Protein AF-0000000075736449 (afdb_homodimer)

Radius of gyration: 28.67 Å; Cα contacts (8 Å, |Δi|>4): 1749; chains: 2; bounding box: 52×88×61 Å

Organism: Rhodopseudomonas palustris (strain ATCC BAA-98 / CGA009) (NCBI:txid258594)

InterPro domains:
  IPR011032 GroES-like superfamily [SSF50129] (1-170)
  IPR013149 Alcohol dehydrogenase-like, C-terminal [PF00107] (177-303)
  IPR013154 Alcohol dehydrogenase-like, N-terminal [PF08240] (25-136)
  IPR020843 Enoylreductase domain [SM00829] (8-338)
  IPR036291 NAD(P)-binding domain superfamily [SSF51735] (142-310)

pLDDT: mean 96.56, std 5.22, range [50.59, 99.0]

Solvent-accessible surface area (backbone atoms only — not comparable to full-atom values): 33749 Å² total; per-residue (Å²): 70,56,27,38,26,37,64,48,72,73,36,74,43,80,39,81,39,83,70,67,72,81,36,50,72,46,14,23,22,35,35,45,51,21,32,29,63,52,69,68,53,42,46,56,36,61,52,50,95,84,56,94,62,75,70,64,31,31,27,38,53,20,29,11,24,27,29,64,42,70,9,56,90,49,73,93,65,53,66,70,40,46,29,31,45,58,41,54,43,54,64,67,68,46,73,35,30,69,69,57,36,42,58,58,35,88,56,58,76,35,38,32,25,64,66,39,61,28,56,38,31,45,61,43,67,44,55,45,90,44,51,43,80,47,58,87,82,45,51,52,73,56,46,6,39,20,57,45,44,36,3,34,38,45,29,39,42,50,69,68,55,50,67,53,68,65,37,35,34,38,32,51,48,23,42,32,47,42,20,41,45,42,38,35,58,44,35,73,51,51,28,47,31,34,28,27,33,84,44,77,87,47,50,64,61,38,41,74,50,45,36,72,40,81,36,46,55,79,81,38,63,53,38,61,52,45,22,59,76,44,71,68,51,30,26,47,32,36,47,42,42,50,24,40,81,43,47,61,46,51,59,69,22,34,19,75,57,14,30,37,30,30,62,40,35,79,66,31,45,56,40,70,43,54,45,57,58,33,11,73,36,24,31,33,39,34,25,34,46,68,40,28,67,63,31,21,52,54,32,45,51,40,33,59,73,65,56,68,75,54,70,54,47,76,40,48,71,89,45,45,68,62,50,43,52,38,56,74,67,66,71,53,52,27,29,42,35,33,38,119,69,54,25,38,26,36,63,48,71,71,35,74,41,83,38,82,39,83,70,68,72,82,37,50,72,47,14,23,21,35,34,44,52,21,31,30,64,51,69,69,51,42,46,57,37,61,52,49,95,84,56,92,61,74,70,65,30,32,27,38,53,20,30,11,24,26,30,63,42,69,9,57,89,49,74,92,67,52,67,70,40,45,30,30,44,58,43,53,44,54,64,68,69,44,71,33,32,68,68,56,37,44,57,58,34,89,54,56,75,35,37,30,25,64,66,40,62,28,55,36,32,46,62,44,67,44,55,45,91,43,50,43,78,46,59,85,83,46,50,51,73,54,46,5,38,19,58,44,44,36,3,34,36,46,29,39,43,51,70,69,54,50,68,52,68,65,39,35,35,37,34,50,48,23,40,34,45,43,21,42,45,41,39,35,57,43,35,73,52,50,27,47,31,35,29,27,31,85,45,76,88,46,49,63,60,38,40,74,50,45,35,71,39,80,37,46,55,79,80,39,65,52,38,61,50,43,23,59,75,43,71,68,51,31,25,46,31,37,48,42,42,50,24,38,82,42,48,61,46,50,59,70,21,34,19,77,58,12,31,39,29,30,60,43,35,79,66,32,45,56,38,70,43,56,43,58,58,33,10,73,35,24,30,33,40,34,25,36,46,67,38,28,69,64,31,22,51,54,33,45,50,41,33,58,72,64,58,67,74,54,69,54,48,75,38,47,70,90,45,45,67,62,50,43,53,37,55,74,67,67,72,53,52,26,30,43,35,33,38,120

Sequence (680 aa):
MRALTLVADRNLVVADLPSPPPPAAGEVQVRIAAVALNHIDVWGYRGMAFVKRKLPIVVGAEASGTIEAVGDGVTAFKPGQKVVMYGALTCGHCKACQEGRDNLCENVGGLIGFHVDGFARELMNIAARLVIPVPDAVDLRDAACAPIAFSTVQHMLFDNAKLQPGETVLVHAGGSGIGTVAIMMAKAIGCTVITTVGDDSKIEGVKKLGADHVINYRQDRFEHECRKITKKKGVDVVFEHVGADTFNGSLLSLKRGGRLVTCGSTSGPTTTLNLMQLFQQQYKIFGSFGATMKNIAESLDKMAAGMLPVIDTEVPLDDVGAALKRMESRQVFGKIIVRFMRALTLVADRNLVVADLPSPPPPAAGEVQVRIAAVALNHIDVWGYRGMAFVKRKLPIVVGAEASGTIEAVGDGVTAFKPGQKVVMYGALTCGHCKACQEGRDNLCENVGGLIGFHVDGFARELMNIAARLVIPVPDAVDLRDAACAPIAFSTVQHMLFDNAKLQPGETVLVHAGGSGIGTVAIMMAKAIGCTVITTVGDDSKIEGVKKLGADHVINYRQDRFEHECRKITKKKGVDVVFEHVGADTFNGSLLSLKRGGRLVTCGSTSGPTTTLNLMQLFQQQYKIFGSFGATMKNIAESLDKMAAGMLPVIDTEVPLDDVGAALKRMESRQVFGKIIVRF

Nearest PDB structures (foldseek):
  5k1s-assembly2_C  TM=9.193E-01  e=2.632E-36  Myxococcus xanthus DK 1622
  5k1s-assembly1_B  TM=9.232E-01  e=1.956E-33  Myxococcus xanthus DK 1622
  5k1s-assembly2_D  TM=9.195E-01  e=2.213E-32  Myxococcus xanthus DK 1622
  5yat-assembly1_B  TM=9.071E-01  e=1.641E-30  Komagataella phaffii GS115
  5env-assembly1_A  TM=9.277E-01  e=1.076E-29  Saccharomyces cerevisiae S288C

Secondary structure (DSSP, 8-state):
-EEEEEEETTEEEEEE-PPPPSPPTTEEEEEEEEEE--HHHHHHHH--TTS---SSEE--S-EEEEEEEE-TT--S--TT-EEEE-SB---S-SHHHHTT-GGG-SS---BBTTTB--S-BSEEEEEGGGEEEPPTTS-HHHHTTIIIIIHHHHIIIIIIS---TT-EEEESSTTSHHHHHHHHHHHHTT-EEEEEESSGGGHHHHHHHT-SEEEETTTS-HHHHHHHHTTTS-EEEEEE-S-TTTHHHHHHTEEEEEEEEE---TT-SEEEEEHHHHHHTT-EEEE--S--HHHHHHHHHHHHTT----EEEEEEGGGHHHHHHHHHTT--SSEEEEE-/-EEEEEEETTEEEEEE-PPPPSPPTTEEEEEEEEEE--HHHHHHHH--TTS---SSEE--S-EEEEEEEE-TT--S--TT-EEEE-SB---S-SHHHHTT-GGG-SS---BBTTTB--S-BSEEEEEGGGEEEPPTTS-HHHHTTIIIIIHHHHIIIIIIS---TT-EEEESSTTSHHHHHHHHHHHHTT-EEEEEESSGGGHHHHHHHT-SEEEETTTS-HHHHHHHHTTTS-EEEEEE-S-TTTHHHHHHTEEEEEEEEE---TT-SEEEEEHHHHHHTT-EEEE--S--HHHHHHHHHHHHTT----EEEEEEGGGHHHHHHHHHTT--SSEEEEE-

Foldseek 3Di:
DWFWWDADQLDIDTDDDDADDQAAAQKFKWFWFKAWDDVLQLCQNRDDPPDDADPGAGAGQFTKTFTCGHYPPDDPHDGGFIKIFAFWQADCPDPCNVVLNRQPGPDIPDGDRRRHHHDRDRMDMDRPVGIGTFPPLFDRQQLRCLQFQQLQLLCQQCVPQNPAAAFEEEQEACQEANNLNNQLVNVVSHYAYEYEHQDPVCVVVSVVSPHPHYHNVVVDPVLVVLCVVVVNQAGQEYEEAQAAVCVVSNLSRHHQLHEYEYAHHLPDHDHDDDVCSCVVSVYHYHYGDGGGPVSSVVSSVVVSVPDTWDEFEEDESVCVSVVSVCVNVSVTGHIYMYGD/DWFWWDADQLDIDTDDDDADDQAEAQKFKWFWFKAWDDVLQLCQNRDDPPDDADPGAGAGQFTKTFTCGDYPPDDPHDGGFIKIFAFWQADCPDPCNVVLNRQPGPDIPDGDRRRHHHDRDRMDMDRPVGIGTFDPLFDRQQLRCLQFQQLQLLCQQCVPQNPAAAFEEEQEACQEQNNLNNQLVNVVSHYAYEYEHQDPVCVVVSVVSPHPHYHNVVVDPVLVVLCVVVVNQAGQEYEEAQAAVCVVSNLSRHHQLHEYEYAHHLPDHDHDDDVCSCVVSVYHYHYGDGGGPVSSVVSSVVVSVPDTWDEFEEDESVCVSVVSVCVNVSVTGHIYMYGD

Structure (mmCIF, N/CA/C/O backbone):
data_AF-0000000075736449-model_v1
#
loop_
_entity.id
_entity.type
_entity.pdbx_description
1 polymer 'Alcohol dehydrogenase'
#
loop_
_atom_site.group_PDB
_atom_site.id
_atom_site.type_symbol
_atom_site.label_atom_id
_atom_site.label_alt_id
_atom_site.label_comp_id
_atom_site.label_asym_id
_atom_site.label_entity_id
_atom_site.label_seq_id
_atom_site.pdbx_PDB_ins_code
_atom_site.Cartn_x
_atom_site.Cartn_y
_atom_site.Cartn_z
_atom_site.occupancy
_atom_site.B_iso_or_equiv
_atom_site.auth_seq_id
_atom_site.auth_comp_id
_atom_site.auth_asym_id
_atom_site.auth_atom_id
_atom_site.pdbx_PDB_model_num
ATOM 1 N N . MET A 1 1 ? -6.836 -42.938 -16.703 1 93.94 1 MET A N 1
ATOM 2 C CA . MET A 1 1 ? -5.684 -42.062 -16.906 1 93.94 1 MET A CA 1
ATOM 3 C C . MET A 1 1 ? -4.906 -41.875 -15.617 1 93.94 1 MET A C 1
ATOM 5 O O . MET A 1 1 ? -5.484 -41.906 -14.531 1 93.94 1 MET A O 1
ATOM 9 N N . ARG A 1 2 ? -3.629 -41.625 -15.711 1 95.38 2 ARG A N 1
ATOM 10 C CA . ARG A 1 2 ? -2.797 -41.406 -14.531 1 95.38 2 ARG A CA 1
ATOM 11 C C . ARG A 1 2 ? -3 -40.031 -13.93 1 95.38 2 ARG A C 1
ATOM 13 O O . ARG A 1 2 ? -3.105 -39.031 -14.664 1 95.38 2 ARG A O 1
ATOM 20 N N . ALA A 1 3 ? -3.129 -40.062 -12.672 1 96.94 3 ALA A N 1
ATOM 21 C CA . ALA A 1 3 ? -3.254 -38.812 -11.922 1 96.94 3 ALA A CA 1
ATOM 22 C C . ALA A 1 3 ? -2.564 -38.906 -10.562 1 96.94 3 ALA A C 1
ATOM 24 O O . ALA A 1 3 ? -2.582 -39.969 -9.93 1 96.94 3 ALA A O 1
ATOM 25 N N . LEU A 1 4 ? -1.883 -37.906 -10.195 1 97.19 4 LEU A N 1
ATOM 26 C CA . LEU A 1 4 ? -1.305 -37.844 -8.859 1 97.19 4 LEU A CA 1
ATOM 27 C C . LEU A 1 4 ? -2.322 -37.312 -7.848 1 97.19 4 LEU A C 1
ATOM 29 O O . LEU A 1 4 ? -2.777 -36.188 -7.945 1 97.19 4 LEU A O 1
ATOM 33 N N . THR A 1 5 ? -2.617 -38.188 -6.902 1 96.31 5 THR A N 1
ATOM 34 C CA . THR A 1 5 ? -3.693 -37.875 -5.957 1 96.31 5 THR A CA 1
ATOM 35 C C . THR A 1 5 ? -3.16 -37.844 -4.527 1 96.31 5 THR A C 1
ATOM 37 O O . THR A 1 5 ? -2.408 -38.719 -4.113 1 96.31 5 THR A O 1
ATOM 40 N N . LEU A 1 6 ? -3.461 -36.719 -3.854 1 95.5 6 LEU A N 1
ATOM 41 C CA . LEU A 1 6 ? -3.23 -36.656 -2.414 1 95.5 6 LEU A CA 1
ATOM 42 C C . LEU A 1 6 ? -4.363 -37.344 -1.651 1 95.5 6 LEU A C 1
ATOM 44 O O . LEU A 1 6 ? -5.512 -36.906 -1.713 1 95.5 6 LEU A O 1
ATOM 48 N N . VAL A 1 7 ? -4.043 -38.375 -0.958 1 95.31 7 VAL A N 1
ATOM 49 C CA . VAL A 1 7 ? -5.109 -39.156 -0.343 1 95.31 7 VAL A CA 1
ATOM 50 C C . VAL A 1 7 ? -5.156 -38.906 1.158 1 95.31 7 VAL A C 1
ATOM 52 O O . VAL A 1 7 ? -6.16 -39.188 1.817 1 95.31 7 VAL A O 1
ATOM 55 N N . ALA A 1 8 ? -4.086 -38.438 1.756 1 92.62 8 ALA A N 1
ATOM 56 C CA . ALA A 1 8 ? -3.912 -37.969 3.123 1 92.62 8 ALA A CA 1
ATOM 57 C C . ALA A 1 8 ? -2.693 -37.062 3.234 1 92.62 8 ALA A C 1
ATOM 59 O O . ALA A 1 8 ? -1.916 -36.938 2.285 1 92.62 8 ALA A O 1
ATOM 60 N N . ASP A 1 9 ? -2.639 -36.406 4.344 1 90.94 9 ASP A N 1
ATOM 61 C CA . ASP A 1 9 ? -1.463 -35.562 4.539 1 90.94 9 ASP A CA 1
ATOM 62 C C . ASP A 1 9 ? -0.178 -36.344 4.254 1 90.94 9 ASP A C 1
ATOM 64 O O . ASP A 1 9 ? 0.025 -37.438 4.789 1 90.94 9 ASP A O 1
ATOM 68 N N . ARG A 1 10 ? 0.551 -35.75 3.295 1 93.12 10 ARG A N 1
ATOM 69 C CA . ARG A 1 10 ? 1.869 -36.25 2.928 1 93.12 10 ARG A CA 1
ATOM 70 C C . ARG A 1 10 ? 1.767 -37.656 2.307 1 93.12 10 ARG A C 1
ATOM 72 O O . ARG A 1 10 ? 2.711 -38.438 2.379 1 93.12 10 ARG A O 1
ATOM 79 N N . ASN A 1 11 ? 0.632 -37.938 1.822 1 94.56 11 ASN A N 1
ATOM 80 C CA . ASN A 1 11 ? 0.428 -39.219 1.166 1 94.56 11 ASN A CA 1
ATOM 81 C C . ASN A 1 11 ? -0.078 -39.062 -0.263 1 94.56 11 ASN A C 1
ATOM 83 O O . ASN A 1 11 ? -1.277 -38.875 -0.484 1 94.56 11 ASN A O 1
ATOM 87 N N . LEU A 1 12 ? 0.812 -39.156 -1.196 1 96.25 12 LEU A N 1
ATOM 88 C CA . LEU A 1 12 ? 0.51 -39.062 -2.619 1 96.25 12 LEU A CA 1
ATOM 89 C C . LEU A 1 12 ? 0.496 -40.438 -3.275 1 96.25 12 LEU A C 1
ATOM 91 O O . LEU A 1 12 ? 1.364 -41.25 -3.002 1 96.25 12 LEU A O 1
ATOM 95 N N . VAL A 1 13 ? -0.469 -40.625 -4.105 1 96.19 13 VAL A N 1
ATOM 96 C CA . VAL A 1 13 ? -0.595 -41.875 -4.832 1 96.19 13 VAL A CA 1
ATOM 97 C C . VAL A 1 13 ? -0.88 -41.594 -6.309 1 96.19 13 VAL A C 1
ATOM 99 O O . VAL A 1 13 ? -1.727 -40.75 -6.633 1 96.19 13 VAL A O 1
ATOM 102 N N . VAL A 1 14 ? -0.099 -42.219 -7.164 1 96.31 14 VAL A N 1
ATOM 103 C CA . VAL A 1 14 ? -0.47 -42.219 -8.578 1 96.31 14 VAL A CA 1
ATOM 104 C C . VAL A 1 14 ? -1.626 -43.188 -8.812 1 96.31 14 VAL A C 1
ATOM 106 O O . VAL A 1 14 ? -1.46 -44.406 -8.695 1 96.31 14 VAL A O 1
ATOM 109 N N . ALA A 1 15 ? -2.705 -42.594 -9.102 1 94.62 15 ALA A N 1
ATOM 110 C CA . ALA A 1 15 ? -3.906 -43.406 -9.289 1 94.62 15 ALA A CA 1
ATOM 111 C C . ALA A 1 15 ? -4.348 -43.406 -10.75 1 94.62 15 ALA A C 1
ATOM 113 O O . ALA A 1 15 ? -4.004 -42.5 -11.508 1 94.62 15 ALA A O 1
ATOM 114 N N . ASP A 1 16 ? -5.051 -44.531 -11.07 1 95.12 16 ASP A N 1
ATOM 115 C CA . ASP A 1 16 ? -5.738 -44.562 -12.359 1 95.12 16 ASP A CA 1
ATOM 116 C C . ASP A 1 16 ? -7.168 -44.031 -12.234 1 95.12 16 ASP A C 1
ATOM 118 O O . ASP A 1 16 ? -7.988 -44.625 -11.523 1 95.12 16 ASP A O 1
ATOM 122 N N . LEU A 1 17 ? -7.406 -42.938 -12.875 1 95.31 17 LEU A N 1
ATOM 123 C CA . LEU A 1 17 ? -8.734 -42.344 -12.875 1 95.31 17 LEU A CA 1
ATOM 124 C C . LEU A 1 17 ? -9.406 -42.5 -14.234 1 95.31 17 LEU A C 1
ATOM 126 O O . LEU A 1 17 ? -8.727 -42.625 -15.258 1 95.31 17 LEU A O 1
ATOM 130 N N . PRO A 1 18 ? -10.734 -42.562 -14.164 1 95.44 18 PRO A N 1
ATOM 131 C CA . PRO A 1 18 ? -11.414 -42.562 -15.461 1 95.44 18 PRO A CA 1
ATOM 132 C C . PRO A 1 18 ? -11.094 -41.312 -16.297 1 95.44 18 PRO A C 1
ATOM 134 O O . PRO A 1 18 ? -10.961 -40.219 -15.75 1 95.44 18 PRO A O 1
ATOM 137 N N . SER A 1 19 ? -10.977 -41.531 -17.578 1 95.19 19 SER A N 1
ATOM 138 C CA . SER A 1 19 ? -10.805 -40.375 -18.469 1 95.19 19 SER A CA 1
ATOM 139 C C . SER A 1 19 ? -12.016 -39.469 -18.422 1 95.19 19 SER A C 1
ATOM 141 O O . SER A 1 19 ? -13.148 -39.938 -18.281 1 95.19 19 SER A O 1
ATOM 143 N N . PRO A 1 20 ? -11.766 -38.219 -18.547 1 96.69 20 PRO A N 1
ATOM 144 C CA . PRO A 1 20 ? -12.922 -37.312 -18.625 1 96.69 20 PRO A CA 1
ATOM 145 C C . PRO A 1 20 ? -13.734 -37.5 -19.906 1 96.69 20 PRO A C 1
ATOM 147 O O . PRO A 1 20 ? -13.195 -37.938 -20.922 1 96.69 20 PRO A O 1
ATOM 150 N N . PRO A 1 21 ? -15.055 -37.219 -19.797 1 97.25 21 PRO A N 1
ATOM 151 C CA . PRO A 1 21 ? -15.852 -37.219 -21.031 1 97.25 21 PRO A CA 1
ATOM 152 C C . PRO A 1 21 ? -15.422 -36.125 -22.016 1 97.25 21 PRO A C 1
ATOM 154 O O . PRO A 1 21 ? -14.609 -35.281 -21.672 1 97.25 21 PRO A O 1
ATOM 157 N N . PRO A 1 22 ? -15.883 -36.281 -23.266 1 97.62 22 PRO A N 1
ATOM 158 C CA . PRO A 1 22 ? -15.625 -35.156 -24.156 1 97.62 22 PRO A CA 1
ATOM 159 C C . PRO A 1 22 ? -15.992 -33.812 -23.531 1 97.62 22 PRO A C 1
ATOM 161 O O . PRO A 1 22 ? -16.906 -33.75 -22.703 1 97.62 22 PRO A O 1
ATOM 164 N N . PRO A 1 23 ? -15.211 -32.781 -23.859 1 98.5 23 PRO A N 1
ATOM 165 C CA . PRO A 1 23 ? -15.508 -31.484 -23.234 1 98.5 23 PRO A CA 1
ATOM 166 C C . PRO A 1 23 ? -16.906 -30.969 -23.562 1 98.5 23 PRO A C 1
ATOM 168 O O . PRO A 1 23 ? -17.375 -31.109 -24.703 1 98.5 23 PRO A O 1
ATOM 171 N N . ALA A 1 24 ? -17.562 -30.422 -22.547 1 98.31 24 ALA A N 1
ATOM 172 C CA . ALA A 1 24 ? -18.891 -29.828 -22.719 1 98.31 24 ALA A CA 1
ATOM 173 C C . ALA A 1 24 ? -18.812 -28.531 -23.5 1 98.31 24 ALA A C 1
ATOM 175 O O . ALA A 1 24 ? -17.719 -28.062 -23.859 1 98.31 24 ALA A O 1
ATOM 176 N N . ALA A 1 25 ? -20.031 -27.969 -23.844 1 98.25 25 ALA A N 1
ATOM 177 C CA . ALA A 1 25 ? -20.078 -26.656 -24.5 1 98.25 25 ALA A CA 1
ATOM 178 C C . ALA A 1 25 ? -19.297 -25.625 -23.703 1 98.25 25 ALA A C 1
ATOM 180 O O . ALA A 1 25 ? -19.438 -25.516 -22.484 1 98.25 25 ALA A O 1
ATOM 181 N N . GLY A 1 26 ? -18.391 -24.859 -24.438 1 98.19 26 GLY A N 1
ATOM 182 C CA . GLY A 1 26 ? -17.625 -23.797 -23.797 1 98.19 26 GLY A CA 1
ATOM 183 C C . GLY A 1 26 ? -16.359 -24.312 -23.109 1 98.19 26 GLY A C 1
ATOM 184 O O . GLY A 1 26 ? -15.602 -23.531 -22.547 1 98.19 26 GLY A O 1
ATOM 185 N N . GLU A 1 27 ? -16.141 -25.609 -23.219 1 98.69 27 GLU A N 1
ATOM 186 C CA . GLU A 1 27 ? -14.969 -26.203 -22.578 1 98.69 27 GLU A CA 1
ATOM 187 C C . GLU A 1 27 ? -13.969 -26.719 -23.609 1 98.69 27 GLU A C 1
ATOM 189 O O . GLU A 1 27 ? -14.289 -26.828 -24.797 1 98.69 27 GLU A O 1
ATOM 194 N N . VAL A 1 28 ? -12.781 -26.953 -23.156 1 98.88 28 VAL A N 1
ATOM 195 C CA . VAL A 1 28 ? -11.781 -27.688 -23.922 1 98.88 28 VAL A CA 1
ATOM 196 C C . VAL A 1 28 ? -11.227 -28.844 -23.094 1 98.88 28 VAL A C 1
ATOM 198 O O . VAL A 1 28 ? -11.352 -28.844 -21.859 1 98.88 28 VAL A O 1
ATOM 201 N N . GLN A 1 29 ? -10.742 -29.766 -23.75 1 98.81 29 GLN A N 1
ATOM 202 C CA . GLN A 1 29 ? -9.961 -30.844 -23.141 1 98.81 29 GLN A CA 1
ATOM 203 C C . GLN A 1 29 ? -8.469 -30.641 -23.391 1 98.81 29 GLN A C 1
ATOM 205 O O . GLN A 1 29 ? -8.047 -30.391 -24.516 1 98.81 29 GLN A O 1
ATOM 210 N N . VAL A 1 30 ? -7.746 -30.656 -22.344 1 98.88 30 VAL A N 1
ATOM 211 C CA . VAL A 1 30 ? -6.316 -30.391 -22.438 1 98.88 30 VAL A CA 1
ATOM 212 C C . VAL A 1 30 ? -5.531 -31.641 -22.047 1 98.88 30 VAL A C 1
ATOM 214 O O . VAL A 1 30 ? -5.816 -32.281 -21.031 1 98.88 30 VAL A O 1
ATOM 217 N N . ARG A 1 31 ? -4.633 -32.062 -22.844 1 98.69 31 ARG A N 1
ATOM 218 C CA . ARG A 1 31 ? -3.639 -33.062 -22.484 1 98.69 31 ARG A CA 1
ATOM 219 C C . ARG A 1 31 ? -2.443 -32.438 -21.781 1 98.69 31 ARG A C 1
ATOM 221 O O . ARG A 1 31 ? -1.695 -31.656 -22.391 1 98.69 31 ARG A O 1
ATOM 228 N N . ILE A 1 32 ? -2.289 -32.75 -20.531 1 98.56 32 ILE A N 1
ATOM 229 C CA . ILE A 1 32 ? -1.262 -32.094 -19.734 1 98.56 32 ILE A CA 1
ATOM 230 C C . ILE A 1 32 ? 0.119 -32.594 -20.172 1 98.56 32 ILE A C 1
ATOM 232 O O . ILE A 1 32 ? 0.323 -33.781 -20.391 1 98.56 32 ILE A O 1
ATOM 236 N N . ALA A 1 33 ? 1.03 -31.656 -20.312 1 98.38 33 ALA A N 1
ATOM 237 C CA . ALA A 1 33 ? 2.391 -31.969 -20.734 1 98.38 33 ALA A CA 1
ATOM 238 C C . ALA A 1 33 ? 3.367 -31.859 -19.578 1 98.38 33 ALA A C 1
ATOM 240 O O . ALA A 1 33 ? 4.266 -32.688 -19.422 1 98.38 33 ALA A O 1
ATOM 241 N N . ALA A 1 34 ? 3.254 -30.859 -18.781 1 98.5 34 ALA A N 1
ATOM 242 C CA . ALA A 1 34 ? 4.168 -30.594 -17.672 1 98.5 34 ALA A CA 1
ATOM 243 C C . ALA A 1 34 ? 3.457 -29.859 -16.531 1 98.5 34 ALA A C 1
ATOM 245 O O . ALA A 1 34 ? 2.572 -29.047 -16.781 1 98.5 34 ALA A O 1
ATOM 246 N N . VAL A 1 35 ? 3.789 -30.234 -15.32 1 98.56 35 VAL A N 1
ATOM 247 C CA . VAL A 1 35 ? 3.34 -29.547 -14.109 1 98.56 35 VAL A CA 1
ATOM 248 C C . VAL A 1 35 ? 4.535 -28.922 -13.391 1 98.56 35 VAL A C 1
ATOM 250 O O . VAL A 1 35 ? 5.566 -29.578 -13.203 1 98.56 35 VAL A O 1
ATOM 253 N N . ALA A 1 36 ? 4.461 -27.625 -13.141 1 98.69 36 ALA A N 1
ATOM 254 C CA . ALA A 1 36 ? 5.492 -26.969 -12.336 1 98.69 36 ALA A CA 1
ATOM 255 C C . ALA A 1 36 ? 5.086 -26.906 -10.867 1 98.69 36 ALA A C 1
ATOM 257 O O . ALA A 1 36 ? 3.959 -26.516 -10.547 1 98.69 36 ALA A O 1
ATOM 258 N N . LEU A 1 37 ? 5.961 -27.297 -9.984 1 97.94 37 LEU A N 1
ATOM 259 C CA . LEU A 1 37 ? 5.641 -27.328 -8.562 1 97.94 37 LEU A CA 1
ATOM 260 C C . LEU A 1 37 ? 5.883 -25.969 -7.918 1 97.94 37 LEU A C 1
ATOM 262 O O . LEU A 1 37 ? 6.828 -25.266 -8.281 1 97.94 37 LEU A O 1
ATOM 266 N N . ASN A 1 38 ? 5.031 -25.641 -7.012 1 95.62 38 ASN A N 1
ATOM 267 C CA . ASN A 1 38 ? 5.09 -24.406 -6.242 1 95.62 38 ASN A CA 1
ATOM 268 C C . ASN A 1 38 ? 4.938 -24.672 -4.746 1 95.62 38 ASN A C 1
ATOM 270 O O . ASN A 1 38 ? 4.594 -25.781 -4.336 1 95.62 38 ASN A O 1
ATOM 274 N N . HIS A 1 39 ? 5.141 -23.641 -3.975 1 92.5 39 HIS A N 1
ATOM 275 C CA . HIS A 1 39 ? 4.996 -23.781 -2.531 1 92.5 39 HIS A CA 1
ATOM 276 C C . HIS A 1 39 ? 3.543 -24.031 -2.146 1 92.5 39 HIS A C 1
ATOM 278 O O . HIS A 1 39 ? 3.266 -24.594 -1.08 1 92.5 39 HIS A O 1
ATOM 284 N N . ILE A 1 40 ? 2.648 -23.625 -2.949 1 91.19 40 ILE A N 1
ATOM 285 C CA . ILE A 1 40 ? 1.252 -23.953 -2.688 1 91.19 40 ILE A CA 1
ATOM 286 C C . ILE A 1 40 ? 1.068 -25.469 -2.715 1 91.19 40 ILE A C 1
ATOM 288 O O . ILE A 1 40 ? 0.239 -26.016 -1.982 1 91.19 40 ILE A O 1
ATOM 292 N N . ASP A 1 41 ? 1.814 -26.188 -3.529 1 93.88 41 ASP A N 1
ATOM 293 C CA . ASP A 1 41 ? 1.786 -27.641 -3.549 1 93.88 41 ASP A CA 1
ATOM 294 C C . ASP A 1 41 ? 2.338 -28.219 -2.246 1 93.88 41 ASP A C 1
ATOM 296 O O . ASP A 1 41 ? 1.82 -29.203 -1.733 1 93.88 41 ASP A O 1
ATOM 300 N N . VAL A 1 42 ? 3.406 -27.562 -1.744 1 92.38 42 VAL A N 1
ATOM 301 C CA . VAL A 1 42 ? 3.988 -27.984 -0.475 1 92.38 42 VAL A CA 1
ATOM 302 C C . VAL A 1 42 ? 2.959 -27.828 0.643 1 92.38 42 VAL A C 1
ATOM 304 O O . VAL A 1 42 ? 2.791 -28.734 1.47 1 92.38 42 VAL A O 1
ATOM 307 N N . TRP A 1 43 ? 2.285 -26.703 0.614 1 88.81 43 TRP A N 1
ATOM 308 C CA . TRP A 1 43 ? 1.261 -26.438 1.619 1 88.81 43 TRP A CA 1
ATOM 309 C C . TRP A 1 43 ? 0.147 -27.484 1.542 1 88.81 43 TRP A C 1
ATOM 311 O O . TRP A 1 43 ? -0.291 -28 2.568 1 88.81 43 TRP A O 1
ATOM 321 N N . GLY A 1 44 ? -0.283 -27.75 0.333 1 89.44 44 GLY A N 1
ATOM 322 C CA . GLY A 1 44 ? -1.291 -28.781 0.143 1 89.44 44 GLY A CA 1
ATOM 323 C C . GLY A 1 44 ? -0.827 -30.156 0.578 1 89.44 44 GLY A C 1
ATOM 324 O O . GLY A 1 44 ? -1.584 -30.906 1.199 1 89.44 44 GLY A O 1
ATOM 325 N N . TYR A 1 45 ? 0.383 -30.438 0.341 1 91.62 45 TYR A N 1
ATOM 326 C CA . TYR A 1 45 ? 0.982 -31.734 0.652 1 91.62 45 TYR A CA 1
ATOM 327 C C . TYR A 1 45 ? 1.073 -31.938 2.158 1 91.62 45 TYR A C 1
ATOM 329 O O . TYR A 1 45 ? 0.713 -33 2.666 1 91.62 45 TYR A O 1
ATOM 337 N N . ARG A 1 46 ? 1.471 -30.922 2.807 1 88.56 46 ARG A N 1
ATOM 338 C CA . ARG A 1 46 ? 1.67 -31 4.25 1 88.56 46 ARG A CA 1
ATOM 339 C C . ARG A 1 46 ? 0.336 -30.969 4.988 1 88.56 46 ARG A C 1
ATOM 341 O O . ARG A 1 46 ? 0.202 -31.578 6.059 1 88.56 46 ARG A O 1
ATOM 348 N N . GLY A 1 47 ? -0.622 -30.328 4.391 1 81.25 47 GLY A N 1
ATOM 349 C CA . GLY A 1 47 ? -1.873 -30.094 5.09 1 81.25 47 GLY A CA 1
ATOM 350 C C . GLY A 1 47 ? -1.795 -28.922 6.062 1 81.25 47 GLY A C 1
ATOM 351 O O . GLY A 1 47 ? -0.706 -28.547 6.496 1 81.25 47 GLY A O 1
ATOM 352 N N . MET A 1 48 ? -2.85 -28.125 6.023 1 68.44 48 MET A N 1
ATOM 353 C CA . MET A 1 48 ? -2.996 -27.094 7.051 1 68.44 48 MET A CA 1
ATOM 354 C C . MET A 1 48 ? -4.23 -27.359 7.906 1 68.44 48 MET A C 1
ATOM 356 O O . MET A 1 48 ? -5.309 -27.641 7.383 1 68.44 48 MET A O 1
ATOM 360 N N . ALA A 1 49 ? -4.082 -27.453 9.156 1 50.59 49 ALA A N 1
ATOM 361 C CA . ALA A 1 49 ? -5.105 -27.797 10.141 1 50.59 49 ALA A CA 1
ATOM 362 C C . ALA A 1 49 ? -6.383 -27 9.898 1 50.59 49 ALA A C 1
ATOM 364 O O . ALA A 1 49 ? -7.488 -27.5 10.125 1 50.59 49 ALA A O 1
ATOM 365 N N . PHE A 1 50 ? -6.137 -25.797 9.414 1 54.22 50 PHE A N 1
ATOM 366 C CA . PHE A 1 50 ? -7.316 -24.938 9.422 1 54.22 50 PHE A CA 1
ATOM 367 C C . PHE A 1 50 ? -7.902 -24.812 8.016 1 54.22 50 PHE A C 1
ATOM 369 O O . PHE A 1 50 ? -8.883 -24.094 7.812 1 54.22 50 PHE A O 1
ATOM 376 N N . VAL A 1 51 ? -7.309 -25.5 7.164 1 64.88 51 VAL A N 1
ATOM 377 C CA . VAL A 1 51 ? -7.863 -25.422 5.816 1 64.88 51 VAL A CA 1
ATOM 378 C C . VAL A 1 51 ? -8.578 -26.734 5.484 1 64.88 51 VAL A C 1
ATOM 380 O O . VAL A 1 51 ? -7.969 -27.812 5.5 1 64.88 51 VAL A O 1
ATOM 383 N N . LYS A 1 52 ? -9.961 -26.703 5.465 1 64.88 52 LYS A N 1
ATOM 384 C CA . LYS A 1 52 ? -10.789 -27.859 5.113 1 64.88 52 LYS A CA 1
ATOM 385 C C . LYS A 1 52 ? -10.609 -28.234 3.646 1 64.88 52 LYS A C 1
ATOM 387 O O . LYS A 1 52 ? -10.797 -27.406 2.756 1 64.88 52 LYS A O 1
ATOM 392 N N . ARG A 1 53 ? -9.898 -29.312 3.346 1 77.88 53 ARG A N 1
ATOM 393 C CA . ARG A 1 53 ? -9.773 -29.844 1.993 1 77.88 53 ARG A CA 1
ATOM 394 C C . ARG A 1 53 ? -10.445 -31.219 1.88 1 77.88 53 ARG A C 1
ATOM 396 O O . ARG A 1 53 ? -10.383 -32.031 2.811 1 77.88 53 ARG A O 1
ATOM 403 N N . LYS A 1 54 ? -11.211 -31.312 0.822 1 85.81 54 LYS A N 1
ATOM 404 C CA . LYS A 1 54 ? -11.812 -32.625 0.543 1 85.81 54 LYS A CA 1
ATOM 405 C C . LYS A 1 54 ? -10.812 -33.531 -0.132 1 85.81 54 LYS A C 1
ATOM 407 O O . LYS A 1 54 ? -10.312 -33.25 -1.222 1 85.81 54 LYS A O 1
ATOM 412 N N . LEU A 1 55 ? -10.484 -34.625 0.487 1 90.56 55 LEU A N 1
ATOM 413 C CA . LEU A 1 55 ? -9.578 -35.656 -0.034 1 90.56 55 LEU A CA 1
ATOM 414 C C . LEU A 1 55 ? -10.344 -36.906 -0.417 1 90.56 55 LEU A C 1
ATOM 416 O O . LEU A 1 55 ? -11.375 -37.219 0.182 1 90.56 55 LEU A O 1
ATOM 420 N N . PRO A 1 56 ? -9.875 -37.656 -1.383 1 94.56 56 PRO A N 1
ATOM 421 C CA . PRO A 1 56 ? -8.648 -37.438 -2.148 1 94.56 56 PRO A CA 1
ATOM 422 C C . PRO A 1 56 ? -8.789 -36.312 -3.176 1 94.56 56 PRO A C 1
ATOM 424 O O . PRO A 1 56 ? -9.906 -36 -3.59 1 94.56 56 PRO A O 1
ATOM 427 N N . ILE A 1 57 ? -7.656 -35.719 -3.559 1 95.06 57 ILE A N 1
ATOM 428 C CA . ILE A 1 57 ? -7.664 -34.625 -4.535 1 95.06 57 ILE A CA 1
ATOM 429 C C . ILE A 1 57 ? -6.473 -34.781 -5.48 1 95.06 57 ILE A C 1
ATOM 431 O O . ILE A 1 57 ? -5.367 -35.125 -5.051 1 95.06 57 ILE A O 1
ATOM 435 N N . VAL A 1 58 ? -6.754 -34.594 -6.777 1 96.94 58 VAL A N 1
ATOM 436 C CA . VAL A 1 58 ? -5.645 -34.5 -7.715 1 96.94 58 VAL A CA 1
ATOM 437 C C . VAL A 1 58 ? -4.867 -33.219 -7.469 1 96.94 58 VAL A C 1
ATOM 439 O O . VAL A 1 58 ? -5.457 -32.125 -7.336 1 96.94 58 VAL A O 1
ATOM 442 N N . VAL A 1 59 ? -3.521 -33.312 -7.367 1 96.19 59 VAL A N 1
ATOM 443 C CA . VAL A 1 59 ? -2.715 -32.125 -7.008 1 96.19 59 VAL A CA 1
ATOM 444 C C . VAL A 1 59 ? -2.205 -31.453 -8.273 1 96.19 59 VAL A C 1
ATOM 446 O O . VAL A 1 59 ? -2.617 -31.797 -9.383 1 96.19 59 VAL A O 1
ATOM 449 N N . GLY A 1 60 ? -1.378 -30.422 -8.094 1 97.31 60 GLY A N 1
ATOM 450 C CA . GLY A 1 60 ? -0.826 -29.641 -9.188 1 97.31 60 GLY A CA 1
ATOM 451 C C . GLY A 1 60 ? -1.594 -28.359 -9.445 1 97.31 60 GLY A C 1
ATOM 452 O O . GLY A 1 60 ? -2.766 -28.391 -9.82 1 97.31 60 GLY A O 1
ATOM 453 N N . ALA A 1 61 ? -0.915 -27.25 -9.352 1 97.75 61 ALA A N 1
ATOM 454 C CA . ALA A 1 61 ? -1.604 -25.953 -9.422 1 97.75 61 ALA A CA 1
ATOM 455 C C . ALA A 1 61 ? -1.162 -25.172 -10.648 1 97.75 61 ALA A C 1
ATOM 457 O O . ALA A 1 61 ? -1.78 -24.156 -11 1 97.75 61 ALA A O 1
ATOM 458 N N . GLU A 1 62 ? -0.151 -25.562 -11.305 1 98.19 62 GLU A N 1
ATOM 459 C CA . GLU A 1 62 ? 0.485 -24.891 -12.43 1 98.19 62 GLU A CA 1
ATOM 460 C C . GLU A 1 62 ? 0.947 -25.875 -13.492 1 98.19 62 GLU A C 1
ATOM 462 O O . GLU A 1 62 ? 1.699 -26.812 -13.195 1 98.19 62 GLU A O 1
ATOM 467 N N . ALA A 1 63 ? 0.43 -25.641 -14.742 1 98.75 63 ALA A N 1
ATOM 468 C CA . ALA A 1 63 ? 0.732 -26.641 -15.758 1 98.75 63 ALA A CA 1
ATOM 469 C C . ALA A 1 63 ? 0.628 -26.047 -17.156 1 98.75 63 ALA A C 1
ATOM 471 O O . ALA A 1 63 ? 0.161 -24.922 -17.328 1 98.75 63 ALA A O 1
ATOM 472 N N . SER A 1 64 ? 1.152 -26.781 -18.125 1 98.88 64 SER A N 1
ATOM 473 C CA . SER A 1 64 ? 0.997 -26.562 -19.562 1 98.88 64 SER A CA 1
ATOM 474 C C . SER A 1 64 ? 0.498 -27.828 -20.266 1 98.88 64 SER A C 1
ATOM 476 O O . SER A 1 64 ? 0.49 -28.906 -19.672 1 98.88 64 SER A O 1
ATOM 478 N N . GLY A 1 65 ? 0.009 -27.641 -21.438 1 98.75 65 GLY A N 1
ATOM 479 C CA . GLY A 1 65 ? -0.443 -28.781 -22.234 1 98.75 65 GLY A CA 1
ATOM 480 C C . GLY A 1 65 ? -0.83 -28.406 -23.641 1 98.75 65 GLY A C 1
ATOM 481 O O . GLY A 1 65 ? -0.42 -27.359 -24.156 1 98.75 65 GLY A O 1
ATOM 482 N N . THR A 1 66 ? -1.515 -29.391 -24.266 1 98.81 66 THR A N 1
ATOM 483 C CA . THR A 1 66 ? -2.033 -29.188 -25.609 1 98.81 66 THR A CA 1
ATOM 484 C C . THR A 1 66 ? -3.537 -29.438 -25.656 1 98.81 66 THR A C 1
ATOM 486 O O . THR A 1 66 ? -4.043 -30.328 -24.969 1 98.81 66 THR A O 1
ATOM 489 N N . ILE A 1 67 ? -4.199 -28.656 -26.531 1 98.88 67 ILE A N 1
ATOM 490 C CA . ILE A 1 67 ? -5.621 -28.906 -26.734 1 98.88 67 ILE A CA 1
ATOM 491 C C . ILE A 1 67 ? -5.82 -30.281 -27.375 1 98.88 67 ILE A C 1
ATOM 493 O O . ILE A 1 67 ? -5.242 -30.578 -28.422 1 98.88 67 ILE A O 1
ATOM 497 N N . GLU A 1 68 ? -6.551 -31.125 -26.688 1 98.62 68 GLU A N 1
ATOM 498 C CA . GLU A 1 68 ? -6.906 -32.438 -27.203 1 98.62 68 GLU A CA 1
ATOM 499 C C . GLU A 1 68 ? -8.203 -32.375 -28 1 98.62 68 GLU A C 1
ATOM 501 O O . GLU A 1 68 ? -8.32 -33 -29.062 1 98.62 68 GLU A O 1
ATOM 506 N N . ALA A 1 69 ? -9.18 -31.719 -27.469 1 98.62 69 ALA A N 1
ATOM 507 C CA . ALA A 1 69 ? -10.492 -31.562 -28.078 1 98.62 69 ALA A CA 1
ATOM 508 C C . ALA A 1 69 ? -11.148 -30.25 -27.641 1 98.62 69 ALA A C 1
ATOM 510 O O . ALA A 1 69 ? -10.75 -29.656 -26.641 1 98.62 69 ALA A O 1
ATOM 511 N N . VAL A 1 70 ? -12.086 -29.766 -28.484 1 98.56 70 VAL A N 1
ATOM 512 C CA . VAL A 1 70 ? -12.812 -28.531 -28.172 1 98.56 70 VAL A CA 1
ATOM 513 C C . VAL A 1 70 ? -14.312 -28.812 -28.141 1 98.56 70 VAL A C 1
ATOM 515 O O . VAL A 1 70 ? -14.828 -29.594 -28.938 1 98.56 70 VAL A O 1
ATOM 518 N N . GLY A 1 71 ? -14.93 -28.25 -27.125 1 98.38 71 GLY A N 1
ATOM 519 C CA . GLY A 1 71 ? -16.375 -28.375 -27.031 1 98.38 71 GLY A CA 1
ATOM 520 C C . GLY A 1 71 ? -17.109 -27.422 -27.953 1 98.38 71 GLY A C 1
ATOM 521 O O . GLY A 1 71 ? -16.5 -26.547 -28.578 1 98.38 71 GLY A O 1
ATOM 522 N N . ASP A 1 72 ? -18.469 -27.641 -27.969 1 97.75 72 ASP A N 1
ATOM 523 C CA . ASP A 1 72 ? -19.328 -26.828 -28.812 1 97.75 72 ASP A CA 1
ATOM 524 C C . ASP A 1 72 ? -19.188 -25.344 -28.469 1 97.75 72 ASP A C 1
ATOM 526 O O . ASP A 1 72 ? -19.109 -24.984 -27.297 1 97.75 72 ASP A O 1
ATOM 530 N N . GLY A 1 73 ? -19.047 -24.531 -29.531 1 97.62 73 GLY A N 1
ATOM 531 C CA . GLY A 1 73 ? -19.031 -23.094 -29.344 1 97.62 73 GLY A CA 1
ATOM 532 C C . GLY A 1 73 ? -17.641 -22.531 -29.141 1 97.62 73 GLY A C 1
ATOM 533 O O . GLY A 1 73 ? -17.438 -21.312 -29.188 1 97.62 73 GLY A O 1
ATOM 534 N N . VAL A 1 74 ? -16.672 -23.328 -28.922 1 98.12 74 VAL A N 1
ATOM 535 C CA . VAL A 1 74 ? -15.297 -22.875 -28.719 1 98.12 74 VAL A CA 1
ATOM 536 C C . VAL A 1 74 ? -14.609 -22.688 -30.078 1 98.12 74 VAL A C 1
ATOM 538 O O . VAL A 1 74 ? -14.469 -23.656 -30.828 1 98.12 74 VAL A O 1
ATOM 541 N N . THR A 1 75 ? -14.227 -21.484 -30.359 1 97.5 75 THR A N 1
ATOM 542 C CA . THR A 1 75 ? -13.594 -21.219 -31.641 1 97.5 75 THR A CA 1
ATOM 543 C C . THR A 1 75 ? -12.172 -20.688 -31.438 1 97.5 75 THR A C 1
ATOM 545 O O . THR A 1 75 ? -11.383 -20.641 -32.375 1 97.5 75 THR A O 1
ATOM 548 N N . ALA A 1 76 ? -11.844 -20.312 -30.266 1 97.06 76 ALA A N 1
ATOM 549 C CA . ALA A 1 76 ? -10.578 -19.656 -29.969 1 97.06 76 ALA A CA 1
ATOM 550 C C . ALA A 1 76 ? -9.422 -20.641 -29.969 1 97.06 76 ALA A C 1
ATOM 552 O O . ALA A 1 76 ? -8.25 -20.25 -30 1 97.06 76 ALA A O 1
ATOM 553 N N . PHE A 1 77 ? -9.711 -21.938 -29.969 1 98.44 77 PHE A N 1
ATOM 554 C CA . PHE A 1 77 ? -8.68 -22.953 -29.828 1 98.44 77 PHE A CA 1
ATOM 555 C C . PHE A 1 77 ? -8.891 -24.078 -30.844 1 98.44 77 PHE A C 1
ATOM 557 O O . PHE A 1 77 ? -10 -24.281 -31.344 1 98.44 77 PHE A O 1
ATOM 564 N N . LYS A 1 78 ? -7.805 -24.828 -31.125 1 98.12 78 LYS A N 1
ATOM 565 C CA . LYS A 1 78 ? -7.852 -26 -31.984 1 98.12 78 LYS A CA 1
ATOM 566 C C . LYS A 1 78 ? -6.977 -27.125 -31.422 1 98.12 78 LYS A C 1
ATOM 568 O O . LYS A 1 78 ? -5.973 -26.859 -30.766 1 98.12 78 LYS A O 1
ATOM 573 N N . PRO A 1 79 ? -7.371 -28.359 -31.75 1 98.44 79 PRO A N 1
ATOM 574 C CA . PRO A 1 79 ? -6.539 -29.484 -31.297 1 98.44 79 PRO A CA 1
ATOM 575 C C . PRO A 1 79 ? -5.074 -29.328 -31.719 1 98.44 79 PRO A C 1
ATOM 577 O O . PRO A 1 79 ? -4.785 -28.891 -32.812 1 98.44 79 PRO A O 1
ATOM 580 N N . GLY A 1 80 ? -4.223 -29.625 -30.781 1 98.44 80 GLY A N 1
ATOM 581 C CA . GLY A 1 80 ? -2.797 -29.547 -31.047 1 98.44 80 GLY A CA 1
ATOM 582 C C . GLY A 1 80 ? -2.166 -28.25 -30.562 1 98.44 80 GLY A C 1
ATOM 583 O O . GLY A 1 80 ? -0.942 -28.156 -30.453 1 98.44 80 GLY A O 1
ATOM 584 N N . GLN A 1 81 ? -2.93 -27.281 -30.25 1 98.62 81 GLN A N 1
ATOM 585 C CA . GLN A 1 81 ? -2.443 -25.969 -29.828 1 98.62 81 GLN A CA 1
ATOM 586 C C . GLN A 1 81 ? -1.858 -26.031 -28.422 1 98.62 81 GLN A C 1
ATOM 588 O O . GLN A 1 81 ? -2.434 -26.656 -27.531 1 98.62 81 GLN A O 1
ATOM 593 N N . LYS A 1 82 ? -0.643 -25.422 -28.203 1 98.88 82 LYS A N 1
ATOM 594 C CA . LYS A 1 82 ? -0.035 -25.312 -26.875 1 98.88 82 LYS A CA 1
ATOM 595 C C . LYS A 1 82 ? -0.771 -24.297 -26.016 1 98.88 82 LYS A C 1
ATOM 597 O O . LYS A 1 82 ? -1.073 -23.188 -26.469 1 98.88 82 LYS A O 1
ATOM 602 N N . VAL A 1 83 ? -1.042 -24.688 -24.734 1 98.94 83 VAL A N 1
ATOM 603 C CA . VAL A 1 83 ? -1.795 -23.781 -23.859 1 98.94 83 VAL A CA 1
ATOM 604 C C . VAL A 1 83 ? -1.301 -23.922 -22.422 1 98.94 83 VAL A C 1
ATOM 606 O O . VAL A 1 83 ? -0.596 -24.875 -22.094 1 98.94 83 VAL A O 1
ATOM 609 N N . VAL A 1 84 ? -1.545 -22.938 -21.656 1 98.94 84 VAL A N 1
ATOM 610 C CA . VAL A 1 84 ? -1.528 -23.016 -20.203 1 98.94 84 VAL A CA 1
ATOM 611 C C . VAL A 1 84 ? -2.906 -22.656 -19.641 1 98.94 84 VAL A C 1
ATOM 613 O O . VAL A 1 84 ? -3.771 -22.172 -20.391 1 98.94 84 VAL A O 1
ATOM 616 N N . MET A 1 85 ? -3.133 -22.938 -18.359 1 98.88 85 MET A N 1
ATOM 617 C CA . MET A 1 85 ? -4.461 -22.75 -17.781 1 98.88 85 MET A CA 1
ATOM 618 C C . MET A 1 85 ? -4.387 -21.875 -16.547 1 98.88 85 MET A C 1
ATOM 620 O O . MET A 1 85 ? -3.416 -21.938 -15.789 1 98.88 85 MET A O 1
ATOM 624 N N . TYR A 1 86 ? -5.371 -21.031 -16.375 1 98.75 86 TYR A N 1
ATOM 625 C CA . TYR A 1 86 ? -5.535 -20.25 -15.156 1 98.75 86 TYR A CA 1
ATOM 626 C C . TYR A 1 86 ? -5.961 -21.141 -14 1 98.75 86 TYR A C 1
ATOM 628 O O . TYR A 1 86 ? -6.867 -21.969 -14.141 1 98.75 86 TYR A O 1
ATOM 636 N N . GLY A 1 87 ? -5.379 -21.031 -12.875 1 97.75 87 GLY A N 1
ATOM 637 C CA . GLY A 1 87 ? -5.457 -22 -11.789 1 97.75 87 GLY A CA 1
ATOM 638 C C . GLY A 1 87 ? -6.59 -21.719 -10.82 1 97.75 87 GLY A C 1
ATOM 639 O O . GLY A 1 87 ? -6.633 -22.297 -9.734 1 97.75 87 GLY A O 1
ATOM 640 N N . ALA A 1 88 ? -7.473 -20.781 -11.141 1 97.94 88 ALA A N 1
ATOM 641 C CA . ALA A 1 88 ? -8.625 -20.5 -10.281 1 97.94 88 ALA A CA 1
ATOM 642 C C . ALA A 1 88 ? -9.922 -20.516 -11.086 1 97.94 88 ALA A C 1
ATOM 644 O O . ALA A 1 88 ? -9.961 -20.016 -12.219 1 97.94 88 ALA A O 1
ATOM 645 N N . LEU A 1 89 ? -10.953 -21.094 -10.469 1 98 89 LEU A N 1
ATOM 646 C CA . LEU A 1 89 ? -12.266 -21.141 -11.109 1 98 89 LEU A CA 1
ATOM 647 C C . LEU A 1 89 ? -13.023 -19.828 -10.906 1 98 89 LEU A C 1
ATOM 649 O O . LEU A 1 89 ? -13.961 -19.766 -10.117 1 98 89 LEU A O 1
ATOM 653 N N . THR A 1 90 ? -12.656 -18.781 -11.68 1 98.25 90 THR A N 1
ATOM 654 C CA . THR A 1 90 ? -13.281 -17.469 -11.586 1 98.25 90 THR A CA 1
ATOM 655 C C . THR A 1 90 ? -14.641 -17.469 -12.273 1 98.25 90 THR A C 1
ATOM 657 O O . THR A 1 90 ? -14.906 -18.297 -13.156 1 98.25 90 THR A O 1
ATOM 660 N N . CYS A 1 91 ? -15.539 -16.531 -11.984 1 97.56 91 CYS A N 1
ATOM 661 C CA . CYS A 1 91 ? -16.922 -16.562 -12.43 1 97.56 91 CYS A CA 1
ATOM 662 C C . CYS A 1 91 ? -17.062 -15.977 -13.828 1 97.56 91 CYS A C 1
ATOM 664 O O . CYS A 1 91 ? -18 -16.312 -14.562 1 97.56 91 CYS A O 1
ATOM 666 N N . GLY A 1 92 ? -16.281 -15.117 -14.156 1 96.75 92 GLY A N 1
ATOM 667 C CA . GLY A 1 92 ? -16.281 -14.531 -15.484 1 96.75 92 GLY A CA 1
ATOM 668 C C . GLY A 1 92 ? -17.297 -13.414 -15.641 1 96.75 92 GLY A C 1
ATOM 669 O O . GLY A 1 92 ? -17.359 -12.773 -16.688 1 96.75 92 GLY A O 1
ATOM 670 N N . HIS A 1 93 ? -18.062 -13.156 -14.523 1 96.81 93 HIS A N 1
ATOM 671 C CA . HIS A 1 93 ? -19.141 -12.203 -14.75 1 96.81 93 HIS A CA 1
ATOM 672 C C . HIS A 1 93 ? -19.172 -11.125 -13.672 1 96.81 93 HIS A C 1
ATOM 674 O O . HIS A 1 93 ? -19.844 -10.109 -13.82 1 96.81 93 HIS A O 1
ATOM 680 N N . CYS A 1 94 ? -18.469 -11.266 -12.578 1 96.19 94 CYS A N 1
ATOM 681 C CA . CYS A 1 94 ? -18.406 -10.195 -11.594 1 96.19 94 CYS A CA 1
ATOM 682 C C . CYS A 1 94 ? -17.609 -9.008 -12.125 1 96.19 94 CYS A C 1
ATOM 684 O O . CYS A 1 94 ? -16.969 -9.102 -13.172 1 96.19 94 CYS A O 1
ATOM 686 N N . LYS A 1 95 ? -17.656 -7.922 -11.414 1 94.5 95 LYS A N 1
ATOM 687 C CA . LYS A 1 95 ? -16.984 -6.703 -11.852 1 94.5 95 LYS A CA 1
ATOM 688 C C . LYS A 1 95 ? -15.484 -6.934 -12.055 1 94.5 95 LYS A C 1
ATOM 690 O O . LYS A 1 95 ? -14.922 -6.516 -13.062 1 94.5 95 LYS A O 1
ATOM 695 N N . ALA A 1 96 ? -14.859 -7.613 -11.172 1 96.06 96 ALA A N 1
ATOM 696 C CA . ALA A 1 96 ? -13.422 -7.879 -11.25 1 96.06 96 ALA A CA 1
ATOM 697 C C . ALA A 1 96 ? -13.086 -8.703 -12.484 1 96.06 96 ALA A C 1
ATOM 699 O O . ALA A 1 96 ? -12.148 -8.383 -13.219 1 96.06 96 ALA A O 1
ATOM 700 N N . CYS A 1 97 ? -13.867 -9.719 -12.742 1 97.31 97 CYS A N 1
ATOM 701 C CA . CYS A 1 97 ? -13.641 -10.57 -13.898 1 97.31 97 CYS A CA 1
ATOM 702 C C . CYS A 1 97 ? -13.812 -9.789 -15.195 1 97.31 97 CYS A C 1
ATOM 704 O O . CYS A 1 97 ? -13 -9.906 -16.109 1 97.31 97 CYS A O 1
ATOM 706 N N . GLN A 1 98 ? -14.789 -8.969 -15.203 1 97.12 98 GLN A N 1
ATOM 707 C CA . GLN A 1 98 ? -15.086 -8.195 -16.406 1 97.12 98 GLN A CA 1
ATOM 708 C C . GLN A 1 98 ? -14 -7.16 -16.672 1 97.12 98 GLN A C 1
ATOM 710 O O . GLN A 1 98 ? -13.758 -6.793 -17.828 1 97.12 98 GLN A O 1
ATOM 715 N N . GLU A 1 99 ? -13.328 -6.758 -15.617 1 96.56 99 GLU A N 1
ATOM 716 C CA . GLU A 1 99 ? -12.281 -5.746 -15.742 1 96.56 99 GLU A CA 1
ATOM 717 C C . GLU A 1 99 ? -10.906 -6.391 -15.914 1 96.56 99 GLU A C 1
ATOM 719 O O . GLU A 1 99 ? -9.883 -5.699 -15.906 1 96.56 99 GLU A O 1
ATOM 724 N N . GLY A 1 100 ? -10.836 -7.68 -16.047 1 97.38 100 GLY A N 1
ATOM 725 C CA . GLY A 1 100 ? -9.578 -8.391 -16.234 1 97.38 100 GLY A CA 1
ATOM 726 C C . GLY A 1 100 ? -8.789 -8.547 -14.945 1 97.38 100 GLY A C 1
ATOM 727 O O . GLY A 1 100 ? -7.594 -8.828 -14.969 1 97.38 100 GLY A O 1
ATOM 728 N N . ARG A 1 101 ? -9.453 -8.219 -13.82 1 97.19 101 ARG A N 1
ATOM 729 C CA . ARG A 1 101 ? -8.844 -8.43 -12.508 1 97.19 101 ARG A CA 1
ATOM 730 C C . ARG A 1 101 ? -9.227 -9.789 -11.938 1 97.19 101 ARG A C 1
ATOM 732 O O . ARG A 1 101 ? -9.82 -9.875 -10.859 1 97.19 101 ARG A O 1
ATOM 739 N N . ASP A 1 102 ? -8.734 -10.891 -12.578 1 97.44 102 ASP A N 1
ATOM 740 C CA . ASP A 1 102 ? -9.141 -12.266 -12.328 1 97.44 102 ASP A CA 1
ATOM 741 C C . ASP A 1 102 ? -8.852 -12.672 -10.883 1 97.44 102 ASP A C 1
ATOM 743 O O . ASP A 1 102 ? -9.656 -13.344 -10.25 1 97.44 102 ASP A O 1
ATOM 747 N N . ASN A 1 103 ? -7.777 -12.227 -10.414 1 97.75 103 ASN A N 1
ATOM 748 C CA . ASN A 1 103 ? -7.301 -12.633 -9.094 1 97.75 103 ASN A CA 1
ATOM 749 C C . ASN A 1 103 ? -8.141 -12.008 -7.98 1 97.75 103 ASN A C 1
ATOM 751 O O . ASN A 1 103 ? -7.945 -12.328 -6.805 1 97.75 103 ASN A O 1
ATOM 755 N N . LEU A 1 104 ? -9.094 -11.141 -8.352 1 97.56 104 LEU A N 1
ATOM 756 C CA . LEU A 1 104 ? -9.984 -10.508 -7.379 1 97.56 104 LEU A CA 1
ATOM 757 C C . LEU A 1 104 ? -11.43 -10.938 -7.605 1 97.56 104 LEU A C 1
ATOM 759 O O . LEU A 1 104 ? -12.359 -10.25 -7.16 1 97.56 104 LEU A O 1
ATOM 763 N N . CYS A 1 105 ? -11.641 -12.039 -8.32 1 97.44 105 CYS A N 1
ATOM 764 C CA . CYS A 1 105 ? -12.984 -12.57 -8.539 1 97.44 105 CYS A CA 1
ATOM 765 C C . CYS A 1 105 ? -13.742 -12.703 -7.227 1 97.44 105 CYS A C 1
ATOM 767 O O . CYS A 1 105 ? -13.195 -13.195 -6.238 1 97.44 105 CYS A O 1
ATOM 769 N N . GLU A 1 106 ? -15.008 -12.344 -7.227 1 94.5 106 GLU A N 1
ATOM 770 C CA . GLU A 1 106 ? -15.828 -12.336 -6.02 1 94.5 106 GLU A CA 1
ATOM 771 C C . GLU A 1 106 ? -16.5 -13.688 -5.801 1 94.5 106 GLU A C 1
ATOM 773 O O . GLU A 1 106 ? -17.062 -13.938 -4.734 1 94.5 106 GLU A O 1
ATOM 778 N N . ASN A 1 107 ? -16.438 -14.516 -6.824 1 96.06 107 ASN A N 1
ATOM 779 C CA . ASN A 1 107 ? -17.141 -15.789 -6.797 1 96.06 107 ASN A CA 1
ATOM 780 C C . ASN A 1 107 ? -16.25 -16.953 -7.219 1 96.06 107 ASN A C 1
ATOM 782 O O . ASN A 1 107 ? -16.625 -17.75 -8.062 1 96.06 107 ASN A O 1
ATOM 786 N N . VAL A 1 108 ? -15.102 -17.031 -6.695 1 96.25 108 VAL A N 1
AT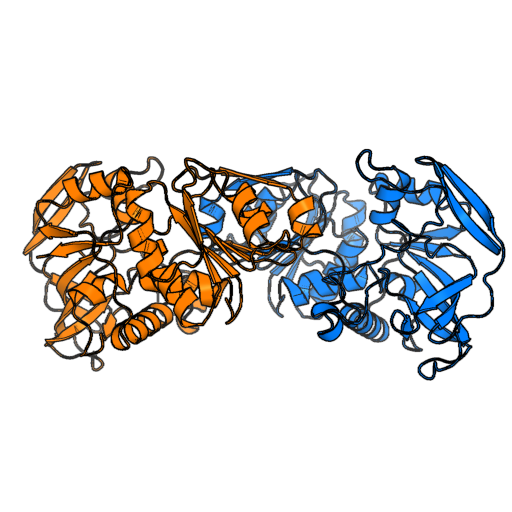OM 787 C CA . VAL A 1 108 ? -14.148 -18.062 -7.094 1 96.25 108 VAL A CA 1
ATOM 788 C C . VAL A 1 108 ? -14.641 -19.438 -6.625 1 96.25 108 VAL A C 1
ATOM 790 O O . VAL A 1 108 ? -14.945 -19.609 -5.445 1 96.25 108 VAL A O 1
ATOM 793 N N . GLY A 1 109 ? -14.719 -20.344 -7.516 1 95.69 109 GLY A N 1
ATOM 794 C CA . GLY A 1 109 ? -15.203 -21.688 -7.223 1 95.69 109 GLY A CA 1
ATOM 795 C C . GLY A 1 109 ? -14.141 -22.578 -6.617 1 95.69 109 GLY A C 1
ATOM 796 O O . GLY A 1 109 ? -14.406 -23.75 -6.293 1 95.69 109 GLY A O 1
ATOM 797 N N . GLY A 1 110 ? -12.938 -22.047 -6.504 1 94.44 110 GLY A N 1
ATOM 798 C CA . GLY A 1 110 ? -11.852 -22.812 -5.918 1 94.44 110 GLY A CA 1
ATOM 799 C C . GLY A 1 110 ? -10.555 -22.719 -6.707 1 94.44 110 GLY A C 1
ATOM 800 O O . GLY A 1 110 ? -10.578 -22.406 -7.902 1 94.44 110 GLY A O 1
ATOM 801 N N . LEU A 1 111 ? -9.477 -22.984 -6.02 1 94.94 111 LEU A N 1
ATOM 802 C CA . LEU A 1 111 ? -8.156 -23.078 -6.641 1 94.94 111 LEU A CA 1
ATOM 803 C C . LEU A 1 111 ? -7.883 -24.5 -7.121 1 94.94 111 LEU A C 1
ATOM 805 O O . LEU A 1 111 ? -7.996 -25.453 -6.352 1 94.94 111 LEU A O 1
ATOM 809 N N . ILE A 1 112 ? -7.551 -24.547 -8.359 1 96.5 112 ILE A N 1
ATOM 810 C CA . ILE A 1 112 ? -7.266 -25.844 -8.984 1 96.5 112 ILE A CA 1
ATOM 811 C C . ILE A 1 112 ? -5.992 -26.438 -8.383 1 96.5 112 ILE A C 1
ATOM 813 O O . ILE A 1 112 ? -4.961 -25.75 -8.305 1 96.5 112 ILE A O 1
ATOM 817 N N . GLY A 1 113 ? -6.047 -27.688 -7.918 1 95.06 113 GLY A N 1
ATOM 818 C CA . GLY A 1 113 ? -4.914 -28.359 -7.301 1 95.06 113 GLY A CA 1
ATOM 819 C C . GLY A 1 113 ? -4.855 -28.172 -5.797 1 95.06 113 GLY A C 1
ATOM 820 O O . GLY A 1 113 ? -3.994 -28.75 -5.125 1 95.06 113 GLY A O 1
ATOM 821 N N . PHE A 1 114 ? -5.77 -27.344 -5.301 1 92.44 114 PHE A N 1
ATOM 822 C CA . PHE A 1 114 ? -5.805 -27.062 -3.871 1 92.44 114 PHE A CA 1
ATOM 823 C C . PHE A 1 114 ? -7.207 -27.266 -3.314 1 92.44 114 PHE A C 1
ATOM 825 O O . PHE A 1 114 ? -7.406 -28.078 -2.406 1 92.44 114 PHE A O 1
ATOM 832 N N . HIS A 1 115 ? -8.227 -26.641 -3.879 1 92.38 115 HIS A N 1
ATOM 833 C CA . HIS A 1 115 ? -9.609 -26.781 -3.445 1 92.38 115 HIS A CA 1
ATOM 834 C C . HIS A 1 115 ? -10.352 -27.781 -4.32 1 92.38 115 HIS A C 1
ATOM 836 O O . HIS A 1 115 ? -11.289 -28.453 -3.859 1 92.38 115 HIS A O 1
ATOM 842 N N . VAL A 1 116 ? -9.984 -27.828 -5.535 1 94.5 116 VAL A N 1
ATOM 843 C CA . VAL A 1 116 ? -10.562 -28.766 -6.504 1 94.5 116 VAL A CA 1
ATOM 844 C C . VAL A 1 116 ? -9.445 -29.531 -7.215 1 94.5 116 VAL A C 1
ATOM 846 O O . VAL A 1 116 ? -8.273 -29.172 -7.086 1 94.5 116 VAL A O 1
ATOM 849 N N . ASP A 1 117 ? -9.758 -30.516 -7.945 1 96.31 117 ASP A N 1
ATOM 850 C CA . ASP A 1 117 ? -8.773 -31.375 -8.594 1 96.31 117 ASP A CA 1
ATOM 851 C C . ASP A 1 117 ? -7.844 -30.562 -9.492 1 96.31 117 ASP A C 1
ATOM 853 O O . ASP A 1 117 ? -8.297 -29.688 -10.234 1 96.31 117 ASP A O 1
ATOM 857 N N . GLY A 1 118 ? -6.582 -31.016 -9.43 1 97.44 118 GLY A N 1
ATOM 858 C CA . GLY A 1 118 ? -5.539 -30.219 -10.055 1 97.44 118 GLY A CA 1
ATOM 859 C C . GLY A 1 118 ? -5.082 -30.766 -11.391 1 97.44 118 GLY A C 1
ATOM 860 O O . GLY A 1 118 ? -5.801 -31.531 -12.031 1 97.44 118 GLY A O 1
ATOM 861 N N . PHE A 1 119 ? -3.963 -30.266 -11.766 1 98.06 119 PHE A N 1
ATOM 862 C CA . PHE A 1 119 ? -3.484 -30.453 -13.133 1 98.06 119 PHE A CA 1
ATOM 863 C C . PHE A 1 119 ? -2.623 -31.703 -13.227 1 98.06 119 PHE A C 1
ATOM 865 O O . PHE A 1 119 ? -2.301 -32.156 -14.328 1 98.06 119 PHE A O 1
ATOM 872 N N . ALA A 1 120 ? -2.244 -32.312 -12.148 1 97.69 120 ALA A N 1
ATOM 873 C CA . ALA A 1 120 ? -1.346 -33.469 -12.203 1 97.69 120 ALA A CA 1
ATOM 874 C C . ALA A 1 120 ? -2.088 -34.719 -12.656 1 97.69 120 ALA A C 1
ATOM 876 O O . ALA A 1 120 ? -2.156 -35.688 -11.914 1 97.69 120 ALA A O 1
ATOM 877 N N . ARG A 1 121 ? -2.543 -34.688 -13.812 1 97.38 121 ARG A N 1
ATOM 878 C CA . ARG A 1 121 ? -3.266 -35.75 -14.492 1 97.38 121 ARG A CA 1
ATOM 879 C C . ARG A 1 121 ? -3.07 -35.656 -16 1 97.38 121 ARG A C 1
ATOM 881 O O . ARG A 1 121 ? -2.629 -34.656 -16.516 1 97.38 121 ARG A O 1
ATOM 888 N N . GLU A 1 122 ? -3.369 -36.719 -16.672 1 97.5 122 GLU A N 1
ATOM 889 C CA . GLU A 1 122 ? -3.018 -36.781 -18.094 1 97.5 122 GLU A CA 1
ATOM 890 C C . GLU A 1 122 ? -3.961 -35.938 -18.938 1 97.5 122 GLU A C 1
ATOM 892 O O . GLU A 1 122 ? -3.543 -35.344 -19.938 1 97.5 122 GLU A O 1
ATOM 897 N N . LEU A 1 123 ? -5.266 -35.938 -18.547 1 97.75 123 LEU A N 1
ATOM 898 C CA . LEU A 1 123 ? -6.305 -35.25 -19.312 1 97.75 123 LEU A CA 1
ATOM 899 C C . LEU A 1 123 ? -7.27 -34.531 -18.375 1 97.75 123 LEU A C 1
ATOM 901 O O . LEU A 1 123 ? -7.605 -35.031 -17.312 1 97.75 123 LEU A O 1
ATOM 905 N N . MET A 1 124 ? -7.762 -33.406 -18.844 1 97.94 124 MET A N 1
ATOM 906 C CA . MET A 1 124 ? -8.773 -32.719 -18.047 1 97.94 124 MET A CA 1
ATOM 907 C C . MET A 1 124 ? -9.625 -31.797 -18.922 1 97.94 124 MET A C 1
ATOM 909 O O . MET A 1 124 ? -9.164 -31.312 -19.953 1 97.94 124 MET A O 1
ATOM 913 N N . ASN A 1 125 ? -10.844 -31.609 -18.547 1 98.56 125 ASN A N 1
ATOM 914 C CA . ASN A 1 125 ? -11.703 -30.594 -19.125 1 98.56 125 ASN A CA 1
ATOM 915 C C . ASN A 1 125 ? -11.641 -29.281 -18.328 1 98.56 125 ASN A C 1
ATOM 917 O O . ASN A 1 125 ? -11.547 -29.312 -17.094 1 98.56 125 ASN A O 1
ATOM 921 N N . ILE A 1 126 ? -11.688 -28.172 -19 1 98.5 126 ILE A N 1
ATOM 922 C CA . ILE A 1 126 ? -11.688 -26.859 -18.344 1 98.5 126 ILE A CA 1
ATOM 923 C C . ILE A 1 126 ? -12.406 -25.844 -19.234 1 98.5 126 ILE A C 1
ATOM 925 O O . ILE A 1 126 ? -12.438 -25.984 -20.453 1 98.5 126 ILE A O 1
ATOM 929 N N . ALA A 1 127 ? -13.031 -24.859 -18.594 1 98.31 127 ALA A N 1
ATOM 930 C CA . ALA A 1 127 ? -13.656 -23.781 -19.359 1 98.31 127 ALA A CA 1
ATOM 931 C C . ALA A 1 127 ? -12.641 -23.109 -20.281 1 98.31 127 ALA A C 1
ATOM 933 O O . ALA A 1 127 ? -11.547 -22.734 -19.844 1 98.31 127 ALA A O 1
ATOM 934 N N . ALA A 1 128 ? -13.008 -22.906 -21.562 1 98.69 128 ALA A N 1
ATOM 935 C CA . ALA A 1 128 ? -12.117 -22.312 -22.547 1 98.69 128 ALA A CA 1
ATOM 936 C C . ALA A 1 128 ? -11.641 -20.938 -22.094 1 98.69 128 ALA A C 1
ATOM 938 O O . ALA A 1 128 ? -10.516 -20.531 -22.391 1 98.69 128 ALA A O 1
ATOM 939 N N . ARG A 1 129 ? -12.398 -20.188 -21.344 1 97.75 129 ARG A N 1
ATOM 940 C CA . ARG A 1 129 ? -12.086 -18.828 -20.938 1 97.75 129 ARG A CA 1
ATOM 941 C C . ARG A 1 129 ? -10.922 -18.812 -19.953 1 97.75 129 ARG A C 1
ATOM 943 O O . ARG A 1 129 ? -10.344 -17.75 -19.688 1 97.75 129 ARG A O 1
ATOM 950 N N . LEU A 1 130 ? -10.57 -19.984 -19.375 1 98.62 130 LEU A N 1
ATOM 951 C CA . LEU A 1 130 ? -9.484 -20.062 -18.406 1 98.62 130 LEU A CA 1
ATOM 952 C C . LEU A 1 130 ? -8.211 -20.578 -19.062 1 98.62 130 LEU A C 1
ATOM 954 O O . LEU A 1 130 ? -7.25 -20.938 -18.375 1 98.62 130 LEU A O 1
ATOM 958 N N . VAL A 1 131 ? -8.211 -20.656 -20.359 1 98.88 131 VAL A N 1
ATOM 959 C CA . VAL A 1 131 ? -7.094 -21.219 -21.109 1 98.88 131 VAL A CA 1
ATOM 960 C C . VAL A 1 131 ? -6.379 -20.109 -21.875 1 98.88 131 VAL A C 1
ATOM 962 O O . VAL A 1 131 ? -7.027 -19.25 -22.469 1 98.88 131 VAL A O 1
ATOM 965 N N . ILE A 1 132 ? -5.039 -20.062 -21.812 1 98.94 132 ILE A N 1
ATOM 966 C CA . ILE A 1 132 ? -4.211 -19.047 -22.469 1 98.94 132 ILE A CA 1
ATOM 967 C C . ILE A 1 132 ? -3.285 -19.719 -23.484 1 98.94 132 ILE A C 1
ATOM 969 O O . ILE A 1 132 ? -2.586 -20.672 -23.156 1 98.94 132 ILE A O 1
ATOM 973 N N . PRO A 1 133 ? -3.289 -19.25 -24.703 1 98.81 133 PRO A N 1
ATOM 974 C CA . PRO A 1 133 ? -2.412 -19.844 -25.703 1 98.81 133 PRO A CA 1
ATOM 975 C C . PRO A 1 133 ? -0.932 -19.594 -25.422 1 98.81 133 PRO A C 1
ATOM 977 O O . PRO A 1 133 ? -0.562 -18.531 -24.938 1 98.81 133 PRO A O 1
ATOM 980 N N . VAL A 1 134 ? -0.128 -20.562 -25.719 1 98.88 134 VAL A N 1
ATOM 981 C CA . VAL A 1 134 ? 1.323 -20.453 -25.594 1 98.88 134 VAL A CA 1
ATOM 982 C C . VAL A 1 134 ? 1.934 -20.109 -26.953 1 98.88 134 VAL A C 1
ATOM 984 O O . VAL A 1 134 ? 1.626 -20.734 -27.969 1 98.88 134 VAL A O 1
ATOM 987 N N . PRO A 1 135 ? 2.777 -19.031 -26.969 1 98.69 135 PRO A N 1
ATOM 988 C CA . PRO A 1 135 ? 3.48 -18.766 -28.234 1 98.69 135 PRO A CA 1
ATOM 989 C C . PRO A 1 135 ? 4.242 -19.984 -28.75 1 98.69 135 PRO A C 1
ATOM 991 O O . PRO A 1 135 ? 4.812 -20.75 -27.953 1 98.69 135 PRO A O 1
ATOM 994 N N . ASP A 1 136 ? 4.348 -20.125 -30.031 1 97.12 136 ASP A N 1
ATOM 995 C CA . ASP A 1 136 ? 4.922 -21.297 -30.688 1 97.12 136 ASP A CA 1
ATOM 996 C C . ASP A 1 136 ? 6.371 -21.516 -30.266 1 97.12 136 ASP A C 1
ATOM 998 O O . ASP A 1 136 ? 6.816 -22.641 -30.094 1 97.12 136 ASP A O 1
ATOM 1002 N N . ALA A 1 137 ? 7.043 -20.438 -30 1 97.44 137 ALA A N 1
ATOM 1003 C CA . ALA A 1 137 ? 8.484 -20.5 -29.734 1 97.44 137 ALA A CA 1
ATOM 1004 C C . ALA A 1 137 ? 8.766 -20.969 -28.312 1 97.44 137 ALA A C 1
ATOM 1006 O O . ALA A 1 137 ? 9.891 -21.344 -27.984 1 97.44 137 ALA A O 1
ATOM 1007 N N . VAL A 1 138 ? 7.762 -21.094 -27.484 1 98.69 138 VAL A N 1
ATOM 1008 C CA . VAL A 1 138 ? 7.961 -21.453 -26.094 1 98.69 138 VAL A CA 1
ATOM 1009 C C . VAL A 1 138 ? 7.668 -22.938 -25.875 1 98.69 138 VAL A C 1
ATOM 1011 O O . VAL A 1 138 ? 6.59 -23.422 -26.234 1 98.69 138 VAL A O 1
ATOM 1014 N N . ASP A 1 139 ? 8.602 -23.641 -25.312 1 98.44 139 ASP A N 1
ATOM 1015 C CA . ASP A 1 139 ? 8.422 -25.047 -24.984 1 98.44 139 ASP A CA 1
ATOM 1016 C C . ASP A 1 139 ? 7.43 -25.219 -23.844 1 98.44 139 ASP A C 1
ATOM 1018 O O . ASP A 1 139 ? 7.395 -24.422 -22.906 1 98.44 139 ASP A O 1
ATOM 1022 N N . LEU A 1 140 ? 6.707 -26.344 -23.922 1 98.62 140 LEU A N 1
ATOM 1023 C CA . LEU A 1 140 ? 5.684 -26.594 -22.906 1 98.62 140 LEU A CA 1
ATOM 1024 C C . LEU A 1 140 ? 6.309 -26.766 -21.531 1 98.62 140 LEU A C 1
ATOM 1026 O O . LEU A 1 140 ? 5.703 -26.391 -20.516 1 98.62 140 LEU A O 1
ATOM 1030 N N . ARG A 1 141 ? 7.523 -27.312 -21.469 1 98.5 141 ARG A N 1
ATOM 1031 C CA . ARG A 1 141 ? 8.211 -27.406 -20.188 1 98.5 141 ARG A CA 1
ATOM 1032 C C . ARG A 1 141 ? 8.344 -26.047 -19.531 1 98.5 141 ARG A C 1
ATOM 1034 O O . ARG A 1 141 ? 8.008 -25.875 -18.359 1 98.5 141 ARG A O 1
ATOM 1041 N N . ASP A 1 142 ? 8.828 -25.062 -20.344 1 98.81 142 ASP A N 1
ATOM 1042 C CA . ASP A 1 142 ? 9.031 -23.719 -19.828 1 98.81 142 ASP A CA 1
ATOM 1043 C C . ASP A 1 142 ? 7.699 -23 -19.594 1 98.81 142 ASP A C 1
ATOM 1045 O O . ASP A 1 142 ? 7.52 -22.344 -18.562 1 98.81 142 ASP A O 1
ATOM 1049 N N . ALA A 1 143 ? 6.73 -23.234 -20.5 1 98.88 143 ALA A N 1
ATOM 1050 C CA . ALA A 1 143 ? 5.422 -22.578 -20.406 1 98.88 143 ALA A CA 1
ATOM 1051 C C . ALA A 1 143 ? 4.711 -22.969 -19.109 1 98.88 143 ALA A C 1
ATOM 1053 O O . ALA A 1 143 ? 3.922 -22.188 -18.578 1 98.88 143 ALA A O 1
ATOM 1054 N N . ALA A 1 144 ? 5.016 -24.141 -18.625 1 98.88 144 ALA A N 1
ATOM 1055 C CA . ALA A 1 144 ? 4.363 -24.625 -17.406 1 98.88 144 ALA A CA 1
ATOM 1056 C C . ALA A 1 144 ? 4.652 -23.703 -16.219 1 98.88 144 ALA A C 1
ATOM 1058 O O . ALA A 1 144 ? 3.936 -23.734 -15.219 1 98.88 144 ALA A O 1
ATOM 1059 N N . CYS A 1 145 ? 5.68 -22.875 -16.312 1 98.88 145 CYS A N 1
ATOM 1060 C CA . CYS A 1 145 ? 6.082 -22 -15.211 1 98.88 145 CYS A CA 1
ATOM 1061 C C . CYS A 1 145 ? 5.418 -20.641 -15.328 1 98.88 145 CYS A C 1
ATOM 1063 O O . CYS A 1 145 ? 5.625 -19.766 -14.484 1 98.88 145 CYS A O 1
ATOM 1065 N N . ALA A 1 146 ? 4.562 -20.406 -16.328 1 98.94 146 ALA A N 1
ATOM 1066 C CA . ALA A 1 146 ? 4.008 -19.078 -16.594 1 98.94 146 ALA A CA 1
ATOM 1067 C C . ALA A 1 146 ? 2.822 -18.781 -15.672 1 98.94 146 ALA A C 1
ATOM 1069 O O . ALA A 1 146 ? 2.713 -17.688 -15.117 1 98.94 146 ALA A O 1
ATOM 1070 N N . PRO A 1 147 ? 1.968 -19.734 -15.406 1 98.81 147 PRO A N 1
ATOM 1071 C CA . PRO A 1 147 ? 0.688 -19.422 -14.766 1 98.81 147 PRO A CA 1
ATOM 1072 C C . PRO A 1 147 ? 0.851 -18.953 -13.32 1 98.81 147 PRO A C 1
ATOM 1074 O O . PRO A 1 147 ? 0.045 -18.156 -12.836 1 98.81 147 PRO A O 1
ATOM 1077 N N . ILE A 1 148 ? 1.874 -19.469 -12.656 1 98.56 148 ILE A N 1
ATOM 1078 C CA . ILE A 1 148 ? 2.029 -19.047 -11.266 1 98.56 148 ILE A CA 1
ATOM 1079 C C . ILE A 1 148 ? 3.404 -18.406 -11.07 1 98.56 148 ILE A C 1
ATOM 1081 O O . ILE A 1 148 ? 3.506 -17.219 -10.758 1 98.56 148 ILE A O 1
ATOM 1085 N N . ALA A 1 149 ? 4.5 -19.094 -11.367 1 98.56 149 ALA A N 1
ATOM 1086 C CA . ALA A 1 149 ? 5.84 -18.609 -11.039 1 98.56 149 ALA A CA 1
ATOM 1087 C C . ALA A 1 149 ? 6.113 -17.266 -11.703 1 98.56 149 ALA A C 1
ATOM 1089 O O . ALA A 1 149 ? 6.465 -16.297 -11.023 1 98.56 149 ALA A O 1
ATOM 1090 N N . PHE A 1 150 ? 5.914 -17.172 -13.016 1 98.94 150 PHE A N 1
ATOM 1091 C CA . PHE A 1 150 ? 6.211 -15.938 -13.734 1 98.94 150 PHE A CA 1
ATOM 1092 C C . PHE A 1 150 ? 5.129 -14.891 -13.492 1 98.94 150 PHE A C 1
ATOM 1094 O O . PHE A 1 150 ? 5.434 -13.719 -13.258 1 98.94 150 PHE A O 1
ATOM 1101 N N . SER A 1 151 ? 3.855 -15.305 -13.531 1 98.88 151 SER A N 1
ATOM 1102 C CA . SER A 1 151 ? 2.77 -14.336 -13.453 1 98.88 151 SER A CA 1
ATOM 1103 C C . SER A 1 151 ? 2.693 -13.703 -12.062 1 98.88 151 SER A C 1
ATOM 1105 O O . SER A 1 151 ? 2.338 -12.531 -11.93 1 98.88 151 SER A O 1
ATOM 1107 N N . THR A 1 152 ? 3.033 -14.477 -11.016 1 98.69 152 THR A N 1
ATOM 1108 C CA . THR A 1 152 ? 3.094 -13.93 -9.664 1 98.69 152 THR A CA 1
ATOM 1109 C C . THR A 1 152 ? 4.094 -12.781 -9.586 1 98.69 152 THR A C 1
ATOM 1111 O O . THR A 1 152 ? 3.791 -11.727 -9.039 1 98.69 152 THR A O 1
ATOM 1114 N N . VAL A 1 153 ? 5.262 -12.992 -10.164 1 98.94 153 VAL A N 1
ATOM 1115 C CA . VAL A 1 153 ? 6.312 -11.977 -10.148 1 98.94 153 VAL A CA 1
ATOM 1116 C C . VAL A 1 153 ? 5.887 -10.781 -10.992 1 98.94 153 VAL A C 1
ATOM 1118 O O . VAL A 1 153 ? 6.051 -9.633 -10.57 1 98.94 153 VAL A O 1
ATOM 1121 N N . GLN A 1 154 ? 5.301 -11.078 -12.172 1 98.94 154 GLN A N 1
ATOM 1122 C CA . GLN A 1 154 ? 4.797 -10.023 -13.047 1 98.94 154 GLN A CA 1
ATOM 1123 C C . GLN A 1 154 ? 3.797 -9.133 -12.312 1 98.94 154 GLN A C 1
ATOM 1125 O O . GLN A 1 154 ? 3.887 -7.902 -12.375 1 98.94 154 GLN A O 1
ATOM 1130 N N . HIS A 1 155 ? 2.92 -9.758 -11.617 1 98.88 155 HIS A N 1
ATOM 1131 C CA . HIS A 1 155 ? 1.88 -9.039 -10.883 1 98.88 155 HIS A CA 1
ATOM 1132 C C . HIS A 1 155 ? 2.469 -8.25 -9.719 1 98.88 155 HIS A C 1
ATOM 1134 O O . HIS A 1 155 ? 2.119 -7.086 -9.516 1 98.88 155 HIS A O 1
ATOM 1140 N N . MET A 1 156 ? 3.359 -8.836 -8.977 1 98.94 156 MET A N 1
ATOM 1141 C CA . MET A 1 156 ? 3.961 -8.211 -7.801 1 98.94 156 MET A CA 1
ATOM 1142 C C . MET A 1 156 ? 4.785 -6.992 -8.203 1 98.94 156 MET A C 1
ATOM 1144 O O . MET A 1 156 ? 4.566 -5.891 -7.688 1 98.94 156 MET A O 1
ATOM 1148 N N . LEU A 1 157 ? 5.668 -7.125 -9.164 1 98.94 157 LEU A N 1
ATOM 1149 C CA . LEU A 1 157 ? 6.656 -6.094 -9.445 1 98.94 157 LEU A CA 1
ATOM 1150 C C . LEU A 1 157 ? 6.055 -4.984 -10.305 1 98.94 157 LEU A C 1
ATOM 1152 O O . LEU A 1 157 ? 6.398 -3.812 -10.148 1 98.94 157 LEU A O 1
ATOM 1156 N N . PHE A 1 158 ? 5.066 -5.348 -11.164 1 98.81 158 PHE A N 1
ATOM 1157 C CA . PHE A 1 158 ? 4.734 -4.352 -12.172 1 98.81 158 PHE A CA 1
ATOM 1158 C C . PHE A 1 158 ? 3.301 -3.859 -11.992 1 98.81 158 PHE A C 1
ATOM 1160 O O . PHE A 1 158 ? 2.984 -2.719 -12.336 1 98.81 158 PHE A O 1
ATOM 1167 N N . ASP A 1 159 ? 2.34 -4.691 -11.523 1 98.5 159 ASP A N 1
ATOM 1168 C CA . ASP A 1 159 ? 1 -4.195 -11.219 1 98.5 159 ASP A CA 1
ATOM 1169 C C . ASP A 1 159 ? 0.954 -3.551 -9.836 1 98.5 159 ASP A C 1
ATOM 1171 O O . ASP A 1 159 ? 0.371 -2.477 -9.664 1 98.5 159 ASP A O 1
ATOM 1175 N N . ASN A 1 160 ? 1.574 -4.188 -8.852 1 98.69 160 ASN A N 1
ATOM 1176 C CA . ASN A 1 160 ? 1.47 -3.729 -7.469 1 98.69 160 ASN A CA 1
ATOM 1177 C C . ASN A 1 160 ? 2.555 -2.709 -7.133 1 98.69 160 ASN A C 1
ATOM 1179 O O . ASN A 1 160 ? 2.268 -1.523 -6.961 1 98.69 160 ASN A O 1
ATOM 1183 N N . ALA A 1 161 ? 3.84 -3.133 -7.242 1 98.75 161 ALA A N 1
ATOM 1184 C CA . ALA A 1 161 ? 4.941 -2.26 -6.844 1 98.75 161 ALA A CA 1
ATOM 1185 C C . ALA A 1 161 ? 5.23 -1.215 -7.918 1 98.75 161 ALA A C 1
ATOM 1187 O O . ALA A 1 161 ? 5.891 -0.209 -7.652 1 98.75 161 ALA A O 1
ATOM 1188 N N . LYS A 1 162 ? 4.809 -1.496 -9.195 1 98.62 162 LYS A N 1
ATOM 1189 C CA . LYS A 1 162 ? 5.043 -0.611 -10.328 1 98.62 162 LYS A CA 1
ATOM 1190 C C . LYS A 1 162 ? 6.523 -0.258 -10.453 1 98.62 162 LYS A C 1
ATOM 1192 O O . LYS A 1 162 ? 6.879 0.918 -10.547 1 98.62 162 LYS A O 1
ATOM 1197 N N . LEU A 1 163 ? 7.355 -1.257 -10.414 1 98.81 163 LEU A N 1
ATOM 1198 C CA . LEU A 1 163 ? 8.805 -1.126 -10.555 1 98.81 163 LEU A CA 1
ATOM 1199 C C . LEU A 1 163 ? 9.156 -0.392 -11.844 1 98.81 163 LEU A C 1
ATOM 1201 O O . LEU A 1 163 ? 8.57 -0.659 -12.898 1 98.81 163 LEU A O 1
ATOM 1205 N N . GLN A 1 164 ? 10.078 0.542 -11.773 1 98.5 164 GLN A N 1
ATOM 1206 C CA . GLN A 1 164 ? 10.461 1.366 -12.914 1 98.5 164 GLN A CA 1
ATOM 1207 C C . GLN A 1 164 ? 11.922 1.127 -13.289 1 98.5 164 GLN A C 1
ATOM 1209 O O . GLN A 1 164 ? 12.734 0.747 -12.445 1 98.5 164 GLN A O 1
ATOM 1214 N N . PRO A 1 165 ? 12.203 1.326 -14.609 1 98.5 165 PRO A N 1
ATOM 1215 C CA . PRO A 1 165 ? 13.617 1.264 -15.008 1 98.5 165 PRO A CA 1
ATOM 1216 C C . PRO A 1 165 ? 14.508 2.166 -14.156 1 98.5 165 PRO A C 1
ATOM 1218 O O . PRO A 1 165 ? 14.109 3.275 -13.797 1 98.5 165 PRO A O 1
ATOM 1221 N N . GLY A 1 166 ? 15.672 1.647 -13.805 1 98.06 166 GLY A N 1
ATOM 1222 C CA . GLY A 1 166 ? 16.641 2.449 -13.078 1 98.06 166 GLY A CA 1
ATOM 1223 C C . GLY A 1 166 ? 16.5 2.35 -11.578 1 98.06 166 GLY A C 1
ATOM 1224 O O . GLY A 1 166 ? 17.406 2.76 -10.836 1 98.06 166 GLY A O 1
ATOM 1225 N N . GLU A 1 167 ? 15.477 1.772 -11.023 1 98.5 167 GLU A N 1
ATOM 1226 C CA . GLU A 1 167 ? 15.266 1.63 -9.586 1 98.5 167 GLU A CA 1
ATOM 1227 C C . GLU A 1 167 ? 16.094 0.484 -9.016 1 98.5 167 GLU A C 1
ATOM 1229 O O . GLU A 1 167 ? 16.641 -0.329 -9.773 1 98.5 167 GLU A O 1
ATOM 1234 N N . THR A 1 168 ? 16.266 0.506 -7.723 1 98.88 168 THR A N 1
ATOM 1235 C CA . THR A 1 168 ? 16.922 -0.57 -6.992 1 98.88 168 THR A CA 1
ATOM 1236 C C . THR A 1 168 ? 15.898 -1.452 -6.281 1 98.88 168 THR A C 1
ATOM 1238 O O . THR A 1 168 ? 15.008 -0.949 -5.598 1 98.88 168 THR A O 1
ATOM 1241 N N . VAL A 1 169 ? 16.047 -2.77 -6.484 1 98.94 169 VAL A N 1
ATOM 1242 C CA . VAL A 1 169 ? 15.086 -3.709 -5.902 1 98.94 169 VAL A CA 1
ATOM 1243 C C . VAL A 1 169 ? 15.828 -4.762 -5.082 1 98.94 169 VAL A C 1
ATOM 1245 O O . VAL A 1 169 ? 16.891 -5.238 -5.488 1 98.94 169 VAL A O 1
ATOM 1248 N N . LEU A 1 170 ? 15.359 -5.035 -3.857 1 99 170 LEU A N 1
ATOM 1249 C CA . LEU A 1 170 ? 15.797 -6.168 -3.053 1 99 170 LEU A CA 1
ATOM 1250 C C . LEU A 1 170 ? 14.891 -7.375 -3.279 1 99 170 LEU A C 1
ATOM 1252 O O . LEU A 1 170 ? 13.695 -7.32 -2.992 1 99 170 LEU A O 1
ATOM 1256 N N . VAL A 1 171 ? 15.43 -8.414 -3.811 1 98.94 171 VAL A N 1
ATOM 1257 C CA . VAL A 1 171 ? 14.711 -9.656 -4.062 1 98.94 171 VAL A CA 1
ATOM 1258 C C . VAL A 1 171 ? 15.117 -10.703 -3.031 1 98.94 171 VAL A C 1
ATOM 1260 O O . VAL A 1 171 ? 16.25 -11.203 -3.059 1 98.94 171 VAL A O 1
ATOM 1263 N N . HIS A 1 172 ? 14.188 -10.992 -2.162 1 98.69 172 HIS A N 1
ATOM 1264 C CA . HIS A 1 172 ? 14.5 -12.039 -1.194 1 98.69 172 HIS A CA 1
ATOM 1265 C C . HIS A 1 172 ? 14.5 -13.414 -1.852 1 98.69 172 HIS A C 1
ATOM 1267 O O . HIS A 1 172 ? 13.711 -13.672 -2.768 1 98.69 172 HIS A O 1
ATOM 1273 N N . ALA A 1 173 ? 15.367 -14.305 -1.267 1 97.75 173 ALA A N 1
ATOM 1274 C CA . ALA A 1 173 ? 15.43 -15.695 -1.692 1 97.75 173 ALA A CA 1
ATOM 1275 C C . ALA A 1 173 ? 15.602 -15.797 -3.205 1 97.75 173 ALA A C 1
ATOM 1277 O O . ALA A 1 173 ? 14.82 -16.469 -3.881 1 97.75 173 ALA A O 1
ATOM 1278 N N . GLY A 1 174 ? 16.734 -15.281 -3.707 1 98.31 174 GLY A N 1
ATOM 1279 C CA . GLY A 1 174 ? 16.953 -15.133 -5.137 1 98.31 174 GLY A CA 1
ATOM 1280 C C . GLY A 1 174 ? 17 -16.453 -5.871 1 98.31 174 GLY A C 1
ATOM 1281 O O . GLY A 1 174 ? 16.734 -16.516 -7.078 1 98.31 174 GLY A O 1
ATOM 1282 N N . GLY A 1 175 ? 17.281 -17.531 -5.172 1 97.69 175 GLY A N 1
ATOM 1283 C CA . GLY A 1 175 ? 17.375 -18.844 -5.809 1 97.69 175 GLY A CA 1
ATOM 1284 C C . GLY A 1 175 ? 16.047 -19.547 -5.914 1 97.69 175 GLY A C 1
ATOM 1285 O O . GLY A 1 175 ? 15.945 -20.609 -6.539 1 97.69 175 GLY A O 1
ATOM 1286 N N . SER A 1 176 ? 15.031 -18.984 -5.293 1 96.94 176 SER A N 1
ATOM 1287 C CA . SER A 1 176 ? 13.719 -19.625 -5.336 1 96.94 176 SER A CA 1
ATOM 1288 C C . SER A 1 176 ? 13.102 -19.516 -6.727 1 96.94 176 SER A C 1
ATOM 1290 O O . SER A 1 176 ? 13.602 -18.797 -7.582 1 96.94 176 SER A O 1
ATOM 1292 N N . GLY A 1 177 ? 11.992 -20.25 -6.934 1 97.12 177 GLY A N 1
ATOM 1293 C CA . GLY A 1 177 ? 11.289 -20.203 -8.211 1 97.12 177 GLY A CA 1
ATOM 1294 C C . GLY A 1 177 ? 10.883 -18.797 -8.609 1 97.12 177 GLY A C 1
ATOM 1295 O O . GLY A 1 177 ? 11.18 -18.359 -9.727 1 97.12 177 GLY A O 1
ATOM 1296 N N . ILE A 1 178 ? 10.289 -18.031 -7.711 1 98.19 178 ILE A N 1
ATOM 1297 C CA . ILE A 1 178 ? 9.844 -16.688 -8.055 1 98.19 178 ILE A CA 1
ATOM 1298 C C . ILE A 1 178 ? 10.992 -15.703 -7.879 1 98.19 178 ILE A C 1
ATOM 1300 O O . ILE A 1 178 ? 11.047 -14.68 -8.562 1 98.19 178 ILE A O 1
ATOM 1304 N N . GLY A 1 179 ? 11.984 -16.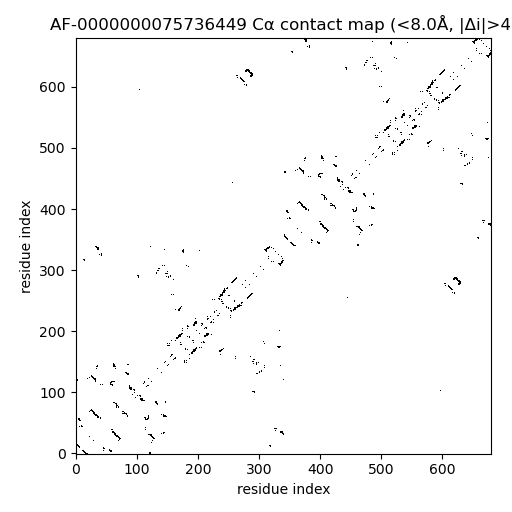078 -7.035 1 98.62 179 GLY A N 1
ATOM 1305 C CA . GLY A 1 179 ? 13.148 -15.219 -6.887 1 98.62 179 GLY A CA 1
ATOM 1306 C C . GLY A 1 179 ? 13.977 -15.109 -8.156 1 98.62 179 GLY A C 1
ATOM 1307 O O . GLY A 1 179 ? 14.398 -14.016 -8.531 1 98.62 179 GLY A O 1
ATOM 1308 N N . THR A 1 180 ? 14.211 -16.266 -8.805 1 98.88 180 THR A N 1
ATOM 1309 C CA . THR A 1 180 ? 14.961 -16.266 -10.062 1 98.88 180 THR A CA 1
ATOM 1310 C C . THR A 1 180 ? 14.25 -15.43 -11.117 1 98.88 180 THR A C 1
ATOM 1312 O O . THR A 1 180 ? 14.891 -14.641 -11.828 1 98.88 180 THR A O 1
ATOM 1315 N N . VAL A 1 181 ? 12.953 -15.516 -11.164 1 98.94 181 VAL A N 1
ATOM 1316 C CA . VAL A 1 181 ? 12.148 -14.789 -12.141 1 98.94 181 VAL A CA 1
ATOM 1317 C C . VAL A 1 181 ? 12.188 -13.297 -11.828 1 98.94 181 VAL A C 1
ATOM 1319 O O . VAL A 1 181 ? 12.328 -12.469 -12.734 1 98.94 181 VAL A O 1
ATOM 1322 N N . ALA A 1 182 ? 12.109 -12.938 -10.57 1 98.94 182 ALA A N 1
ATOM 1323 C CA . ALA A 1 182 ? 12.125 -11.539 -10.148 1 98.94 182 ALA A CA 1
ATOM 1324 C C . ALA A 1 182 ? 13.438 -10.867 -10.539 1 98.94 182 ALA A C 1
ATOM 1326 O O . ALA A 1 182 ? 13.438 -9.727 -11.008 1 98.94 182 ALA A O 1
ATOM 1327 N N . ILE A 1 183 ? 14.562 -11.594 -10.328 1 98.94 183 ILE A N 1
ATOM 1328 C CA . ILE A 1 183 ? 15.867 -11.062 -10.711 1 98.94 183 ILE A CA 1
ATOM 1329 C C . ILE A 1 183 ? 15.891 -10.781 -12.211 1 98.94 183 ILE A C 1
ATOM 1331 O O . ILE A 1 183 ? 16.25 -9.68 -12.641 1 98.94 183 ILE A O 1
ATOM 1335 N N . MET A 1 184 ? 15.461 -11.742 -12.969 1 98.94 184 MET A N 1
ATOM 1336 C CA . MET A 1 184 ? 15.523 -11.609 -14.422 1 98.94 184 MET A CA 1
ATOM 1337 C C . MET A 1 184 ? 14.625 -10.477 -14.906 1 98.94 184 MET A C 1
ATOM 1339 O O . MET A 1 184 ? 15.047 -9.656 -15.727 1 98.94 184 MET A O 1
ATOM 1343 N N . MET A 1 185 ? 13.367 -10.383 -14.406 1 98.94 185 MET A N 1
ATOM 1344 C CA . MET A 1 185 ? 12.438 -9.359 -14.867 1 98.94 185 MET A CA 1
ATOM 1345 C C . MET A 1 185 ? 12.93 -7.969 -14.484 1 98.94 185 MET A C 1
ATOM 1347 O O . MET A 1 185 ? 12.852 -7.035 -15.289 1 98.94 185 MET A O 1
ATOM 1351 N N . ALA A 1 186 ? 13.406 -7.824 -13.258 1 98.94 186 ALA A N 1
ATOM 1352 C CA . ALA A 1 186 ? 13.898 -6.527 -12.805 1 98.94 186 ALA A CA 1
ATOM 1353 C C . ALA A 1 186 ? 15.117 -6.09 -13.625 1 98.94 186 ALA A C 1
ATOM 1355 O O . ALA A 1 186 ? 15.203 -4.934 -14.047 1 98.94 186 ALA A O 1
ATOM 1356 N N . LY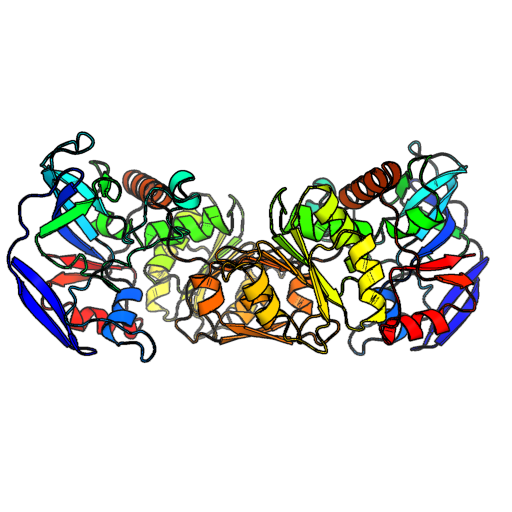S A 1 187 ? 16.031 -7.039 -13.836 1 98.88 187 LYS A N 1
ATOM 1357 C CA . LYS A 1 187 ? 17.234 -6.723 -14.594 1 98.88 187 LYS A CA 1
ATOM 1358 C C . LYS A 1 187 ? 16.891 -6.328 -16.031 1 98.88 187 LYS A C 1
ATOM 1360 O O . LYS A 1 187 ? 17.5 -5.422 -16.594 1 98.88 187 LYS A O 1
ATOM 1365 N N . ALA A 1 188 ? 15.945 -6.957 -16.594 1 98.81 188 ALA A N 1
ATOM 1366 C CA . ALA A 1 188 ? 15.562 -6.758 -17.984 1 98.81 188 ALA A CA 1
ATOM 1367 C C . ALA A 1 188 ? 15.125 -5.316 -18.234 1 98.81 188 ALA A C 1
ATOM 1369 O O . ALA A 1 188 ? 15.227 -4.812 -19.359 1 98.81 188 ALA A O 1
ATOM 1370 N N . ILE A 1 189 ? 14.656 -4.605 -17.219 1 98.5 189 ILE A N 1
ATOM 1371 C CA . ILE A 1 189 ? 14.211 -3.234 -17.438 1 98.5 189 ILE A CA 1
ATOM 1372 C C . ILE A 1 189 ? 15.25 -2.26 -16.875 1 98.5 189 ILE A C 1
ATOM 1374 O O . ILE A 1 189 ? 14.977 -1.065 -16.75 1 98.5 189 ILE A O 1
ATOM 1378 N N . GLY A 1 190 ? 16.375 -2.791 -16.453 1 98.75 190 GLY A N 1
ATOM 1379 C CA . GLY A 1 190 ? 17.5 -1.93 -16.141 1 98.75 190 GLY A CA 1
ATOM 1380 C C . GLY A 1 190 ? 17.594 -1.58 -14.664 1 98.75 190 GLY A C 1
ATOM 1381 O O . GLY A 1 190 ? 18.203 -0.575 -14.297 1 98.75 190 GLY A O 1
ATOM 1382 N N . CYS A 1 191 ? 17.094 -2.352 -13.797 1 98.88 191 CYS A N 1
ATOM 1383 C CA . CYS A 1 191 ? 17.156 -2.1 -12.359 1 98.88 191 CYS A CA 1
ATOM 1384 C C . CYS A 1 191 ? 18.484 -2.6 -11.789 1 98.88 191 CYS A C 1
ATOM 1386 O O . CYS A 1 191 ? 19.156 -3.438 -12.391 1 98.88 191 CYS A O 1
ATOM 1388 N N . THR A 1 192 ? 18.844 -1.983 -10.68 1 98.88 192 THR A N 1
ATOM 1389 C CA . THR A 1 192 ? 19.859 -2.584 -9.82 1 98.88 192 THR A CA 1
ATOM 1390 C C . THR A 1 192 ? 19.234 -3.617 -8.891 1 98.88 192 THR A C 1
ATOM 1392 O O . THR A 1 192 ? 18.312 -3.305 -8.133 1 98.88 192 THR A O 1
ATOM 1395 N N . VAL A 1 193 ? 19.781 -4.836 -8.969 1 98.94 193 VAL A N 1
ATOM 1396 C CA . VAL A 1 193 ? 19.156 -5.926 -8.227 1 98.94 193 VAL A CA 1
ATOM 1397 C C . VAL A 1 193 ? 20.078 -6.363 -7.086 1 98.94 193 VAL A C 1
ATOM 1399 O O . VAL A 1 193 ? 21.203 -6.789 -7.32 1 98.94 193 VAL A O 1
ATOM 1402 N N . ILE A 1 194 ? 19.609 -6.223 -5.875 1 98.94 194 ILE A N 1
ATOM 1403 C CA . ILE A 1 194 ? 20.172 -6.844 -4.68 1 98.94 194 ILE A CA 1
ATOM 1404 C C . ILE A 1 194 ? 19.359 -8.078 -4.305 1 98.94 194 ILE A C 1
ATOM 1406 O O . ILE A 1 194 ? 18.125 -8.031 -4.277 1 98.94 194 ILE A O 1
ATOM 1410 N N . THR A 1 195 ? 20.016 -9.211 -4.078 1 98.94 195 THR A N 1
ATOM 1411 C CA . THR A 1 195 ? 19.266 -10.406 -3.727 1 98.94 195 THR A CA 1
ATOM 1412 C C . THR A 1 195 ? 19.906 -11.125 -2.539 1 98.94 195 THR A C 1
ATOM 1414 O O . THR A 1 195 ? 21.062 -10.875 -2.209 1 98.94 195 THR A O 1
ATOM 1417 N N . THR A 1 196 ? 19.109 -11.898 -1.852 1 98.81 196 THR A N 1
ATOM 1418 C CA . THR A 1 196 ? 19.594 -12.711 -0.745 1 98.81 196 THR A CA 1
ATOM 1419 C C . THR A 1 196 ? 19.594 -14.188 -1.115 1 98.81 196 THR A C 1
ATOM 1421 O O . THR A 1 196 ? 18.734 -14.641 -1.885 1 98.81 196 THR A O 1
ATOM 1424 N N . VAL A 1 197 ? 20.531 -14.914 -0.624 1 98.12 197 VAL A N 1
ATOM 1425 C CA . VAL A 1 197 ? 20.578 -16.375 -0.746 1 98.12 197 VAL A CA 1
ATOM 1426 C C . VAL A 1 197 ? 20.906 -16.984 0.609 1 98.12 197 VAL A C 1
ATOM 1428 O O . VAL A 1 197 ? 21.438 -16.312 1.494 1 98.12 197 VAL A O 1
ATOM 1431 N N . GLY A 1 198 ? 20.531 -18.234 0.789 1 95.25 198 GLY A N 1
ATOM 1432 C CA . GLY A 1 198 ? 20.766 -18.906 2.055 1 95.25 198 GLY A CA 1
ATOM 1433 C C . GLY A 1 198 ? 22.047 -19.734 2.062 1 95.25 198 GLY A C 1
ATOM 1434 O O . GLY A 1 198 ? 22.438 -20.266 3.104 1 95.25 198 GLY A O 1
ATOM 1435 N N . ASP A 1 199 ? 22.625 -19.875 0.889 1 94.81 199 ASP A N 1
ATOM 1436 C CA . ASP A 1 199 ? 23.828 -20.688 0.715 1 94.81 199 ASP A CA 1
ATOM 1437 C C . ASP A 1 199 ? 24.734 -20.109 -0.37 1 94.81 199 ASP A C 1
ATOM 1439 O O . ASP A 1 199 ? 24.25 -19.656 -1.414 1 94.81 199 ASP A O 1
ATOM 1443 N N . ASP A 1 200 ? 26.062 -20.172 -0.101 1 97 200 ASP A N 1
ATOM 1444 C CA . ASP A 1 200 ? 27.016 -19.594 -1.044 1 97 200 ASP A CA 1
ATOM 1445 C C . ASP A 1 200 ? 26.953 -20.297 -2.393 1 97 200 ASP A C 1
ATOM 1447 O O . ASP A 1 200 ? 27.25 -19.703 -3.43 1 97 200 ASP A O 1
ATOM 1451 N N . SER A 1 201 ? 26.531 -21.547 -2.367 1 96.94 201 SER A N 1
ATOM 1452 C CA . SER A 1 201 ? 26.469 -22.328 -3.6 1 96.94 201 SER A CA 1
ATOM 1453 C C . SER A 1 201 ? 25.484 -21.734 -4.586 1 96.94 201 SER A C 1
ATOM 1455 O O . SER A 1 201 ? 25.5 -22.047 -5.777 1 96.94 201 SER A O 1
ATOM 1457 N N . LYS A 1 202 ? 24.641 -20.797 -4.141 1 97.44 202 LYS A N 1
ATOM 1458 C CA . LYS A 1 202 ? 23.625 -20.203 -5 1 97.44 202 LYS A CA 1
ATOM 1459 C C . LYS A 1 202 ? 24.078 -18.875 -5.574 1 97.44 202 LYS A C 1
ATOM 1461 O O . LYS A 1 202 ? 23.438 -18.328 -6.469 1 97.44 202 LYS A O 1
ATOM 1466 N N . ILE A 1 203 ? 25.219 -18.391 -5.121 1 98.44 203 ILE A N 1
ATOM 1467 C CA . ILE A 1 203 ? 25.656 -17.031 -5.418 1 98.44 203 ILE A CA 1
ATOM 1468 C C . ILE A 1 203 ? 25.922 -16.891 -6.914 1 98.44 203 ILE A C 1
ATOM 1470 O O . ILE A 1 203 ? 25.406 -15.969 -7.559 1 98.44 203 ILE A O 1
ATOM 1474 N N . GLU A 1 204 ? 26.656 -17.797 -7.48 1 98.31 204 GLU A N 1
ATOM 1475 C CA . GLU A 1 204 ? 26.984 -17.688 -8.898 1 98.31 204 GLU A CA 1
ATOM 1476 C C . GLU A 1 204 ? 25.75 -17.812 -9.773 1 98.31 204 GLU A C 1
ATOM 1478 O O . GLU A 1 204 ? 25.641 -17.156 -10.812 1 98.31 204 GLU A O 1
ATOM 1483 N N . GLY A 1 205 ? 24.812 -18.688 -9.344 1 98.38 205 GLY A N 1
ATOM 1484 C CA . GLY A 1 205 ? 23.578 -18.859 -10.086 1 98.38 205 GLY A CA 1
ATOM 1485 C C . GLY A 1 205 ? 22.781 -17.562 -10.203 1 98.38 205 GLY A C 1
ATOM 1486 O O . GLY A 1 205 ? 22.344 -17.203 -11.297 1 98.38 205 GLY A O 1
ATOM 1487 N N . VAL A 1 206 ? 22.641 -16.859 -9.094 1 98.75 206 VAL A N 1
ATOM 1488 C CA . VAL A 1 206 ? 21.812 -15.656 -9.117 1 98.75 206 VAL A CA 1
ATOM 1489 C C . VAL A 1 206 ? 22.547 -14.523 -9.812 1 98.75 206 VAL A C 1
ATOM 1491 O O . VAL A 1 206 ? 21.938 -13.672 -10.461 1 98.75 206 VAL A O 1
ATOM 1494 N N . LYS A 1 207 ? 23.859 -14.461 -9.742 1 98.81 207 LYS A N 1
ATOM 1495 C CA . LYS A 1 207 ? 24.625 -13.477 -10.492 1 98.81 207 LYS A CA 1
ATOM 1496 C C . LYS A 1 207 ? 24.438 -13.656 -11.992 1 98.81 207 LYS A C 1
ATOM 1498 O O . LYS A 1 207 ? 24.281 -12.672 -12.727 1 98.81 207 LYS A O 1
ATOM 1503 N N . LYS A 1 208 ? 24.438 -14.93 -12.391 1 98.62 208 LYS A N 1
ATOM 1504 C CA . LYS A 1 208 ? 24.234 -15.227 -13.805 1 98.62 208 LYS A CA 1
ATOM 1505 C C . LYS A 1 208 ? 22.875 -14.75 -14.281 1 98.62 208 LYS A C 1
ATOM 1507 O O . LYS A 1 208 ? 22.703 -14.406 -15.461 1 98.62 208 LYS A O 1
ATOM 1512 N N . LEU A 1 209 ? 21.938 -14.695 -13.391 1 98.69 209 LEU A N 1
ATOM 1513 C CA . LEU A 1 209 ? 20.594 -14.258 -13.734 1 98.69 209 LEU A CA 1
ATOM 1514 C C . LEU A 1 209 ? 20.516 -12.742 -13.836 1 98.69 209 LEU A C 1
ATOM 1516 O O . LEU A 1 209 ? 19.547 -12.195 -14.367 1 98.69 209 LEU A O 1
ATOM 1520 N N . GLY A 1 210 ? 21.5 -12.023 -13.227 1 98.75 210 GLY A N 1
ATOM 1521 C CA . GLY A 1 210 ? 21.531 -10.578 -13.375 1 98.75 210 GLY A CA 1
ATOM 1522 C C . GLY A 1 210 ? 21.641 -9.844 -12.055 1 98.75 210 GLY A C 1
ATOM 1523 O O . GLY A 1 210 ? 21.703 -8.617 -12.023 1 98.75 210 GLY A O 1
ATOM 1524 N N . ALA A 1 211 ? 21.703 -10.555 -10.953 1 98.88 211 ALA A N 1
ATOM 1525 C CA . ALA A 1 211 ? 21.844 -9.883 -9.664 1 98.88 211 ALA A CA 1
ATOM 1526 C C . ALA A 1 211 ? 23.141 -9.078 -9.602 1 98.88 211 ALA A C 1
ATOM 1528 O O . ALA A 1 211 ? 24.203 -9.594 -9.93 1 98.88 211 ALA A O 1
ATOM 1529 N N . ASP A 1 212 ? 23.016 -7.848 -9.195 1 98.94 212 ASP A N 1
ATOM 1530 C CA . ASP A 1 212 ? 24.188 -6.984 -9.078 1 98.94 212 ASP A CA 1
ATOM 1531 C C . ASP A 1 212 ? 24.906 -7.203 -7.75 1 98.94 212 ASP A C 1
ATOM 1533 O O . ASP A 1 212 ? 26.141 -7.113 -7.676 1 98.94 212 ASP A O 1
ATOM 1537 N N . HIS A 1 213 ? 24.172 -7.418 -6.738 1 98.88 213 HIS A N 1
ATOM 1538 C CA . HIS A 1 213 ? 24.672 -7.656 -5.391 1 98.88 213 HIS A CA 1
ATOM 1539 C C . HIS A 1 213 ? 23.984 -8.859 -4.754 1 98.88 213 HIS A C 1
ATOM 1541 O O . HIS A 1 213 ? 22.781 -9.047 -4.902 1 98.88 213 HIS A O 1
ATOM 1547 N N . VAL A 1 214 ? 24.812 -9.719 -4.156 1 98.88 214 VAL A N 1
ATOM 1548 C CA . VAL A 1 214 ? 24.297 -10.93 -3.533 1 98.88 214 VAL A CA 1
ATOM 1549 C C . VAL A 1 214 ? 24.688 -10.969 -2.061 1 98.88 214 VAL A C 1
ATOM 1551 O O . VAL A 1 214 ? 25.859 -10.758 -1.721 1 98.88 214 VAL A O 1
ATOM 1554 N N . ILE A 1 215 ? 23.719 -11.172 -1.22 1 98.81 215 ILE A N 1
ATOM 1555 C CA . ILE A 1 215 ? 23.938 -11.227 0.222 1 98.81 215 ILE A CA 1
ATOM 1556 C C . ILE A 1 215 ? 23.562 -12.609 0.747 1 98.81 215 ILE A C 1
ATOM 1558 O O . ILE A 1 215 ? 22.438 -13.062 0.593 1 98.81 215 ILE A O 1
ATOM 1562 N N . ASN A 1 216 ? 24.5 -13.359 1.306 1 98.5 216 ASN A N 1
ATOM 1563 C CA . ASN A 1 216 ? 24.172 -14.547 2.096 1 98.5 216 ASN A CA 1
ATOM 1564 C C . ASN A 1 216 ? 23.625 -14.172 3.473 1 98.5 216 ASN A C 1
ATOM 1566 O O . ASN A 1 216 ? 24.391 -13.789 4.359 1 98.5 216 ASN A O 1
ATOM 1570 N N . TYR A 1 217 ? 22.297 -14.32 3.607 1 96.56 217 TYR A N 1
ATOM 1571 C CA . TYR A 1 217 ? 21.609 -13.781 4.785 1 96.56 217 TYR A CA 1
ATOM 1572 C C . TYR A 1 217 ? 21.953 -14.602 6.023 1 96.56 217 TYR A C 1
ATOM 1574 O O . TYR A 1 217 ? 21.594 -14.219 7.141 1 96.56 217 TYR A O 1
ATOM 1582 N N . ARG A 1 218 ? 22.594 -15.75 5.863 1 96 218 ARG A N 1
ATOM 1583 C CA . ARG A 1 218 ? 23.047 -16.547 6.996 1 96 218 ARG A CA 1
ATOM 1584 C C . ARG A 1 218 ? 24.359 -16.016 7.559 1 96 218 ARG A C 1
ATOM 1586 O O . ARG A 1 218 ? 24.75 -16.344 8.68 1 96 218 ARG A O 1
ATOM 1593 N N . GLN A 1 219 ? 25.016 -15.273 6.797 1 97 219 GLN A N 1
ATOM 1594 C CA . GLN A 1 219 ? 26.312 -14.75 7.188 1 97 219 GLN A CA 1
ATOM 1595 C C . GLN A 1 219 ? 26.234 -13.266 7.535 1 97 219 GLN A C 1
ATOM 1597 O O . GLN A 1 219 ? 26.922 -12.805 8.453 1 97 219 GLN A O 1
ATOM 1602 N N . ASP A 1 220 ? 25.453 -12.562 6.781 1 97.31 220 ASP A N 1
ATOM 1603 C CA . ASP A 1 220 ? 25.328 -11.117 6.945 1 97.31 220 ASP A CA 1
ATOM 1604 C C . ASP A 1 220 ? 23.891 -10.703 7.172 1 97.31 220 ASP A C 1
ATOM 1606 O O . ASP A 1 220 ? 22.969 -11.305 6.609 1 97.31 220 ASP A O 1
ATOM 1610 N N . ARG A 1 221 ? 23.734 -9.641 7.973 1 97.44 221 ARG A N 1
ATOM 1611 C CA . ARG A 1 221 ? 22.422 -9.016 8.078 1 97.44 221 ARG A CA 1
ATOM 1612 C C . ARG A 1 221 ? 22.078 -8.258 6.797 1 97.44 221 ARG A C 1
ATOM 1614 O O . ARG A 1 221 ? 22.719 -7.258 6.469 1 97.44 221 ARG A O 1
ATOM 1621 N N . PHE A 1 222 ? 21.078 -8.727 6.102 1 98.5 222 PHE A N 1
ATOM 1622 C CA . PHE A 1 222 ? 20.844 -8.211 4.758 1 98.5 222 PHE A CA 1
ATOM 1623 C C . PHE A 1 222 ? 20.453 -6.738 4.801 1 98.5 222 PHE A C 1
ATOM 1625 O O . PHE A 1 222 ? 20.766 -5.98 3.877 1 98.5 222 PHE A O 1
ATOM 1632 N N . GLU A 1 223 ? 19.672 -6.301 5.871 1 98.12 223 GLU A N 1
ATOM 1633 C CA . GLU A 1 223 ? 19.266 -4.902 5.93 1 98.12 223 GLU A CA 1
ATOM 1634 C C . GLU A 1 223 ? 20.469 -3.977 6.047 1 98.12 223 GLU A C 1
ATOM 1636 O O . GLU A 1 223 ? 20.484 -2.885 5.48 1 98.12 223 GLU A O 1
ATOM 1641 N N . HIS A 1 224 ? 21.469 -4.34 6.789 1 97.88 224 HIS A N 1
ATOM 1642 C CA . HIS A 1 224 ? 22.703 -3.57 6.906 1 97.88 224 HIS A CA 1
ATOM 1643 C C . HIS A 1 224 ? 23.438 -3.512 5.574 1 97.88 224 HIS A C 1
ATOM 1645 O O . HIS A 1 224 ? 23.875 -2.438 5.145 1 97.88 224 HIS A O 1
ATOM 1651 N N . GLU A 1 225 ? 23.578 -4.676 4.91 1 98.44 225 GLU A N 1
ATOM 1652 C CA . GLU A 1 225 ? 24.266 -4.73 3.625 1 98.44 225 GLU A CA 1
ATOM 1653 C C . GLU A 1 225 ? 23.531 -3.893 2.574 1 98.44 225 GLU A C 1
ATOM 1655 O O . GLU A 1 225 ? 24.172 -3.207 1.771 1 98.44 225 GLU A O 1
ATOM 1660 N N . CYS A 1 226 ? 22.188 -3.945 2.572 1 98.19 226 CYS A N 1
ATOM 1661 C CA . CYS A 1 226 ? 21.406 -3.152 1.632 1 98.19 226 CYS A CA 1
ATOM 1662 C C . CYS A 1 226 ? 21.672 -1.665 1.811 1 98.19 226 CYS A C 1
ATOM 1664 O O . CYS A 1 226 ? 21.859 -0.94 0.83 1 98.19 226 CYS A O 1
ATOM 1666 N N . ARG A 1 227 ? 21.703 -1.208 3.051 1 97.12 227 ARG A N 1
ATOM 1667 C CA . ARG A 1 227 ? 21.953 0.199 3.344 1 97.12 227 ARG A CA 1
ATOM 1668 C C . ARG A 1 227 ? 23.359 0.605 2.898 1 97.12 227 ARG A C 1
ATOM 1670 O O . ARG A 1 227 ? 23.562 1.706 2.381 1 97.12 227 ARG A O 1
ATOM 1677 N N . LYS A 1 228 ? 24.312 -0.292 3.148 1 98 228 LYS A N 1
ATOM 1678 C CA . LYS A 1 228 ? 25.672 -0.033 2.705 1 98 228 LYS A CA 1
ATOM 1679 C C . LYS A 1 228 ? 25.75 0.088 1.187 1 98 228 LYS A C 1
ATOM 1681 O O . LYS A 1 228 ? 26.312 1.053 0.661 1 98 228 LYS A O 1
ATOM 1686 N N . ILE A 1 229 ? 25.141 -0.849 0.476 1 98.5 229 ILE A N 1
ATOM 1687 C CA . ILE A 1 229 ? 25.172 -0.913 -0.981 1 98.5 229 ILE A CA 1
ATOM 1688 C C . ILE A 1 229 ? 24.516 0.336 -1.564 1 98.5 229 ILE A C 1
ATOM 1690 O O . ILE A 1 229 ? 24.984 0.874 -2.574 1 98.5 229 ILE A O 1
ATOM 1694 N N . THR A 1 230 ? 23.453 0.816 -0.898 1 97.88 230 THR A N 1
ATOM 1695 C CA . THR A 1 230 ? 22.672 1.935 -1.42 1 97.88 230 THR A CA 1
ATOM 1696 C C . THR A 1 230 ? 23.156 3.254 -0.824 1 97.88 230 THR A C 1
ATOM 1698 O O . THR A 1 230 ? 22.484 4.277 -0.943 1 97.88 230 THR A O 1
ATOM 1701 N N . LYS A 1 231 ? 24.281 3.227 -0.1 1 96.81 231 LYS A N 1
ATOM 1702 C CA . LYS A 1 231 ? 24.859 4.41 0.528 1 96.81 231 LYS A CA 1
ATOM 1703 C C . LYS A 1 231 ? 23.859 5.09 1.453 1 96.81 231 LYS A C 1
ATOM 1705 O O . LYS A 1 231 ? 23.656 6.301 1.38 1 96.81 231 LYS A O 1
ATOM 1710 N N . LYS A 1 232 ? 23.078 4.285 2.148 1 95.44 232 LYS A N 1
ATOM 1711 C CA . LYS A 1 232 ? 22.172 4.656 3.236 1 95.44 232 LYS A CA 1
ATOM 1712 C C . LYS A 1 232 ? 20.891 5.258 2.695 1 95.44 232 LYS A C 1
ATOM 1714 O O . LYS A 1 232 ? 20.062 5.762 3.461 1 95.44 232 LYS A O 1
ATOM 1719 N N . LYS A 1 233 ? 20.656 5.23 1.427 1 95 233 LYS A N 1
ATOM 1720 C CA . LYS A 1 233 ? 19.422 5.742 0.845 1 95 233 LYS A CA 1
ATOM 1721 C C . LYS A 1 233 ? 18.297 4.711 0.94 1 95 233 LYS A C 1
ATOM 1723 O O . LYS A 1 233 ? 17.141 5.066 1.153 1 95 233 LYS A O 1
ATOM 1728 N N . GLY A 1 234 ? 18.641 3.391 0.749 1 98 234 GLY A N 1
ATOM 1729 C CA . GLY A 1 234 ? 17.656 2.314 0.73 1 98 234 GLY A CA 1
ATOM 1730 C C . GLY A 1 234 ? 17.234 1.927 -0.671 1 98 234 GLY A C 1
ATOM 1731 O O . GLY A 1 234 ? 17.594 2.588 -1.646 1 98 234 GLY A O 1
ATOM 1732 N N . VAL A 1 235 ? 16.484 0.847 -0.75 1 98.88 235 VAL A N 1
ATOM 1733 C CA . VAL A 1 235 ? 16.016 0.356 -2.041 1 98.88 235 VAL A CA 1
ATOM 1734 C C . VAL A 1 235 ? 14.633 0.929 -2.336 1 98.88 235 VAL A C 1
ATOM 1736 O O . VAL A 1 235 ? 13.922 1.349 -1.421 1 98.88 235 VAL A O 1
ATOM 1739 N N . ASP A 1 236 ? 14.234 0.962 -3.621 1 98.69 236 ASP A N 1
ATOM 1740 C CA . ASP A 1 236 ? 12.93 1.465 -4.047 1 98.69 236 ASP A CA 1
ATOM 1741 C C . ASP A 1 236 ? 11.836 0.438 -3.779 1 98.69 236 ASP A C 1
ATOM 1743 O O . ASP A 1 236 ? 10.719 0.801 -3.398 1 98.69 236 ASP A O 1
ATOM 1747 N N . VAL A 1 237 ? 12.18 -0.822 -4.008 1 98.94 237 VAL A N 1
ATOM 1748 C CA . VAL A 1 237 ? 11.188 -1.892 -3.928 1 98.94 237 VAL A CA 1
ATOM 1749 C C . VAL A 1 237 ? 11.789 -3.094 -3.201 1 98.94 237 VAL A C 1
ATOM 1751 O O . VAL A 1 237 ? 12.961 -3.424 -3.395 1 98.94 237 VAL A O 1
ATOM 1754 N N . VAL A 1 238 ? 11.023 -3.682 -2.336 1 98.94 238 VAL A N 1
ATOM 1755 C CA . VAL A 1 238 ? 11.367 -4.984 -1.775 1 98.94 238 VAL A CA 1
ATOM 1756 C C . VAL A 1 238 ? 10.375 -6.035 -2.271 1 98.94 238 VAL A C 1
ATOM 1758 O O . VAL A 1 238 ? 9.164 -5.879 -2.119 1 98.94 238 VAL A O 1
ATOM 1761 N N . PHE A 1 239 ? 10.938 -7.031 -2.965 1 98.94 239 PHE A N 1
ATOM 1762 C CA . PHE A 1 239 ? 10.219 -8.242 -3.346 1 98.94 239 PHE A CA 1
ATOM 1763 C C . PHE A 1 239 ? 10.273 -9.273 -2.227 1 98.94 239 PHE A C 1
ATOM 1765 O O . PHE A 1 239 ? 11.289 -9.945 -2.039 1 98.94 239 PHE A O 1
ATOM 1772 N N . GLU A 1 240 ? 9.102 -9.391 -1.498 1 98.69 240 GLU A N 1
ATOM 1773 C CA . GLU A 1 240 ? 9.055 -10.094 -0.219 1 98.69 240 GLU A CA 1
ATOM 1774 C C . GLU A 1 240 ? 8.141 -11.305 -0.293 1 98.69 240 GLU A C 1
ATOM 1776 O O . GLU A 1 240 ? 7.039 -11.234 -0.851 1 98.69 240 GLU A O 1
ATOM 1781 N N . HIS A 1 241 ? 8.562 -12.477 0.229 1 97.38 241 HIS A N 1
ATOM 1782 C CA . HIS A 1 241 ? 7.707 -13.648 0.308 1 97.38 241 HIS A CA 1
ATOM 1783 C C . HIS A 1 241 ? 8.18 -14.609 1.396 1 97.38 241 HIS A C 1
ATOM 1785 O O . HIS A 1 241 ? 7.633 -15.703 1.546 1 97.38 241 HIS A O 1
ATOM 1791 N N . VAL A 1 242 ? 9.219 -14.18 2.16 1 96.56 242 VAL A N 1
ATOM 1792 C CA . VAL A 1 242 ? 9.781 -14.984 3.24 1 96.56 242 VAL A CA 1
ATOM 1793 C C . VAL A 1 242 ? 8.93 -14.82 4.5 1 96.56 242 VAL A C 1
ATOM 1795 O O . VAL A 1 242 ? 8.617 -15.797 5.176 1 96.56 242 VAL A O 1
ATOM 1798 N N . GLY A 1 243 ? 8.562 -13.594 4.871 1 96.69 243 GLY A N 1
ATOM 1799 C CA . GLY A 1 243 ? 7.621 -13.367 5.953 1 96.69 243 GLY A CA 1
ATOM 1800 C C . GLY A 1 243 ? 8.281 -12.867 7.223 1 96.69 243 GLY A C 1
ATOM 1801 O O . GLY A 1 243 ? 9.047 -11.898 7.191 1 96.69 243 GLY A O 1
ATOM 1802 N N . ALA A 1 244 ? 8.008 -13.508 8.359 1 97 244 ALA A N 1
ATOM 1803 C CA . ALA A 1 244 ? 8.312 -13.031 9.711 1 97 244 ALA A CA 1
ATOM 1804 C C . ALA A 1 244 ? 9.805 -12.719 9.859 1 97 244 ALA A C 1
ATOM 1806 O O . ALA A 1 244 ? 10.172 -11.703 10.453 1 97 244 ALA A O 1
ATOM 1807 N N . ASP A 1 245 ? 10.672 -13.5 9.234 1 97 245 ASP A N 1
ATOM 1808 C CA . ASP A 1 245 ? 12.109 -13.398 9.461 1 97 245 ASP A CA 1
ATOM 1809 C C . ASP A 1 245 ? 12.695 -12.188 8.734 1 97 245 ASP A C 1
ATOM 1811 O O . ASP A 1 245 ? 13.766 -11.695 9.102 1 97 245 ASP A O 1
ATOM 1815 N N . THR A 1 246 ? 12.008 -11.711 7.73 1 98.25 246 THR A N 1
ATOM 1816 C CA . THR A 1 246 ? 12.664 -10.719 6.891 1 98.25 246 THR A CA 1
ATOM 1817 C C . THR A 1 246 ? 11.852 -9.422 6.848 1 98.25 246 THR A C 1
ATOM 1819 O O . THR A 1 246 ? 12.359 -8.383 6.426 1 98.25 246 THR A O 1
ATOM 1822 N N . PHE A 1 247 ? 10.641 -9.438 7.285 1 98.62 247 PHE A N 1
ATOM 1823 C CA . PHE A 1 247 ? 9.688 -8.367 7.004 1 98.62 247 PHE A CA 1
ATOM 1824 C C . PHE A 1 247 ? 10.188 -7.035 7.559 1 98.62 247 PHE A C 1
ATOM 1826 O O . PHE A 1 247 ? 10.297 -6.051 6.828 1 98.62 247 PHE A O 1
ATOM 1833 N N . ASN A 1 248 ? 10.516 -6.953 8.828 1 98.38 248 ASN A N 1
ATOM 1834 C CA . ASN A 1 248 ? 10.953 -5.707 9.438 1 98.38 248 ASN A CA 1
ATOM 1835 C C . ASN A 1 248 ? 12.289 -5.242 8.859 1 98.38 248 ASN A C 1
ATOM 1837 O O . ASN A 1 248 ? 12.492 -4.047 8.633 1 98.38 248 ASN A O 1
ATOM 1841 N N . GLY A 1 249 ? 13.219 -6.207 8.664 1 98.5 249 GLY A N 1
ATOM 1842 C CA . GLY A 1 249 ? 14.453 -5.84 7.98 1 98.5 249 GLY A CA 1
ATOM 1843 C C . GLY A 1 249 ? 14.219 -5.277 6.594 1 98.5 249 GLY A C 1
ATOM 1844 O O . GLY A 1 249 ? 14.938 -4.383 6.148 1 98.5 249 GLY A O 1
ATOM 1845 N N . SER A 1 250 ? 13.211 -5.824 5.898 1 98.81 250 SER A N 1
ATOM 1846 C CA . SER A 1 250 ? 12.836 -5.332 4.578 1 98.81 250 SER A CA 1
ATOM 1847 C C . SER A 1 250 ? 12.359 -3.885 4.641 1 98.81 250 SER A C 1
ATOM 1849 O O . SER A 1 250 ? 12.758 -3.057 3.818 1 98.81 250 SER A O 1
ATOM 1851 N N . LEU A 1 251 ? 11.547 -3.576 5.617 1 98.62 251 LEU A N 1
ATOM 1852 C CA . LEU A 1 251 ? 11.086 -2.201 5.785 1 98.62 251 LEU A CA 1
ATOM 1853 C C . LEU A 1 251 ? 12.258 -1.266 6.066 1 98.62 251 LEU A C 1
ATOM 1855 O O . LEU A 1 251 ? 12.336 -0.172 5.5 1 98.62 251 LEU A O 1
ATOM 1859 N N . LEU A 1 252 ? 13.18 -1.699 6.859 1 98.06 252 LEU A N 1
ATOM 1860 C CA . LEU A 1 252 ? 14.352 -0.9 7.211 1 98.06 252 LEU A CA 1
ATOM 1861 C C . LEU A 1 252 ? 15.258 -0.7 6 1 98.06 252 LEU A C 1
ATOM 1863 O O . LEU A 1 252 ? 16.109 0.188 5.996 1 98.06 252 LEU A O 1
ATOM 1867 N N . SER A 1 253 ? 15.07 -1.541 4.969 1 98.75 253 SER A N 1
ATOM 1868 C CA . SER A 1 253 ? 15.914 -1.482 3.783 1 98.75 253 SER A CA 1
ATOM 1869 C C . SER A 1 253 ? 15.328 -0.544 2.732 1 98.75 253 SER A C 1
ATOM 1871 O O . SER A 1 253 ? 15.977 -0.246 1.729 1 98.75 253 SER A O 1
ATOM 1873 N N . LEU A 1 254 ? 14.148 -0.055 2.955 1 98.69 254 LEU A N 1
ATOM 1874 C CA . LEU A 1 254 ? 13.461 0.777 1.977 1 98.69 254 LEU A CA 1
ATOM 1875 C C . LEU A 1 254 ? 13.914 2.229 2.078 1 98.69 254 LEU A C 1
ATOM 1877 O O . LEU A 1 254 ? 14.227 2.711 3.17 1 98.69 254 LEU A O 1
ATOM 1881 N N . LYS A 1 255 ? 13.961 2.869 0.981 1 97.5 255 LYS A N 1
ATOM 1882 C CA . LYS A 1 255 ? 14.039 4.324 1.036 1 97.5 255 LYS A CA 1
ATOM 1883 C C . LYS A 1 255 ? 12.695 4.934 1.43 1 97.5 255 LYS A C 1
ATOM 1885 O O . LYS A 1 255 ? 11.672 4.246 1.423 1 97.5 255 LYS A O 1
ATOM 1890 N N . ARG A 1 256 ? 12.695 6.227 1.772 1 97 256 ARG A N 1
ATOM 1891 C CA . ARG A 1 256 ? 11.445 6.938 2.018 1 97 256 ARG A CA 1
ATOM 1892 C C . ARG A 1 256 ? 10.523 6.867 0.799 1 97 256 ARG A C 1
ATOM 1894 O O . ARG A 1 256 ? 10.977 7.074 -0.331 1 97 256 ARG A O 1
ATOM 1901 N N . GLY A 1 257 ? 9.258 6.469 1.062 1 97.81 257 GLY A N 1
ATOM 1902 C CA . GLY A 1 257 ? 8.305 6.332 -0.028 1 97.81 257 GLY A CA 1
ATOM 1903 C C . GLY A 1 257 ? 8.414 5.008 -0.757 1 97.81 257 GLY A C 1
ATOM 1904 O O . GLY A 1 257 ? 7.734 4.781 -1.758 1 97.81 257 GLY A O 1
ATOM 1905 N N . GLY A 1 258 ? 9.336 4.133 -0.254 1 98.56 258 GLY A N 1
ATOM 1906 C CA . GLY A 1 258 ? 9.547 2.848 -0.904 1 98.56 258 GLY A CA 1
ATOM 1907 C C . GLY A 1 258 ? 8.328 1.947 -0.866 1 98.56 258 GLY A C 1
ATOM 1908 O O . GLY A 1 258 ? 7.359 2.232 -0.159 1 98.56 258 GLY A O 1
ATOM 1909 N N . ARG A 1 259 ? 8.367 0.851 -1.679 1 98.81 259 ARG A N 1
ATOM 1910 C CA . ARG A 1 259 ? 7.262 -0.09 -1.831 1 98.81 259 ARG A CA 1
ATOM 1911 C C . ARG A 1 259 ? 7.691 -1.507 -1.469 1 98.81 259 ARG A C 1
ATOM 1913 O O . ARG A 1 259 ? 8.734 -1.981 -1.931 1 98.81 259 ARG A O 1
ATOM 1920 N N . LEU A 1 260 ? 6.961 -2.125 -0.618 1 98.94 260 LEU A N 1
ATOM 1921 C CA . LEU A 1 260 ? 7.145 -3.537 -0.304 1 98.94 260 LEU A CA 1
ATOM 1922 C C . LEU A 1 260 ? 5.965 -4.363 -0.805 1 98.94 260 LEU A C 1
ATOM 1924 O O . LEU A 1 260 ? 4.812 -4.031 -0.532 1 98.94 260 LEU A O 1
ATOM 1928 N N . VAL A 1 261 ? 6.195 -5.375 -1.588 1 98.94 261 VAL A N 1
ATOM 1929 C CA . VAL A 1 261 ? 5.148 -6.277 -2.055 1 98.94 261 VAL A CA 1
ATOM 1930 C C . VAL A 1 261 ? 5.418 -7.691 -1.543 1 98.94 261 VAL A C 1
ATOM 1932 O O . VAL A 1 261 ? 6.543 -8.188 -1.64 1 98.94 261 VAL A O 1
ATOM 1935 N N . THR A 1 262 ? 4.41 -8.32 -0.952 1 98.81 262 THR A N 1
ATOM 1936 C CA . THR A 1 262 ? 4.598 -9.641 -0.353 1 98.81 262 THR A CA 1
ATOM 1937 C C . THR A 1 262 ? 3.514 -10.609 -0.821 1 98.81 262 THR A C 1
ATOM 1939 O O . THR A 1 262 ? 2.352 -10.219 -0.969 1 98.81 262 THR A O 1
ATOM 1942 N N . CYS A 1 263 ? 3.898 -11.891 -1.052 1 98.19 263 CYS A N 1
ATOM 1943 C CA . CYS A 1 263 ? 2.939 -12.914 -1.458 1 98.19 263 CYS A CA 1
ATOM 1944 C C . CYS A 1 263 ? 3.109 -14.18 -0.632 1 98.19 263 CYS A C 1
ATOM 1946 O O . CYS A 1 263 ? 2.57 -15.234 -0.983 1 98.19 263 CYS A O 1
ATOM 1948 N N . GLY A 1 264 ? 3.908 -14.062 0.452 1 95.69 264 GLY A N 1
ATOM 1949 C CA . GLY A 1 264 ? 4.172 -15.281 1.208 1 95.69 264 GLY A CA 1
ATOM 1950 C C . GLY A 1 264 ? 4.656 -15.016 2.619 1 95.69 264 GLY A C 1
ATOM 1951 O O . GLY A 1 264 ? 4.867 -13.859 3 1 95.69 264 GLY A O 1
ATOM 1952 N N . SER A 1 265 ? 4.746 -16.078 3.361 1 95.25 265 SER A N 1
ATOM 1953 C CA . SER A 1 265 ? 5.168 -16.047 4.758 1 95.25 265 SER A CA 1
ATOM 1954 C C . SER A 1 265 ? 5.793 -17.375 5.184 1 95.25 265 SER A C 1
ATOM 1956 O O . SER A 1 265 ? 5.418 -17.938 6.211 1 95.25 265 SER A O 1
ATOM 1958 N N . THR A 1 266 ? 6.727 -17.781 4.402 1 90.62 266 THR A N 1
ATOM 1959 C CA . THR A 1 266 ? 7.32 -19.109 4.57 1 90.62 266 THR A CA 1
ATOM 1960 C C . THR A 1 266 ? 7.977 -19.234 5.941 1 90.62 266 THR A C 1
ATOM 1962 O O . THR A 1 266 ? 8.055 -20.328 6.5 1 90.62 266 THR A O 1
ATOM 1965 N N . SER A 1 267 ? 8.445 -18.141 6.574 1 92.69 267 SER A N 1
ATOM 1966 C CA . SER A 1 267 ? 9.133 -18.203 7.859 1 92.69 267 SER A CA 1
ATOM 1967 C C . SER A 1 267 ? 8.172 -17.906 9.008 1 92.69 267 SER A C 1
ATOM 1969 O O . SER A 1 267 ? 8.586 -17.859 10.172 1 92.69 267 SER A O 1
ATOM 1971 N N . GLY A 1 268 ? 6.91 -17.625 8.68 1 93 268 GLY A N 1
ATOM 1972 C CA . GLY A 1 268 ? 5.906 -17.312 9.68 1 93 268 GLY A CA 1
ATOM 1973 C C . GLY A 1 268 ? 4.906 -16.281 9.219 1 93 268 GLY A C 1
ATOM 1974 O O . GLY A 1 268 ? 5.266 -15.336 8.5 1 93 268 GLY A O 1
ATOM 1975 N N . PRO A 1 269 ? 3.713 -16.422 9.719 1 94.31 269 PRO A N 1
ATOM 1976 C CA . PRO A 1 269 ? 2.625 -15.594 9.18 1 94.31 269 PRO A CA 1
ATOM 1977 C C . PRO A 1 269 ? 2.426 -14.297 9.953 1 94.31 269 PRO A C 1
ATOM 1979 O O . PRO A 1 269 ? 1.625 -13.445 9.539 1 94.31 269 PRO A O 1
ATOM 1982 N N . THR A 1 270 ? 3.123 -14.125 11.062 1 96.62 270 THR A N 1
ATOM 1983 C CA . THR A 1 270 ? 2.869 -12.961 11.914 1 96.62 270 THR A CA 1
ATOM 1984 C C . THR A 1 270 ? 4.145 -12.148 12.109 1 96.62 270 THR A C 1
ATOM 1986 O O . THR A 1 270 ? 5.219 -12.719 12.328 1 96.62 270 THR A O 1
ATOM 1989 N N . THR A 1 271 ? 4.012 -10.867 12.008 1 97.69 271 THR A N 1
ATOM 1990 C CA . THR A 1 271 ? 5.109 -9.953 12.297 1 97.69 271 THR A CA 1
ATOM 1991 C C . THR A 1 271 ? 4.613 -8.734 13.062 1 97.69 271 THR A C 1
ATOM 1993 O O . THR A 1 271 ? 3.418 -8.609 13.336 1 97.69 271 THR A O 1
ATOM 1996 N N . THR A 1 272 ? 5.492 -7.945 13.547 1 97.5 272 THR A N 1
ATOM 1997 C CA . THR A 1 272 ? 5.16 -6.641 14.117 1 97.5 272 THR A CA 1
ATOM 1998 C C . THR A 1 272 ? 5.316 -5.543 13.07 1 97.5 272 THR A C 1
ATOM 2000 O O . THR A 1 272 ? 5.957 -5.746 12.039 1 97.5 272 THR A O 1
ATOM 2003 N N . LEU A 1 273 ? 4.676 -4.48 13.281 1 98 273 LEU A N 1
ATOM 2004 C CA . LEU A 1 273 ? 4.762 -3.311 12.414 1 98 273 LEU A CA 1
ATOM 2005 C C . LEU A 1 273 ? 4.887 -2.031 13.234 1 98 273 LEU A C 1
ATOM 2007 O O . LEU A 1 273 ? 4.074 -1.781 14.125 1 98 273 LEU A O 1
ATOM 2011 N N . ASN A 1 274 ? 5.961 -1.276 13.07 1 98.25 274 ASN A N 1
ATOM 2012 C CA . ASN A 1 274 ? 6.105 0.061 13.633 1 98.25 274 ASN A CA 1
ATOM 2013 C C . ASN A 1 274 ? 5.352 1.102 12.812 1 98.25 274 ASN A C 1
ATOM 2015 O O . ASN A 1 274 ? 5.812 1.51 11.75 1 98.25 274 ASN A O 1
ATOM 2019 N N . LEU A 1 275 ? 4.258 1.553 13.352 1 97.94 275 LEU A N 1
ATOM 2020 C CA . LEU A 1 275 ? 3.373 2.451 12.617 1 97.94 275 LEU A CA 1
ATOM 2021 C C . LEU A 1 275 ? 4.031 3.812 12.414 1 97.94 275 LEU A C 1
ATOM 2023 O O . LEU A 1 275 ? 3.803 4.465 11.391 1 97.94 275 LEU A O 1
ATOM 2027 N N . MET A 1 276 ? 4.812 4.266 13.359 1 96.31 276 MET A N 1
ATOM 2028 C CA . MET A 1 276 ? 5.52 5.531 13.211 1 96.31 276 MET A CA 1
ATOM 2029 C C . MET A 1 276 ? 6.48 5.48 12.031 1 96.31 276 MET A C 1
ATOM 2031 O O . MET A 1 276 ? 6.527 6.406 11.219 1 96.31 276 MET A O 1
ATOM 2035 N N . GLN A 1 277 ? 7.18 4.375 11.953 1 97.31 277 GLN A N 1
ATOM 2036 C CA . GLN A 1 277 ? 8.062 4.18 10.812 1 97.31 277 GLN A CA 1
ATOM 2037 C C . GLN A 1 277 ? 7.277 4.145 9.5 1 97.31 277 GLN A C 1
ATOM 2039 O O . GLN A 1 277 ? 7.68 4.766 8.516 1 97.31 277 GLN A O 1
ATOM 2044 N N . LEU A 1 278 ? 6.145 3.447 9.492 1 98.5 278 LEU A N 1
ATOM 2045 C CA . LEU A 1 278 ? 5.312 3.293 8.305 1 98.5 278 LEU A CA 1
ATOM 2046 C C . LEU A 1 278 ? 4.879 4.652 7.77 1 98.5 278 LEU A C 1
ATOM 2048 O O . LEU A 1 278 ? 5.078 4.949 6.59 1 98.5 278 LEU A O 1
ATOM 2052 N N . PHE A 1 279 ? 4.289 5.555 8.578 1 97.88 279 PHE A N 1
ATOM 2053 C CA . PHE A 1 279 ? 3.758 6.797 8.031 1 97.88 279 PHE A CA 1
ATOM 2054 C C . PHE A 1 279 ? 4.863 7.84 7.891 1 97.88 279 PHE A C 1
ATOM 2056 O O . PHE A 1 279 ? 4.848 8.641 6.953 1 97.88 279 PHE A O 1
ATOM 2063 N N . GLN A 1 280 ? 5.898 7.914 8.797 1 96.06 280 GLN A N 1
ATOM 2064 C CA . GLN A 1 280 ? 6.965 8.898 8.664 1 96.06 280 GLN A CA 1
ATOM 2065 C C . GLN A 1 280 ? 7.777 8.664 7.395 1 96.06 280 GLN A C 1
ATOM 2067 O O . GLN A 1 280 ? 8.188 9.617 6.727 1 96.06 280 GLN A O 1
ATOM 2072 N N . GLN A 1 281 ? 7.988 7.332 7.113 1 97.75 281 GLN A N 1
ATOM 2073 C CA . GLN A 1 281 ? 8.758 6.988 5.922 1 97.75 281 GLN A CA 1
ATOM 2074 C C . GLN A 1 281 ? 7.859 6.859 4.699 1 97.75 281 GLN A C 1
ATOM 2076 O O . GLN A 1 281 ? 8.344 6.688 3.578 1 97.75 281 GLN A O 1
ATOM 2081 N N . GLN A 1 282 ? 6.582 6.918 4.949 1 98.62 282 GLN A N 1
ATOM 2082 C CA . GLN A 1 282 ? 5.586 6.875 3.881 1 98.62 282 GLN A CA 1
ATOM 2083 C C . GLN A 1 282 ? 5.742 5.613 3.035 1 98.62 282 GLN A C 1
ATOM 2085 O O . GLN A 1 282 ? 5.719 5.68 1.806 1 98.62 282 GLN A O 1
ATOM 2090 N N . TYR A 1 283 ? 5.926 4.504 3.723 1 98.81 283 TYR A N 1
ATOM 2091 C CA . TYR A 1 283 ? 6.027 3.223 3.033 1 98.81 283 TYR A CA 1
ATOM 2092 C C . TYR A 1 283 ? 4.688 2.826 2.424 1 98.81 283 TYR A C 1
ATOM 2094 O O . TYR A 1 283 ? 3.631 3.24 2.908 1 98.81 283 TYR A O 1
ATOM 2102 N N . LYS A 1 284 ? 4.781 2.082 1.342 1 98.88 284 LYS A N 1
ATOM 2103 C CA . LYS A 1 284 ? 3.629 1.415 0.743 1 98.88 284 LYS A CA 1
ATOM 2104 C C . LYS A 1 284 ? 3.789 -0.102 0.782 1 98.88 284 LYS A C 1
ATOM 2106 O O . LYS A 1 284 ? 4.797 -0.637 0.319 1 98.88 284 LYS A O 1
ATOM 2111 N N . ILE A 1 285 ? 2.838 -0.762 1.359 1 98.94 285 ILE A N 1
ATOM 2112 C CA . ILE A 1 285 ? 2.885 -2.211 1.52 1 98.94 285 ILE A CA 1
ATOM 2113 C C . ILE A 1 285 ? 1.738 -2.854 0.74 1 98.94 285 ILE A C 1
ATOM 2115 O O . ILE A 1 285 ? 0.572 -2.508 0.941 1 98.94 285 ILE A O 1
ATOM 2119 N N . PHE A 1 286 ? 2.086 -3.811 -0.115 1 98.88 286 PHE A N 1
ATOM 2120 C CA . PHE A 1 286 ? 1.106 -4.469 -0.973 1 98.88 286 PHE A CA 1
ATOM 2121 C C . PHE A 1 286 ? 1.072 -5.969 -0.704 1 98.88 286 PHE A C 1
ATOM 2123 O O . PHE A 1 286 ? 2.088 -6.652 -0.841 1 98.88 286 PHE A O 1
ATOM 2130 N N . GLY A 1 287 ? -0.103 -6.418 -0.326 1 98.81 287 GLY A N 1
ATOM 2131 C CA . GLY A 1 287 ? -0.341 -7.852 -0.401 1 98.81 287 GLY A CA 1
ATOM 2132 C C . GLY A 1 287 ? -0.695 -8.328 -1.798 1 98.81 287 GLY A C 1
ATOM 2133 O O . GLY A 1 287 ? -1.466 -7.672 -2.504 1 98.81 287 GLY A O 1
ATOM 2134 N N . SER A 1 288 ? -0.098 -9.43 -2.137 1 98.62 288 SER A N 1
ATOM 2135 C CA . SER A 1 288 ? -0.322 -9.953 -3.48 1 98.62 288 SER A CA 1
ATOM 2136 C C . SER A 1 288 ? -0.699 -11.43 -3.443 1 98.62 288 SER A C 1
ATOM 2138 O O . SER A 1 288 ? -0.064 -12.219 -2.742 1 98.62 288 SER A O 1
ATOM 2140 N N . PHE A 1 289 ? -1.74 -11.766 -4.145 1 97.19 289 PHE A N 1
ATOM 2141 C CA . PHE A 1 289 ? -2.172 -13.148 -4.266 1 97.19 289 PHE A CA 1
ATOM 2142 C C . PHE A 1 289 ? -2.604 -13.461 -5.695 1 97.19 289 PHE A C 1
ATOM 2144 O O . PHE A 1 289 ? -3.494 -12.805 -6.238 1 97.19 289 PHE A O 1
ATOM 2151 N N . GLY A 1 290 ? -1.902 -14.469 -6.207 1 95.75 290 GLY A N 1
ATOM 2152 C CA . GLY A 1 290 ? -2.195 -14.797 -7.594 1 95.75 290 GLY A CA 1
ATOM 2153 C C . GLY A 1 290 ? -1.815 -13.695 -8.562 1 95.75 290 GLY A C 1
ATOM 2154 O O . GLY A 1 290 ? -0.902 -12.914 -8.297 1 95.75 290 GLY A O 1
ATOM 2155 N N . ALA A 1 291 ? -2.348 -13.805 -9.75 1 98.25 291 ALA A N 1
ATOM 2156 C CA . ALA A 1 291 ? -2.141 -12.867 -10.844 1 98.25 291 ALA A CA 1
ATOM 2157 C C . ALA A 1 291 ? -3.299 -12.914 -11.836 1 98.25 291 ALA A C 1
ATOM 2159 O O . ALA A 1 291 ? -4.227 -13.719 -11.68 1 98.25 291 ALA A O 1
ATOM 2160 N N . THR A 1 292 ? -3.303 -12.008 -12.773 1 98.62 292 THR A N 1
ATOM 2161 C CA . THR A 1 292 ? -4.34 -11.984 -13.805 1 98.62 292 THR A CA 1
ATOM 2162 C C . THR A 1 292 ? -3.934 -12.836 -15 1 98.62 292 THR A C 1
ATOM 2164 O O . THR A 1 292 ? -2.756 -13.164 -15.164 1 98.62 292 THR A O 1
ATOM 2167 N N . MET A 1 293 ? -4.902 -13.211 -15.773 1 98.75 293 MET A N 1
ATOM 2168 C CA . MET A 1 293 ? -4.605 -13.922 -17.016 1 98.75 293 MET A CA 1
ATOM 2169 C C . MET A 1 293 ? -3.748 -13.062 -17.938 1 98.75 293 MET A C 1
ATOM 2171 O O . MET A 1 293 ? -2.918 -13.586 -18.688 1 98.75 293 MET A O 1
ATOM 2175 N N . LYS A 1 294 ? -3.938 -11.734 -17.875 1 98.75 294 LYS A N 1
ATOM 2176 C CA . LYS A 1 294 ? -3.078 -10.82 -18.625 1 98.75 294 LYS A CA 1
ATOM 2177 C C . LYS A 1 294 ? -1.619 -10.977 -18.203 1 98.75 294 LYS A C 1
ATOM 2179 O O . LYS A 1 294 ? -0.723 -11 -19.062 1 98.75 294 LYS A O 1
ATOM 2184 N N . ASN A 1 295 ? -1.394 -11.109 -16.922 1 98.88 295 ASN A N 1
ATOM 2185 C CA . ASN A 1 295 ? -0.039 -11.297 -16.406 1 98.88 295 ASN A CA 1
ATOM 2186 C C . ASN A 1 295 ? 0.583 -12.586 -16.938 1 98.88 295 ASN A C 1
ATOM 2188 O O . ASN A 1 295 ? 1.79 -12.648 -17.172 1 98.88 295 ASN A O 1
ATOM 2192 N N . ILE A 1 296 ? -0.222 -13.633 -17.047 1 98.94 296 ILE A N 1
ATOM 2193 C CA . ILE A 1 296 ? 0.262 -14.898 -17.594 1 98.94 296 ILE A CA 1
ATOM 2194 C C . ILE A 1 296 ? 0.676 -14.703 -19.062 1 98.94 296 ILE A C 1
ATOM 2196 O O . ILE A 1 296 ? 1.757 -15.133 -19.469 1 98.94 296 ILE A O 1
ATOM 2200 N N . ALA A 1 297 ? -0.158 -14.055 -19.812 1 98.88 297 ALA A N 1
ATOM 2201 C CA . ALA A 1 297 ? 0.154 -13.789 -21.203 1 98.88 297 ALA A CA 1
ATOM 2202 C C . ALA A 1 297 ? 1.426 -12.953 -21.344 1 98.88 297 ALA A C 1
ATOM 2204 O O . ALA A 1 297 ? 2.281 -13.242 -22.172 1 98.88 297 ALA A O 1
ATOM 2205 N N . GLU A 1 298 ? 1.564 -11.914 -20.5 1 98.88 298 GLU A N 1
ATOM 2206 C CA . GLU A 1 298 ? 2.77 -11.086 -20.484 1 98.88 298 GLU A CA 1
ATOM 2207 C C . GLU A 1 298 ? 4.008 -11.922 -20.172 1 98.88 298 GLU A C 1
ATOM 2209 O O . GLU A 1 298 ? 5.078 -11.695 -20.734 1 98.88 298 GLU A O 1
ATOM 2214 N N . SER A 1 299 ? 3.818 -12.844 -19.281 1 98.88 299 SER A N 1
ATOM 2215 C CA . SER A 1 299 ? 4.914 -13.734 -18.906 1 98.88 299 SER A CA 1
ATOM 2216 C C . SER A 1 299 ? 5.32 -14.633 -20.062 1 98.88 299 SER A C 1
ATOM 2218 O O . SER A 1 299 ? 6.512 -14.82 -20.328 1 98.88 299 SER A O 1
ATOM 2220 N N . LEU A 1 300 ? 4.363 -15.125 -20.766 1 98.94 300 LEU A N 1
ATOM 2221 C CA . LEU A 1 300 ? 4.637 -15.961 -21.922 1 98.94 300 LEU A CA 1
ATOM 2222 C C . LEU A 1 300 ? 5.344 -15.164 -23.016 1 98.94 300 LEU A C 1
ATOM 2224 O O . LEU A 1 300 ? 6.223 -15.688 -23.703 1 98.94 300 LEU A O 1
ATOM 2228 N N . ASP A 1 301 ? 4.973 -13.922 -23.156 1 98.88 301 ASP A N 1
ATOM 2229 C CA . ASP A 1 301 ? 5.66 -13.047 -24.109 1 98.88 301 ASP A CA 1
ATOM 2230 C C . ASP A 1 301 ? 7.129 -12.883 -23.734 1 98.88 301 ASP A C 1
ATOM 2232 O O . ASP A 1 301 ? 8 -12.883 -24.609 1 98.88 301 ASP A O 1
ATOM 2236 N N . LYS A 1 302 ? 7.383 -12.758 -22.5 1 98.88 302 LYS A N 1
ATOM 2237 C CA . LYS A 1 302 ? 8.766 -12.641 -22.047 1 98.88 302 LYS A CA 1
ATOM 2238 C C . LYS A 1 302 ? 9.539 -13.93 -22.312 1 98.88 302 LYS A C 1
ATOM 2240 O O . LYS A 1 302 ? 10.719 -13.875 -22.688 1 98.88 302 LYS A O 1
ATOM 2245 N N . MET A 1 303 ? 8.875 -15.023 -22.109 1 98.88 303 MET A N 1
ATOM 2246 C CA . MET A 1 303 ? 9.508 -16.297 -22.422 1 98.88 303 MET A CA 1
ATOM 2247 C C . MET A 1 303 ? 9.82 -16.406 -23.906 1 98.88 303 MET A C 1
ATOM 2249 O O . MET A 1 303 ? 10.906 -16.844 -24.297 1 98.88 303 MET A O 1
ATOM 2253 N N . ALA A 1 304 ? 8.875 -15.977 -24.688 1 98.81 304 ALA A N 1
ATOM 2254 C CA . ALA A 1 304 ? 9.07 -16 -26.141 1 98.81 304 ALA A CA 1
ATOM 2255 C C . ALA A 1 304 ? 10.242 -15.109 -26.547 1 98.81 304 ALA A C 1
ATOM 2257 O O . ALA A 1 304 ? 10.922 -15.383 -27.531 1 98.81 304 ALA A O 1
ATOM 2258 N N . ALA A 1 305 ? 10.492 -14.102 -25.766 1 98.56 305 ALA A N 1
ATOM 2259 C CA . ALA A 1 305 ? 11.586 -13.164 -26.031 1 98.56 305 ALA A CA 1
ATOM 2260 C C . ALA A 1 305 ? 12.891 -13.656 -25.422 1 98.56 305 ALA A C 1
ATOM 2262 O O . ALA A 1 305 ? 13.914 -12.977 -25.5 1 98.56 305 ALA A O 1
ATOM 2263 N N . GLY A 1 306 ? 12.852 -14.797 -24.719 1 98.44 306 GLY A N 1
ATOM 2264 C CA . GLY A 1 306 ? 14.109 -15.406 -24.328 1 98.44 306 GLY A CA 1
ATOM 2265 C C . GLY A 1 306 ? 14.281 -15.5 -22.828 1 98.44 306 GLY A C 1
ATOM 2266 O O . GLY A 1 306 ? 15.273 -16.047 -22.344 1 98.44 306 GLY A O 1
ATOM 2267 N N . MET A 1 307 ? 13.344 -15.008 -22.031 1 98.75 307 MET A N 1
ATOM 2268 C CA . MET A 1 307 ? 13.43 -15.133 -20.594 1 98.75 307 MET A CA 1
ATOM 2269 C C . MET A 1 307 ? 12.852 -16.469 -20.125 1 98.75 307 MET A C 1
ATOM 2271 O O . MET A 1 307 ? 11.641 -16.578 -19.906 1 98.75 307 MET A O 1
ATOM 2275 N N . LEU A 1 308 ? 13.656 -17.375 -19.922 1 98.75 308 LEU A N 1
ATOM 2276 C CA . LEU A 1 308 ? 13.203 -18.719 -19.641 1 98.75 308 LEU A CA 1
ATOM 2277 C C . LEU A 1 308 ? 13.367 -19.062 -18.156 1 98.75 308 LEU A C 1
ATOM 2279 O O . LEU A 1 308 ? 14.234 -18.484 -17.484 1 98.75 308 LEU A O 1
ATOM 2283 N N . PRO A 1 309 ? 12.539 -19.938 -17.641 1 98.75 309 PRO A N 1
ATOM 2284 C CA . PRO A 1 309 ? 12.68 -20.312 -16.234 1 98.75 309 PRO A CA 1
ATOM 2285 C C . PRO A 1 309 ? 13.969 -21.078 -15.953 1 98.75 309 PRO A C 1
ATOM 2287 O O . PRO A 1 309 ? 14.508 -21.734 -16.844 1 98.75 309 PRO A O 1
ATOM 2290 N N . VAL A 1 310 ? 14.422 -20.906 -14.727 1 98.75 310 VAL A N 1
ATOM 2291 C CA . VAL A 1 310 ? 15.484 -21.766 -14.219 1 98.75 310 VAL A CA 1
ATOM 2292 C C . VAL A 1 310 ? 14.891 -23.078 -13.719 1 98.75 310 VAL A C 1
ATOM 2294 O O . VAL A 1 310 ? 14.086 -23.094 -12.789 1 98.75 310 VAL A O 1
ATOM 2297 N N . ILE A 1 311 ? 15.258 -24.125 -14.367 1 98.62 311 ILE A N 1
ATOM 2298 C CA . ILE A 1 311 ? 14.75 -25.438 -13.984 1 98.62 311 ILE A CA 1
ATOM 2299 C C . ILE A 1 311 ? 15.781 -26.156 -13.125 1 98.62 311 ILE A C 1
ATOM 2301 O O . ILE A 1 311 ? 16.891 -26.438 -13.586 1 98.62 311 ILE A O 1
ATOM 2305 N N . ASP A 1 312 ? 15.398 -26.375 -11.883 1 97.88 312 ASP A N 1
ATOM 2306 C CA . ASP A 1 312 ? 16.281 -27.125 -10.984 1 97.88 312 ASP A CA 1
ATOM 2307 C C . ASP A 1 312 ? 16.344 -28.594 -11.391 1 97.88 312 ASP A C 1
ATOM 2309 O O . ASP A 1 312 ? 17.438 -29.141 -11.594 1 97.88 312 ASP A O 1
ATOM 2313 N N . THR A 1 313 ? 15.156 -29.25 -11.5 1 97.19 313 THR A N 1
ATOM 2314 C CA . THR A 1 313 ? 15.086 -30.656 -11.859 1 97.19 313 THR A CA 1
ATOM 2315 C C . THR A 1 313 ? 13.742 -30.969 -12.516 1 97.19 313 THR A C 1
ATOM 2317 O O . THR A 1 313 ? 12.773 -30.234 -12.352 1 97.19 313 THR A O 1
ATOM 2320 N N . GLU A 1 314 ? 13.758 -31.984 -13.336 1 98.06 314 GLU A N 1
ATOM 2321 C CA . GLU A 1 314 ? 12.555 -32.625 -13.859 1 98.06 314 GLU A CA 1
ATOM 2322 C C . GLU A 1 314 ? 12.352 -34 -13.25 1 98.06 314 GLU A C 1
ATOM 2324 O O . GLU A 1 314 ? 13.305 -34.781 -13.133 1 98.06 314 GLU A O 1
ATOM 2329 N N . VAL A 1 315 ? 11.164 -34.281 -12.82 1 97.81 315 VAL A N 1
ATOM 2330 C CA . VAL A 1 315 ? 10.906 -35.562 -12.164 1 97.81 315 VAL A CA 1
ATOM 2331 C C . VAL A 1 315 ? 9.656 -36.188 -12.75 1 97.81 315 VAL A C 1
ATOM 2333 O O . VAL A 1 315 ? 8.758 -35.5 -13.234 1 97.81 315 VAL A O 1
ATOM 2336 N N . PRO A 1 316 ? 9.578 -37.531 -12.703 1 96.31 316 PRO A N 1
ATOM 2337 C CA . PRO A 1 316 ? 8.32 -38.188 -13.078 1 96.31 316 PRO A CA 1
ATOM 2338 C C . PRO A 1 316 ? 7.246 -38.062 -12 1 96.31 316 PRO A C 1
ATOM 2340 O O . PRO A 1 316 ? 7.543 -37.688 -10.867 1 96.31 316 PRO A O 1
ATOM 2343 N N . LEU A 1 317 ? 6.016 -38.312 -12.406 1 94.62 317 LEU A N 1
ATOM 2344 C CA . LEU A 1 317 ? 4.855 -38.219 -11.523 1 94.62 317 LEU A CA 1
ATOM 2345 C C . LEU A 1 317 ? 5.098 -39 -10.234 1 94.62 317 LEU A C 1
ATOM 2347 O O . LEU A 1 317 ? 4.723 -38.531 -9.148 1 94.62 317 LEU A O 1
ATOM 2351 N N . ASP A 1 318 ? 5.832 -40.094 -10.32 1 93.56 318 ASP A N 1
ATOM 2352 C CA . ASP A 1 318 ? 6.031 -41.031 -9.203 1 93.56 318 ASP A CA 1
ATOM 2353 C C . ASP A 1 318 ? 6.992 -40.438 -8.172 1 93.56 318 ASP A C 1
ATOM 2355 O O . ASP A 1 318 ? 7.035 -40.875 -7.023 1 93.56 318 ASP A O 1
ATOM 2359 N N . ASP A 1 319 ? 7.719 -39.406 -8.516 1 95.38 319 ASP A N 1
ATOM 2360 C CA . ASP A 1 319 ? 8.766 -38.875 -7.645 1 95.38 319 ASP A CA 1
ATOM 2361 C C . ASP A 1 319 ? 8.383 -37.5 -7.078 1 95.38 319 ASP A C 1
ATOM 2363 O O . ASP A 1 319 ? 9.219 -36.812 -6.516 1 95.38 319 ASP A O 1
ATOM 2367 N N . VAL A 1 320 ? 7.156 -37.125 -7.234 1 95.69 320 VAL A N 1
ATOM 2368 C CA . VAL A 1 320 ? 6.719 -35.781 -6.828 1 95.69 320 VAL A CA 1
ATOM 2369 C C . VAL A 1 320 ? 6.828 -35.656 -5.309 1 95.69 320 VAL A C 1
ATOM 2371 O O . VAL A 1 320 ? 7.191 -34.594 -4.801 1 95.69 320 VAL A O 1
ATOM 2374 N N . GLY A 1 321 ? 6.535 -36.688 -4.59 1 93.56 321 GLY A N 1
ATOM 2375 C CA . GLY A 1 321 ? 6.68 -36.625 -3.143 1 93.56 321 GLY A CA 1
ATOM 2376 C C . GLY A 1 321 ? 8.078 -36.25 -2.695 1 93.56 321 GLY A C 1
ATOM 2377 O O . GLY A 1 321 ? 8.242 -35.375 -1.829 1 93.56 321 GLY A O 1
ATOM 2378 N N . ALA A 1 322 ? 9.023 -36.875 -3.277 1 93.62 322 ALA A N 1
ATOM 2379 C CA . ALA A 1 322 ? 10.422 -36.562 -2.969 1 93.62 322 ALA A CA 1
ATOM 2380 C C . ALA A 1 322 ? 10.773 -35.125 -3.367 1 93.62 322 ALA A C 1
ATOM 2382 O O . ALA A 1 322 ? 11.508 -34.438 -2.66 1 93.62 322 ALA A O 1
ATOM 2383 N N . ALA A 1 323 ? 10.227 -34.719 -4.457 1 95.62 323 ALA A N 1
ATOM 2384 C CA . ALA A 1 323 ? 10.469 -33.344 -4.938 1 95.62 323 ALA A CA 1
ATOM 2385 C C . ALA A 1 323 ? 9.891 -32.312 -3.977 1 95.62 323 ALA A C 1
ATOM 2387 O O . ALA A 1 323 ? 10.539 -31.312 -3.688 1 95.62 323 ALA A O 1
ATOM 2388 N N . LEU A 1 324 ? 8.711 -32.562 -3.453 1 95.12 324 LEU A N 1
ATOM 2389 C CA . LEU A 1 324 ? 8.07 -31.656 -2.512 1 95.12 324 LEU A CA 1
ATOM 2390 C C . LEU A 1 324 ? 8.867 -31.562 -1.214 1 95.12 324 LEU A C 1
ATOM 2392 O O . LEU A 1 324 ? 8.992 -30.484 -0.626 1 95.12 324 LEU A O 1
ATOM 2396 N N . LYS A 1 325 ? 9.453 -32.625 -0.809 1 92.44 325 LYS A N 1
ATOM 2397 C CA . LYS A 1 325 ? 10.305 -32.656 0.379 1 92.44 325 LYS A CA 1
ATOM 2398 C C . LYS A 1 325 ? 11.547 -31.781 0.169 1 92.44 325 LYS A C 1
ATOM 2400 O O . LYS A 1 325 ? 11.961 -31.062 1.073 1 92.44 325 LYS A O 1
ATOM 2405 N N . ARG A 1 326 ? 12.062 -31.859 -0.979 1 92 326 ARG A N 1
ATOM 2406 C CA . ARG A 1 326 ? 13.219 -31.031 -1.31 1 92 326 ARG A CA 1
ATOM 2407 C C . ARG A 1 326 ? 12.867 -29.547 -1.283 1 92 326 ARG A C 1
ATOM 2409 O O . ARG A 1 326 ? 13.641 -28.734 -0.794 1 92 326 ARG A O 1
ATOM 2416 N N . MET A 1 327 ? 11.719 -29.234 -1.801 1 92.81 327 MET A N 1
ATOM 2417 C CA . MET A 1 327 ? 11.266 -27.844 -1.789 1 92.81 327 MET A CA 1
ATOM 2418 C C . MET A 1 327 ? 11.086 -27.344 -0.36 1 92.81 327 MET A C 1
ATOM 2420 O O . MET A 1 327 ? 11.445 -26.203 -0.05 1 92.81 327 MET A O 1
ATOM 2424 N N . GLU A 1 328 ? 10.625 -28.188 0.453 1 89 328 GLU A N 1
ATOM 2425 C CA . GLU A 1 328 ? 10.422 -27.828 1.854 1 89 328 GLU A CA 1
ATOM 2426 C C . GLU A 1 328 ? 11.75 -27.5 2.543 1 89 328 GLU A C 1
ATOM 2428 O O . GLU A 1 328 ? 11.797 -26.672 3.441 1 89 328 GLU A O 1
ATOM 2433 N N . SER A 1 329 ? 12.789 -28.172 2.07 1 87.62 329 SER A N 1
ATOM 2434 C CA . SER A 1 329 ? 14.094 -28 2.701 1 87.62 329 SER A CA 1
ATOM 2435 C C . SER A 1 329 ? 14.883 -26.875 2.059 1 87.62 329 SER A C 1
ATOM 2437 O O . SER A 1 329 ? 16.016 -26.594 2.441 1 87.62 329 SER A O 1
ATOM 2439 N N . ARG A 1 330 ? 14.406 -26.188 1.091 1 85.44 330 ARG A N 1
ATOM 2440 C CA . ARG A 1 330 ? 15 -25.016 0.426 1 85.44 330 ARG A CA 1
ATOM 2441 C C . ARG A 1 330 ? 16.281 -25.406 -0.301 1 85.44 330 ARG A C 1
ATOM 2443 O O . ARG A 1 330 ? 17.219 -24.609 -0.364 1 85.44 330 ARG A O 1
ATOM 2450 N N . GLN A 1 331 ? 16.312 -26.531 -0.645 1 87.38 331 GLN A N 1
ATOM 2451 C CA . GLN A 1 331 ? 17.453 -27.047 -1.384 1 87.38 331 GLN A CA 1
ATOM 2452 C C . GLN A 1 331 ? 17.172 -27.109 -2.881 1 87.38 331 GLN A C 1
ATOM 2454 O O . GLN A 1 331 ? 17.438 -28.109 -3.531 1 87.38 331 GLN A O 1
ATOM 2459 N N . VAL A 1 332 ? 16.609 -26.141 -3.385 1 94 332 VAL A N 1
ATOM 2460 C CA . VAL A 1 332 ? 16.234 -26.062 -4.793 1 94 332 VAL A CA 1
ATOM 2461 C C . VAL A 1 332 ? 16.703 -24.719 -5.367 1 94 332 VAL A C 1
ATOM 2463 O O . VAL A 1 332 ? 16.719 -23.703 -4.664 1 94 332 VAL A O 1
ATOM 2466 N N . PHE A 1 333 ? 17.172 -24.703 -6.562 1 97.38 333 PHE A N 1
ATOM 2467 C CA . PHE A 1 333 ? 17.469 -23.5 -7.312 1 97.38 333 PHE A CA 1
ATOM 2468 C C . PHE A 1 333 ? 16.578 -23.375 -8.539 1 97.38 333 PHE A C 1
ATOM 2470 O O . PHE A 1 333 ? 16.844 -24.016 -9.57 1 97.38 333 PHE A O 1
ATOM 2477 N N . GLY A 1 334 ? 15.547 -22.609 -8.445 1 97.88 334 GLY A N 1
ATOM 2478 C CA . GLY A 1 334 ? 14.57 -22.453 -9.516 1 97.88 334 GLY A CA 1
ATOM 2479 C C . GLY A 1 334 ? 13.359 -23.359 -9.352 1 97.88 334 GLY A C 1
ATOM 2480 O O . GLY A 1 334 ? 12.805 -23.453 -8.258 1 97.88 334 GLY A O 1
ATOM 2481 N N . LYS A 1 335 ? 12.891 -23.922 -10.461 1 98.44 335 LYS A N 1
ATOM 2482 C CA . LYS A 1 335 ? 11.625 -24.656 -10.508 1 98.44 335 LYS A CA 1
ATOM 2483 C C . LYS A 1 335 ? 11.859 -26.156 -10.648 1 98.44 335 LYS A C 1
ATOM 2485 O O . LYS A 1 335 ? 12.836 -26.578 -11.258 1 98.44 335 LYS A O 1
ATOM 2490 N N . ILE A 1 336 ? 10.945 -26.906 -10.086 1 98.38 336 ILE A N 1
ATOM 2491 C CA . ILE A 1 336 ? 10.867 -28.344 -10.352 1 98.38 336 ILE A CA 1
ATOM 2492 C C . ILE A 1 336 ? 9.688 -28.641 -11.273 1 98.38 336 ILE A C 1
ATOM 2494 O O . ILE A 1 336 ? 8.57 -28.188 -11.023 1 98.38 336 ILE A O 1
ATOM 2498 N N . ILE A 1 337 ? 9.977 -29.391 -12.32 1 98.62 337 ILE A N 1
ATOM 2499 C CA . ILE A 1 337 ? 8.961 -29.734 -13.312 1 98.62 337 ILE A CA 1
ATOM 2500 C C . ILE A 1 337 ? 8.617 -31.219 -13.219 1 98.62 337 ILE A C 1
ATOM 2502 O O . ILE A 1 337 ? 9.508 -32.062 -13.078 1 98.62 337 ILE A O 1
ATOM 2506 N N . VAL A 1 338 ? 7.328 -31.453 -13.211 1 98 338 VAL A N 1
ATOM 2507 C CA . VAL A 1 338 ? 6.824 -32.812 -13.289 1 98 338 VAL A CA 1
ATOM 2508 C C . VAL A 1 338 ? 6.469 -33.156 -14.734 1 98 338 VAL A C 1
ATOM 2510 O O . VAL A 1 338 ? 5.699 -32.438 -15.375 1 98 338 VAL A O 1
ATOM 2513 N N . ARG A 1 339 ? 7.012 -34.25 -15.164 1 92.38 339 ARG A N 1
ATOM 2514 C CA . ARG A 1 339 ? 6.715 -34.719 -16.516 1 92.38 339 ARG A CA 1
ATOM 2515 C C . ARG A 1 339 ? 5.828 -35.969 -16.484 1 92.38 339 ARG A C 1
ATOM 2517 O O . ARG A 1 339 ? 5.891 -36.75 -15.531 1 92.38 339 ARG A O 1
ATOM 2524 N N . PHE A 1 340 ? 4.992 -36 -17.484 1 86.94 340 PHE A N 1
ATOM 2525 C CA . PHE A 1 340 ? 4.094 -37.156 -17.641 1 86.94 340 PHE A CA 1
ATOM 2526 C C . PHE A 1 340 ? 4.684 -38.188 -18.594 1 86.94 340 PHE A C 1
ATOM 2528 O O . PHE A 1 340 ? 5.43 -37.844 -19.5 1 86.94 340 PHE A O 1
ATOM 2535 N N . MET B 1 1 ? 7.98 41.469 19.125 1 93.94 1 MET B N 1
ATOM 2536 C CA . MET B 1 1 ? 6.707 40.906 18.703 1 93.94 1 MET B CA 1
ATOM 2537 C C . MET B 1 1 ? 6.332 39.719 19.578 1 93.94 1 MET B C 1
ATOM 2539 O O . MET B 1 1 ? 7.207 39.031 20.109 1 93.94 1 MET B O 1
ATOM 2543 N N . ARG B 1 2 ? 5.055 39.438 19.719 1 95.38 2 ARG B N 1
ATOM 2544 C CA . ARG B 1 2 ? 4.594 38.344 20.547 1 95.38 2 ARG B CA 1
ATOM 2545 C C . ARG B 1 2 ? 4.777 37 19.828 1 95.38 2 ARG B C 1
ATOM 2547 O O . ARG B 1 2 ? 4.527 36.906 18.625 1 95.38 2 ARG B O 1
ATOM 2554 N N . ALA B 1 3 ? 5.277 36.094 20.578 1 97 3 ALA B N 1
ATOM 2555 C CA . ALA B 1 3 ? 5.449 34.75 20.078 1 97 3 ALA B CA 1
ATOM 2556 C C . ALA B 1 3 ? 5.223 33.719 21.188 1 97 3 ALA B C 1
ATOM 2558 O O . ALA B 1 3 ? 5.562 33.969 22.344 1 97 3 ALA B O 1
ATOM 2559 N N . LEU B 1 4 ? 4.562 32.688 20.859 1 97.19 4 LEU B N 1
ATOM 2560 C CA . LEU B 1 4 ? 4.414 31.578 21.812 1 97.19 4 LEU B CA 1
ATOM 2561 C C . LEU B 1 4 ? 5.605 30.641 21.734 1 97.19 4 LEU B C 1
ATOM 2563 O O . LEU B 1 4 ? 5.848 30.016 20.688 1 97.19 4 LEU B O 1
ATOM 2567 N N . THR B 1 5 ? 6.289 30.547 22.844 1 96.25 5 THR B N 1
ATOM 2568 C CA . THR B 1 5 ? 7.547 29.812 22.891 1 96.25 5 THR B CA 1
ATOM 2569 C C . THR B 1 5 ? 7.473 28.656 23.875 1 96.25 5 THR B C 1
ATOM 2571 O O . THR B 1 5 ? 7.004 28.828 25 1 96.25 5 THR B O 1
ATOM 2574 N N . LEU B 1 6 ? 7.797 27.453 23.375 1 95.56 6 LEU B N 1
ATOM 2575 C CA . LEU B 1 6 ? 8.008 26.328 24.266 1 95.56 6 LEU B CA 1
ATOM 2576 C C . LEU B 1 6 ? 9.398 26.375 24.891 1 95.56 6 LEU B C 1
ATOM 2578 O O . LEU B 1 6 ? 10.398 26.281 24.172 1 95.56 6 LEU B O 1
ATOM 2582 N N . VAL B 1 7 ? 9.453 26.516 26.188 1 95.25 7 VAL B N 1
ATOM 2583 C CA . VAL B 1 7 ? 10.75 26.734 26.812 1 95.25 7 VAL B CA 1
ATOM 2584 C C . VAL B 1 7 ? 11.211 25.453 27.5 1 95.25 7 VAL B C 1
ATOM 2586 O O . VAL B 1 7 ? 12.391 25.297 27.812 1 95.25 7 VAL B O 1
ATOM 2589 N N . ALA B 1 8 ? 10.336 24.562 27.859 1 92.44 8 ALA B N 1
ATOM 2590 C CA . ALA B 1 8 ? 10.516 23.203 28.391 1 92.44 8 ALA B CA 1
ATOM 2591 C C . ALA B 1 8 ? 9.273 22.359 28.156 1 92.44 8 ALA B C 1
ATOM 2593 O O . ALA B 1 8 ? 8.234 22.859 27.719 1 92.44 8 ALA B O 1
ATOM 2594 N N . ASP B 1 9 ? 9.461 21.094 28.359 1 90.88 9 ASP B N 1
ATOM 2595 C CA . ASP B 1 9 ? 8.297 20.234 28.203 1 90.88 9 ASP B CA 1
ATOM 2596 C C . ASP B 1 9 ? 7.109 20.781 29 1 90.88 9 ASP B C 1
ATOM 2598 O O . ASP B 1 9 ? 7.23 21.078 30.188 1 90.88 9 ASP B O 1
ATOM 2602 N N . ARG B 1 10 ? 6.039 21 28.203 1 93.06 10 ARG B N 1
ATOM 2603 C CA . ARG B 1 10 ? 4.758 21.422 28.766 1 93.06 10 ARG B CA 1
ATOM 2604 C C . ARG B 1 10 ? 4.855 22.812 29.375 1 93.06 10 ARG B C 1
ATOM 2606 O O . ARG B 1 10 ? 4.094 23.156 30.281 1 93.06 10 ARG B O 1
ATOM 2613 N N . ASN B 1 11 ? 5.82 23.547 28.953 1 94.5 11 ASN B N 1
ATOM 2614 C CA . ASN B 1 11 ? 5.992 24.906 29.438 1 94.5 11 ASN B CA 1
ATOM 2615 C C . ASN B 1 11 ? 6.012 25.906 28.281 1 94.5 11 ASN B C 1
ATOM 2617 O O . ASN B 1 11 ? 7.051 26.125 27.672 1 94.5 11 ASN B O 1
ATOM 2621 N N . LEU B 1 12 ? 4.902 26.531 28.062 1 96.25 12 LEU B N 1
ATOM 2622 C CA . LEU B 1 12 ? 4.742 27.547 27.031 1 96.25 12 LEU B CA 1
ATOM 2623 C C . LEU B 1 12 ? 4.742 28.953 27.641 1 96.25 12 LEU B C 1
ATOM 2625 O O . LEU B 1 12 ? 4.121 29.172 28.672 1 96.25 12 LEU B O 1
ATOM 2629 N N . VAL B 1 13 ? 5.434 29.812 26.984 1 96.12 13 VAL B N 1
ATOM 2630 C CA . VAL B 1 13 ? 5.504 31.203 27.438 1 96.12 13 VAL B CA 1
ATOM 2631 C C . VAL B 1 13 ? 5.289 32.125 26.25 1 96.12 13 VAL B C 1
ATOM 2633 O O . VAL B 1 13 ? 5.879 31.953 25.188 1 96.12 13 VAL B O 1
ATOM 2636 N N . VAL B 1 14 ? 4.375 33.062 26.438 1 96.25 14 VAL B N 1
ATOM 2637 C CA . VAL B 1 14 ? 4.297 34.156 25.453 1 96.25 14 VAL B CA 1
ATOM 2638 C C . VAL B 1 14 ? 5.449 35.125 25.672 1 96.25 14 VAL B C 1
ATOM 2640 O O . VAL B 1 14 ? 5.496 35.844 26.703 1 96.25 14 VAL B O 1
ATOM 2643 N N . ALA B 1 15 ? 6.309 35.094 24.734 1 94.56 15 ALA B N 1
ATOM 2644 C CA . ALA B 1 15 ? 7.496 35.938 24.859 1 94.56 15 ALA B CA 1
ATOM 2645 C C . ALA B 1 15 ? 7.473 37.094 23.859 1 94.56 15 ALA B C 1
ATOM 2647 O O . ALA B 1 15 ? 6.793 37 22.828 1 94.56 15 ALA B O 1
ATOM 2648 N N . ASP B 1 16 ? 8.18 38.156 24.266 1 95.12 16 ASP B N 1
ATOM 2649 C CA . ASP B 1 16 ? 8.453 39.219 23.297 1 95.12 16 ASP B CA 1
ATOM 2650 C C . ASP B 1 16 ? 9.773 38.969 22.562 1 95.12 16 ASP B C 1
ATOM 2652 O O . ASP B 1 16 ? 10.836 38.969 23.188 1 95.12 16 ASP B O 1
ATOM 2656 N N . LEU B 1 17 ? 9.648 38.75 21.297 1 95.31 17 LEU B N 1
ATOM 2657 C CA . LEU B 1 17 ? 10.828 38.531 20.453 1 95.31 17 LEU B CA 1
ATOM 2658 C C . LEU B 1 17 ? 11.078 39.719 19.547 1 95.31 17 LEU B C 1
ATOM 2660 O O . LEU B 1 17 ? 10.148 40.469 19.219 1 95.31 17 LEU B O 1
ATOM 2664 N N . PRO B 1 18 ? 12.367 39.906 19.219 1 95.5 18 PRO B N 1
ATOM 2665 C CA . PRO B 1 18 ? 12.625 40.938 18.219 1 95.5 18 PRO B CA 1
ATOM 2666 C C . PRO B 1 18 ? 11.898 40.688 16.906 1 95.5 18 PRO B C 1
ATOM 2668 O O . PRO B 1 18 ? 11.781 39.531 16.469 1 95.5 18 PRO B O 1
ATOM 2671 N N . SER B 1 19 ? 11.414 41.75 16.328 1 95.25 19 SER B N 1
ATOM 2672 C CA . SER B 1 19 ? 10.828 41.625 14.992 1 95.25 19 SER B CA 1
ATOM 2673 C C . SER B 1 19 ? 11.859 41.156 13.977 1 95.25 19 SER B C 1
ATOM 2675 O O . SER B 1 19 ? 13.039 41.5 14.07 1 95.25 19 SER B O 1
ATOM 2677 N N . PRO B 1 20 ? 11.414 40.375 13.047 1 96.69 20 PRO B N 1
ATOM 2678 C CA . PRO B 1 20 ? 12.352 40 11.992 1 96.69 20 PRO B CA 1
ATOM 2679 C C . PRO B 1 20 ? 12.758 41.188 11.109 1 96.69 20 PRO B C 1
ATOM 2681 O O . PRO B 1 20 ? 12.016 42.156 10.992 1 96.69 20 PRO B O 1
ATOM 2684 N N . PRO B 1 21 ? 14 41.094 10.57 1 97.25 21 PRO B N 1
ATOM 2685 C CA . PRO B 1 21 ? 14.383 42.125 9.594 1 97.25 21 PRO B CA 1
ATOM 2686 C C . PRO B 1 21 ? 13.539 42.062 8.32 1 97.25 21 PRO B C 1
ATOM 2688 O O . PRO B 1 21 ? 12.75 41.125 8.141 1 97.25 21 PRO B O 1
ATOM 2691 N N . PRO B 1 22 ? 13.609 43.156 7.535 1 97.62 22 PRO B N 1
ATOM 2692 C CA . PRO B 1 22 ? 12.945 43.031 6.234 1 97.62 22 PRO B CA 1
ATOM 2693 C C . PRO B 1 22 ? 13.297 41.75 5.523 1 97.62 22 PRO B C 1
ATOM 2695 O O . PRO B 1 22 ? 14.398 41.219 5.691 1 97.62 22 PRO B O 1
ATOM 2698 N N . PRO B 1 23 ? 12.312 41.156 4.789 1 98.5 23 PRO B N 1
ATOM 2699 C CA . PRO B 1 23 ? 12.602 39.906 4.121 1 98.5 23 PRO B CA 1
ATOM 2700 C C . PRO B 1 23 ? 13.758 40 3.129 1 98.5 23 PRO B C 1
ATOM 2702 O O . PRO B 1 23 ? 13.867 41 2.404 1 98.5 23 PRO B O 1
ATOM 2705 N N . ALA B 1 24 ? 14.609 38.969 3.133 1 98.38 24 ALA B N 1
ATOM 2706 C CA . ALA B 1 24 ? 15.727 38.875 2.195 1 98.38 24 ALA B CA 1
ATOM 2707 C C . ALA B 1 24 ? 15.234 38.594 0.783 1 98.38 24 ALA B C 1
ATOM 2709 O O . ALA B 1 24 ? 14.039 38.406 0.562 1 98.38 24 ALA B O 1
ATOM 2710 N N . ALA B 1 25 ? 16.203 38.625 -0.192 1 98.31 25 ALA B N 1
ATOM 2711 C CA . ALA B 1 25 ? 15.883 38.25 -1.564 1 98.31 25 ALA B CA 1
ATOM 2712 C C . ALA B 1 25 ? 15.234 36.875 -1.611 1 98.31 25 ALA B C 1
ATOM 2714 O O . ALA B 1 25 ? 15.727 35.938 -0.98 1 98.31 25 ALA B O 1
ATOM 2715 N N . GLY B 1 26 ? 14.047 36.781 -2.33 1 98.19 26 GLY B N 1
ATOM 2716 C CA . GLY B 1 26 ? 13.359 35.5 -2.486 1 98.19 26 GLY B CA 1
ATOM 2717 C C . GLY B 1 26 ? 12.453 35.156 -1.315 1 98.19 26 GLY B C 1
ATOM 2718 O O . GLY B 1 26 ? 11.797 34.125 -1.313 1 98.19 26 GLY B O 1
ATOM 2719 N N . GLU B 1 27 ? 12.391 36.062 -0.366 1 98.69 27 GLU B N 1
ATOM 2720 C CA . GLU B 1 27 ? 11.57 35.844 0.82 1 98.69 27 GLU B CA 1
ATOM 2721 C C . GLU B 1 27 ? 10.383 36.781 0.868 1 98.69 27 GLU B C 1
ATOM 2723 O O . GLU B 1 27 ? 10.344 37.781 0.133 1 98.69 27 GLU B O 1
ATOM 2728 N N . VAL B 1 28 ? 9.43 36.469 1.68 1 98.88 28 VAL B N 1
ATOM 2729 C CA . VAL B 1 28 ? 8.352 37.375 2.049 1 98.88 28 VAL B CA 1
ATOM 2730 C C . VAL B 1 28 ? 8.242 37.438 3.57 1 98.88 28 VAL B C 1
ATOM 2732 O O . VAL B 1 28 ? 8.734 36.562 4.281 1 98.88 28 VAL B O 1
ATOM 2735 N N . GLN B 1 29 ? 7.707 38.5 3.992 1 98.81 29 GLN B N 1
ATOM 2736 C CA . GLN B 1 29 ? 7.309 38.625 5.387 1 98.81 29 GLN B CA 1
ATOM 2737 C C . GLN B 1 29 ? 5.797 38.469 5.547 1 98.81 29 GLN B C 1
ATOM 2739 O O . GLN B 1 29 ? 5.027 39.094 4.801 1 98.81 29 GLN B O 1
ATOM 2744 N N . VAL B 1 30 ? 5.438 37.625 6.406 1 98.88 30 VAL B N 1
ATOM 2745 C CA . VAL B 1 30 ? 4.02 37.312 6.586 1 98.88 30 VAL B CA 1
ATOM 2746 C C . VAL B 1 30 ? 3.572 37.75 7.98 1 98.88 30 VAL B C 1
ATOM 2748 O O . VAL B 1 30 ? 4.238 37.438 8.977 1 98.88 30 VAL B O 1
ATOM 2751 N N . ARG B 1 31 ? 2.541 38.5 8.078 1 98.69 31 ARG B N 1
ATOM 2752 C CA . ARG B 1 31 ? 1.85 38.75 9.336 1 98.69 31 ARG B CA 1
ATOM 2753 C C . ARG B 1 31 ? 0.847 37.656 9.648 1 98.69 31 ARG B C 1
ATOM 2755 O O . ARG B 1 31 ? -0.149 37.5 8.938 1 98.69 31 ARG B O 1
ATOM 2762 N N . ILE B 1 32 ? 1.118 36.938 10.695 1 98.56 32 ILE B N 1
ATOM 2763 C CA . ILE B 1 32 ? 0.301 35.75 11.016 1 98.56 32 ILE B CA 1
ATOM 2764 C C . ILE B 1 32 ? -1.065 36.219 11.523 1 98.56 32 ILE B C 1
ATOM 2766 O O . ILE B 1 32 ? -1.157 37.125 12.336 1 98.56 32 ILE B O 1
ATOM 2770 N N . ALA B 1 33 ? -2.098 35.594 11.023 1 98.38 33 ALA B N 1
ATOM 2771 C CA . ALA B 1 33 ? -3.465 35.938 11.414 1 98.38 33 ALA B CA 1
ATOM 2772 C C . ALA B 1 33 ? -4.051 34.844 12.336 1 98.38 33 ALA B C 1
ATOM 2774 O O . ALA B 1 33 ? -4.742 35.188 13.305 1 98.38 33 ALA B O 1
ATOM 2775 N N . ALA B 1 34 ? -3.846 33.625 12.031 1 98.5 34 ALA B N 1
ATOM 2776 C CA . ALA B 1 34 ? -4.41 32.5 12.789 1 98.5 34 ALA B CA 1
ATOM 2777 C C . ALA B 1 34 ? -3.498 31.281 12.727 1 98.5 34 ALA B C 1
ATOM 2779 O O . ALA B 1 34 ? -2.854 31.031 11.703 1 98.5 34 ALA B O 1
ATOM 2780 N N . VAL B 1 35 ? -3.391 30.594 13.844 1 98.62 35 VAL B N 1
ATOM 2781 C CA . VAL B 1 35 ? -2.697 29.312 13.938 1 98.62 35 VAL B CA 1
ATOM 2782 C C . VAL B 1 35 ? -3.697 28.203 14.273 1 98.62 35 VAL B C 1
ATOM 2784 O O . VAL B 1 35 ? -4.512 28.344 15.188 1 98.62 35 VAL B O 1
ATOM 2787 N N . ALA B 1 36 ? -3.732 27.172 13.445 1 98.62 36 ALA B N 1
ATOM 2788 C CA . ALA B 1 36 ? -4.555 26 13.758 1 98.62 36 ALA B CA 1
ATOM 2789 C C . ALA B 1 36 ? -3.738 24.922 14.477 1 98.62 36 ALA B C 1
ATOM 2791 O O . ALA B 1 36 ? -2.629 24.594 14.047 1 98.62 36 ALA B O 1
ATOM 2792 N N . LEU B 1 37 ? -4.25 24.406 15.578 1 97.94 37 LEU B N 1
ATOM 2793 C CA . LEU B 1 37 ? -3.516 23.422 16.375 1 97.94 37 LEU B CA 1
ATOM 2794 C C . LEU B 1 37 ? -3.74 22.016 15.828 1 97.94 37 LEU B C 1
ATOM 2796 O O . LEU B 1 37 ? -4.84 21.688 15.383 1 97.94 37 LEU B O 1
ATOM 2800 N N . ASN B 1 38 ? -2.713 21.25 15.883 1 95.69 38 ASN B N 1
ATOM 2801 C CA . ASN B 1 38 ? -2.707 19.859 15.461 1 95.69 38 ASN B CA 1
ATOM 2802 C C . ASN B 1 38 ? -2.074 18.953 16.516 1 95.69 38 ASN B C 1
ATOM 2804 O O . ASN B 1 38 ? -1.471 19.438 17.469 1 95.69 38 ASN B O 1
ATOM 2808 N N . HIS B 1 39 ? -2.176 17.672 16.281 1 92.5 39 HIS B N 1
ATOM 2809 C CA . HIS B 1 39 ? -1.584 16.734 17.219 1 92.5 39 HIS B CA 1
ATOM 2810 C C . HIS B 1 39 ? -0.061 16.812 17.203 1 92.5 39 HIS B C 1
ATOM 2812 O O . HIS B 1 39 ? 0.599 16.438 18.172 1 92.5 39 HIS B O 1
ATOM 2818 N N . ILE B 1 40 ? 0.48 17.25 16.141 1 91.31 40 ILE B N 1
ATOM 2819 C CA . ILE B 1 40 ? 1.922 17.469 16.125 1 91.31 40 ILE B CA 1
ATOM 2820 C C . ILE B 1 40 ? 2.297 18.516 17.172 1 91.31 40 ILE B C 1
ATOM 2822 O O . ILE B 1 40 ? 3.377 18.453 17.75 1 91.31 40 ILE B O 1
ATOM 2826 N N . ASP B 1 41 ? 1.452 19.484 17.422 1 93.94 41 ASP B N 1
ATOM 2827 C CA . ASP B 1 41 ? 1.677 20.469 18.469 1 93.94 41 ASP B CA 1
ATOM 2828 C C . ASP B 1 41 ? 1.629 19.828 19.859 1 93.94 41 ASP B C 1
ATOM 2830 O O . ASP B 1 41 ? 2.406 20.188 20.75 1 93.94 41 ASP B O 1
ATOM 2834 N N . VAL B 1 42 ? 0.687 18.875 20 1 92.31 42 VAL B N 1
ATOM 2835 C CA . VAL B 1 42 ? 0.584 18.141 21.266 1 92.31 42 VAL B CA 1
ATOM 2836 C C . VAL B 1 42 ? 1.874 17.359 21.516 1 92.31 42 VAL B C 1
ATOM 2838 O O . VAL B 1 42 ? 2.408 17.375 22.625 1 92.31 42 VAL B O 1
ATOM 2841 N N . TRP B 1 43 ? 2.342 16.734 20.453 1 88.81 43 TRP B N 1
ATOM 2842 C CA . TRP B 1 43 ? 3.58 15.961 20.562 1 88.81 43 TRP B CA 1
ATOM 2843 C C . TRP B 1 43 ? 4.75 16.875 20.938 1 88.81 43 TRP B C 1
ATOM 2845 O O . TRP B 1 43 ? 5.551 16.531 21.812 1 88.81 43 TRP B O 1
ATOM 2855 N N . GLY B 1 44 ? 4.824 18 20.266 1 89.44 44 GLY B N 1
ATOM 2856 C CA . GLY B 1 44 ? 5.859 18.953 20.594 1 89.44 44 GLY B CA 1
ATOM 2857 C C . GLY B 1 44 ? 5.746 19.484 22.016 1 89.44 44 GLY B C 1
ATOM 2858 O O . GLY B 1 44 ? 6.754 19.641 22.719 1 89.44 44 GLY B O 1
ATOM 2859 N N . TYR B 1 45 ? 4.57 19.672 22.453 1 91.69 45 TYR B N 1
ATOM 2860 C CA . TYR B 1 45 ? 4.281 20.219 23.781 1 91.69 45 TYR B CA 1
ATOM 2861 C C . TYR B 1 45 ? 4.684 19.234 24.875 1 91.69 45 TYR B C 1
ATOM 2863 O O . TYR B 1 45 ? 5.332 19.625 25.844 1 91.69 45 TYR B O 1
ATOM 2871 N N . ARG B 1 46 ? 4.359 18.031 24.641 1 88.56 46 ARG B N 1
ATOM 2872 C CA . ARG B 1 46 ? 4.621 16.984 25.625 1 88.56 46 ARG B CA 1
ATOM 2873 C C . ARG B 1 46 ? 6.098 16.609 25.641 1 88.56 46 ARG B C 1
ATOM 2875 O O . ARG B 1 46 ? 6.637 16.25 26.688 1 88.56 46 ARG B O 1
ATOM 2882 N N . GLY B 1 47 ? 6.727 16.75 24.531 1 81.38 47 GLY B N 1
ATOM 2883 C CA . GLY B 1 47 ? 8.086 16.25 24.375 1 81.38 47 GLY B CA 1
ATOM 2884 C C . GLY B 1 47 ? 8.148 14.758 24.125 1 81.38 47 GLY B C 1
ATOM 2885 O O . GLY B 1 47 ? 7.199 14.031 24.438 1 81.38 47 GLY B O 1
ATOM 2886 N N . MET B 1 48 ? 9.055 14.414 23.203 1 69.31 48 MET B N 1
ATOM 2887 C CA . MET B 1 48 ? 9.359 13 23 1 69.31 48 MET B CA 1
ATOM 2888 C C . MET B 1 48 ? 10.812 12.703 23.375 1 69.31 48 MET B C 1
ATOM 2890 O O . MET B 1 48 ? 11.719 13.43 22.953 1 69.31 48 MET B O 1
ATOM 2894 N N . ALA B 1 49 ? 11.023 11.812 24.234 1 51.44 49 ALA B N 1
ATOM 2895 C CA . ALA B 1 49 ? 12.328 11.461 24.781 1 51.44 49 ALA B CA 1
ATOM 2896 C C . ALA B 1 49 ? 13.367 11.281 23.688 1 51.44 49 ALA B C 1
ATOM 2898 O O . ALA B 1 49 ? 14.547 11.609 23.875 1 51.44 49 ALA B O 1
ATOM 2899 N N . PHE B 1 50 ? 12.844 10.82 22.562 1 54.62 50 PHE B N 1
ATOM 2900 C CA . PHE B 1 50 ? 13.859 10.414 21.609 1 54.62 50 PHE B CA 1
ATOM 2901 C C . PHE B 1 50 ? 13.977 11.445 20.484 1 54.62 50 PHE B C 1
ATOM 2903 O O . PHE B 1 50 ? 14.75 11.25 19.531 1 54.62 50 PHE B O 1
ATOM 2910 N N . VAL B 1 51 ? 13.258 12.453 20.656 1 65.31 51 VAL B N 1
ATOM 2911 C CA . VAL B 1 51 ? 13.375 13.484 19.625 1 65.31 51 VAL B CA 1
ATOM 2912 C C . VAL B 1 51 ? 14.117 14.695 20.188 1 65.31 51 VAL B C 1
ATOM 2914 O O . VAL B 1 51 ? 13.68 15.297 21.172 1 65.31 51 VAL B O 1
ATOM 2917 N N . LYS B 1 52 ? 15.422 14.891 19.75 1 65.38 52 LYS B N 1
ATOM 2918 C CA . LYS B 1 52 ? 16.234 16.031 20.141 1 65.38 52 LYS B CA 1
ATOM 2919 C C . LYS B 1 52 ? 15.688 17.328 19.562 1 65.38 52 LYS B C 1
ATOM 2921 O O . LYS B 1 52 ? 15.523 17.453 18.344 1 65.38 52 LYS B O 1
ATOM 2926 N N . ARG B 1 53 ? 15.062 18.172 20.359 1 78 53 ARG B N 1
ATOM 2927 C CA . ARG B 1 53 ? 14.625 19.5 19.953 1 78 53 ARG B CA 1
ATOM 2928 C C . ARG B 1 53 ? 15.398 20.594 20.688 1 78 53 ARG B C 1
ATOM 2930 O O . ARG B 1 53 ? 15.742 20.422 21.859 1 78 53 ARG B O 1
ATOM 2937 N N . LYS B 1 54 ? 15.836 21.547 19.922 1 86.25 54 LYS B N 1
ATOM 2938 C CA . LYS B 1 54 ? 16.484 22.703 20.531 1 86.25 54 LYS B CA 1
ATOM 2939 C C . LYS B 1 54 ? 15.453 23.672 21.094 1 86.25 54 LYS B C 1
ATOM 2941 O O . LYS B 1 54 ? 14.625 24.203 20.359 1 86.25 54 LYS B O 1
ATOM 2946 N N . LEU B 1 55 ? 15.461 23.875 22.375 1 90.44 55 LEU B N 1
ATOM 2947 C CA . LEU B 1 55 ? 14.586 24.812 23.062 1 90.44 55 LEU B CA 1
ATOM 2948 C C . LEU B 1 55 ? 15.352 26.047 23.531 1 90.44 55 LEU B C 1
ATOM 2950 O O . LEU B 1 55 ? 16.547 25.953 23.812 1 90.44 55 LEU B O 1
ATOM 2954 N N . PRO B 1 56 ? 14.719 27.188 23.641 1 94.56 56 PRO B N 1
ATOM 2955 C CA . PRO B 1 56 ? 13.297 27.422 23.375 1 94.56 56 PRO B CA 1
ATOM 2956 C C . PRO B 1 56 ? 12.969 27.453 21.875 1 94.56 56 PRO B C 1
ATOM 2958 O O . PRO B 1 56 ? 13.859 27.703 21.062 1 94.56 56 PRO B O 1
ATOM 2961 N N . ILE B 1 57 ? 11.703 27.156 21.531 1 95 57 ILE B N 1
ATOM 2962 C CA . ILE B 1 57 ? 11.273 27.156 20.141 1 95 57 ILE B CA 1
ATOM 2963 C C . ILE B 1 57 ? 9.883 27.781 20.047 1 95 57 ILE B C 1
ATOM 2965 O O . ILE B 1 57 ? 9.016 27.547 20.891 1 95 57 ILE B O 1
ATOM 2969 N N . VAL B 1 58 ? 9.734 28.656 19.047 1 96.94 58 VAL B N 1
ATOM 2970 C CA . VAL B 1 58 ? 8.391 29.125 18.734 1 96.94 58 VAL B CA 1
ATOM 2971 C C . VAL B 1 58 ? 7.555 27.984 18.172 1 96.94 58 VAL B C 1
ATOM 2973 O O . VAL B 1 58 ? 8.008 27.25 17.297 1 96.94 58 VAL B O 1
ATOM 2976 N N . VAL B 1 59 ? 6.328 27.781 18.719 1 96.12 59 VAL B N 1
ATOM 2977 C CA . VAL B 1 59 ? 5.516 26.625 18.312 1 96.12 59 VAL B CA 1
ATOM 2978 C C . VAL B 1 59 ? 4.559 27.031 17.203 1 96.12 59 VAL B C 1
ATOM 2980 O O . VAL B 1 59 ? 4.664 28.141 16.656 1 96.12 59 VAL B O 1
ATOM 2983 N N . GLY B 1 60 ? 3.68 26.109 16.797 1 97.31 60 GLY B N 1
ATOM 2984 C CA . GLY B 1 60 ? 2.725 26.312 15.719 1 97.31 60 GLY B CA 1
ATOM 2985 C C . GLY B 1 60 ? 3.193 25.766 14.391 1 97.31 60 GLY B C 1
ATOM 2986 O O . GLY B 1 60 ? 4.191 26.234 13.836 1 97.31 60 GLY B O 1
ATOM 2987 N N . ALA B 1 61 ? 2.436 24.859 13.844 1 97.75 61 ALA B N 1
ATOM 2988 C CA . ALA B 1 61 ? 2.885 24.156 12.648 1 97.75 61 ALA B CA 1
ATOM 2989 C C . ALA B 1 61 ? 1.984 24.469 11.453 1 97.75 61 ALA B C 1
ATOM 2991 O O . ALA B 1 61 ? 2.318 24.141 10.312 1 97.75 61 ALA B O 1
ATOM 2992 N N . GLU B 1 62 ? 0.881 25.078 11.656 1 98.25 62 GLU B N 1
ATOM 2993 C CA . GLU B 1 62 ? -0.154 25.359 10.664 1 98.25 62 GLU B CA 1
ATOM 2994 C C . GLU B 1 62 ? -0.772 26.734 10.883 1 98.25 62 GLU B C 1
ATOM 2996 O O . GLU B 1 62 ? -1.266 27.031 11.977 1 98.25 62 GLU B O 1
ATOM 3001 N N . ALA B 1 63 ? -0.685 27.578 9.805 1 98.75 63 ALA B N 1
ATOM 3002 C CA . ALA B 1 63 ? -1.135 28.953 10.016 1 98.75 63 ALA B CA 1
ATOM 3003 C C . ALA B 1 63 ? -1.542 29.609 8.695 1 98.75 63 ALA B C 1
ATOM 3005 O O . ALA B 1 63 ? -1.306 29.047 7.621 1 98.75 63 ALA B O 1
ATOM 3006 N N . SER B 1 64 ? -2.234 30.719 8.805 1 98.88 64 SER B N 1
ATOM 3007 C CA . SER B 1 64 ? -2.551 31.656 7.723 1 98.88 64 SER B CA 1
ATOM 3008 C C . SER B 1 64 ? -2.115 33.062 8.07 1 98.88 64 SER B C 1
ATOM 3010 O O . SER B 1 64 ? -1.774 33.344 9.227 1 98.88 64 SER B O 1
ATOM 3012 N N . GLY B 1 65 ? -2.031 33.875 7.078 1 98.75 65 GLY B N 1
ATOM 3013 C CA . GLY B 1 65 ? -1.684 35.281 7.297 1 98.75 65 GLY B CA 1
ATOM 3014 C C . GLY B 1 65 ? -1.8 36.125 6.047 1 98.75 65 GLY B C 1
ATOM 3015 O O . GLY B 1 65 ? -2.488 35.75 5.094 1 98.75 65 GLY B O 1
ATOM 3016 N N . THR B 1 66 ? -1.204 37.344 6.18 1 98.81 66 THR B N 1
ATOM 3017 C CA . THR B 1 66 ? -1.147 38.25 5.059 1 98.81 66 THR B CA 1
ATOM 3018 C C . THR B 1 66 ? 0.294 38.656 4.766 1 98.81 66 THR B C 1
ATOM 3020 O O . THR B 1 66 ? 1.104 38.812 5.684 1 98.81 66 THR B O 1
ATOM 3023 N N . ILE B 1 67 ? 0.549 38.906 3.455 1 98.88 67 ILE B N 1
ATOM 3024 C CA . ILE B 1 67 ? 1.864 39.406 3.086 1 98.88 67 ILE B CA 1
ATOM 3025 C C . ILE B 1 67 ? 2.053 40.812 3.662 1 98.88 67 ILE B C 1
ATOM 3027 O O . ILE B 1 67 ? 1.237 41.688 3.42 1 98.88 67 ILE B O 1
ATOM 3031 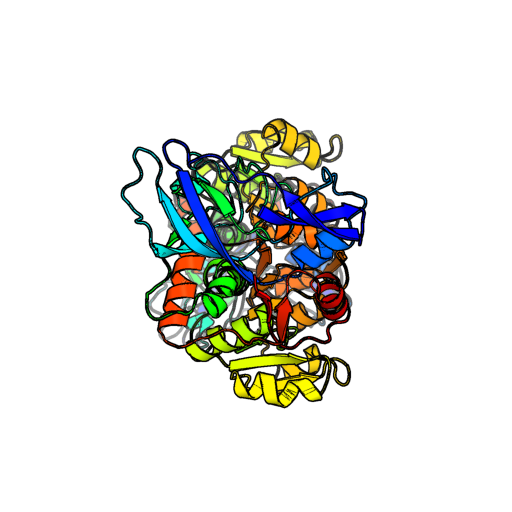N N . GLU B 1 68 ? 3.066 40.969 4.477 1 98.62 68 GLU B N 1
ATOM 3032 C CA . GLU B 1 68 ? 3.434 42.25 5.023 1 98.62 68 GLU B CA 1
ATOM 3033 C C . GLU B 1 68 ? 4.406 43 4.102 1 98.62 68 GLU B C 1
ATOM 3035 O O . GLU B 1 68 ? 4.277 44.188 3.887 1 98.62 68 GLU B O 1
ATOM 3040 N N . ALA B 1 69 ? 5.391 42.281 3.643 1 98.62 69 ALA B N 1
ATOM 3041 C CA . ALA B 1 69 ? 6.422 42.812 2.752 1 98.62 69 ALA B CA 1
ATOM 3042 C C . ALA B 1 69 ? 7 41.719 1.866 1 98.62 69 ALA B C 1
ATOM 3044 O O . ALA B 1 69 ? 6.836 40.531 2.158 1 98.62 69 ALA B O 1
ATOM 3045 N N . VAL B 1 70 ? 7.551 42.125 0.704 1 98.56 70 VAL B N 1
ATOM 3046 C CA . VAL B 1 70 ? 8.164 41.188 -0.227 1 98.56 70 VAL B CA 1
ATOM 3047 C C . VAL B 1 70 ? 9.633 41.562 -0.446 1 98.56 70 VAL B C 1
ATOM 3049 O O . VAL B 1 70 ? 9.977 42.719 -0.521 1 98.56 70 VAL B O 1
ATOM 3052 N N . GLY B 1 71 ? 10.445 40.531 -0.431 1 98.38 71 GLY B N 1
ATOM 3053 C CA . GLY B 1 71 ? 11.852 40.75 -0.723 1 98.38 71 GLY B CA 1
ATOM 3054 C C . GLY B 1 71 ? 12.141 40.875 -2.205 1 98.38 71 GLY B C 1
ATOM 3055 O O . GLY B 1 71 ? 11.25 40.688 -3.037 1 98.38 71 GLY B O 1
ATOM 3056 N N . ASP B 1 72 ? 13.445 41.219 -2.457 1 97.75 72 ASP B N 1
ATOM 3057 C CA . ASP B 1 72 ? 13.891 41.406 -3.834 1 97.75 72 ASP B CA 1
ATOM 3058 C C . ASP B 1 72 ? 13.648 40.156 -4.668 1 97.75 72 ASP B C 1
ATOM 3060 O O . ASP B 1 72 ? 13.875 39.031 -4.199 1 97.75 72 ASP B O 1
ATOM 3064 N N . GLY B 1 73 ? 13.086 40.375 -5.863 1 97.69 73 GLY B N 1
ATOM 3065 C CA . GLY B 1 73 ? 12.93 39.281 -6.809 1 97.69 73 GLY B CA 1
ATOM 3066 C C . GLY B 1 73 ? 11.594 38.562 -6.676 1 97.69 73 GLY B C 1
ATOM 3067 O O . GLY B 1 73 ? 11.234 37.75 -7.531 1 97.69 73 GLY B O 1
ATOM 3068 N N . VAL B 1 74 ? 10.859 38.812 -5.66 1 98.19 74 VAL B N 1
ATOM 3069 C CA . VAL B 1 74 ? 9.57 38.156 -5.469 1 98.19 74 VAL B CA 1
ATOM 3070 C C . VAL B 1 74 ? 8.484 38.938 -6.215 1 98.19 74 VAL B C 1
ATOM 3072 O O . VAL B 1 74 ? 8.25 40.125 -5.934 1 98.19 74 VAL B O 1
ATOM 3075 N N . THR B 1 75 ? 7.867 38.281 -7.16 1 97.5 75 THR B N 1
ATOM 3076 C CA . THR B 1 75 ? 6.844 38.969 -7.949 1 97.5 75 THR B CA 1
ATOM 3077 C C . THR B 1 75 ? 5.492 38.281 -7.785 1 97.5 75 THR B C 1
ATOM 3079 O O . THR B 1 75 ? 4.457 38.812 -8.156 1 97.5 75 THR B O 1
ATOM 3082 N N . ALA B 1 76 ? 5.48 37.125 -7.223 1 97.06 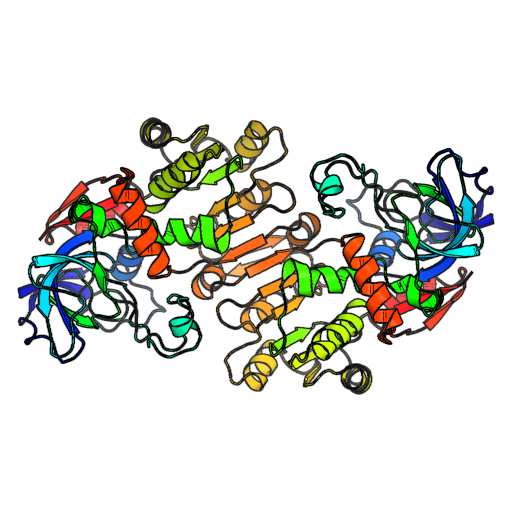76 ALA B N 1
ATOM 3083 C CA . ALA B 1 76 ? 4.281 36.281 -7.156 1 97.06 76 ALA B CA 1
ATOM 3084 C C . ALA B 1 76 ? 3.326 36.781 -6.074 1 97.06 76 ALA B C 1
ATOM 3086 O O . ALA B 1 76 ? 2.158 36.406 -6.039 1 97.06 76 ALA B O 1
ATOM 3087 N N . PHE B 1 77 ? 3.783 37.719 -5.223 1 98.44 77 PHE B N 1
ATOM 3088 C CA . PHE B 1 77 ? 2.99 38.125 -4.078 1 98.44 77 PHE B CA 1
ATOM 3089 C C . PHE B 1 77 ? 3.033 39.656 -3.938 1 98.44 77 PHE B C 1
ATOM 3091 O O . PHE B 1 77 ? 3.961 40.312 -4.426 1 98.44 77 PHE B O 1
ATOM 3098 N N . LYS B 1 78 ? 2.033 40.219 -3.219 1 98.12 78 LYS B N 1
ATOM 3099 C CA . LYS B 1 78 ? 1.977 41.625 -2.891 1 98.12 78 LYS B CA 1
ATOM 3100 C C . LYS B 1 78 ? 1.475 41.844 -1.466 1 98.12 78 LYS B C 1
ATOM 3102 O O . LYS B 1 78 ? 0.692 41.062 -0.95 1 98.12 78 LYS B O 1
ATOM 3107 N N . PRO B 1 79 ? 1.917 42.969 -0.868 1 98.44 79 PRO B N 1
ATOM 3108 C CA . PRO B 1 79 ? 1.421 43.25 0.477 1 98.44 79 PRO B CA 1
ATOM 3109 C C . PRO B 1 79 ? -0.104 43.25 0.557 1 98.44 79 PRO B C 1
ATOM 3111 O O . PRO B 1 79 ? -0.774 43.75 -0.358 1 98.44 79 PRO B O 1
ATOM 3114 N N . GLY B 1 80 ? -0.583 42.656 1.588 1 98.44 80 GLY B N 1
ATOM 3115 C CA . GLY B 1 80 ? -2.02 42.594 1.798 1 98.44 80 GLY B CA 1
ATOM 3116 C C . GLY B 1 80 ? -2.646 41.312 1.335 1 98.44 80 GLY B C 1
ATOM 3117 O O . GLY B 1 80 ? -3.781 41 1.698 1 98.44 80 GLY B O 1
ATOM 3118 N N . GLN B 1 81 ? -1.968 40.531 0.573 1 98.62 81 GLN B N 1
ATOM 3119 C CA . GLN B 1 81 ? -2.48 39.281 0.014 1 98.62 81 GLN B CA 1
ATOM 3120 C C . GLN B 1 81 ? -2.6 38.219 1.088 1 98.62 81 GLN B C 1
ATOM 3122 O O . GLN B 1 81 ? -1.7 38.062 1.918 1 98.62 81 GLN B O 1
ATOM 3127 N N . LYS B 1 82 ? -3.762 37.469 1.138 1 98.88 82 LYS B N 1
ATOM 3128 C CA . LYS B 1 82 ? -3.951 36.344 2.047 1 98.88 82 LYS B CA 1
ATOM 3129 C C . LYS B 1 82 ? -3.135 35.156 1.604 1 98.88 82 LYS B C 1
ATOM 3131 O O . LYS B 1 82 ? -3.139 34.781 0.425 1 98.88 82 LYS B O 1
ATOM 3136 N N . VAL B 1 83 ? -2.439 34.5 2.594 1 98.94 83 VAL B N 1
ATOM 3137 C CA . VAL B 1 83 ? -1.59 33.375 2.234 1 98.94 83 VAL B CA 1
ATOM 3138 C C . VAL B 1 83 ? -1.604 32.344 3.355 1 98.94 83 VAL B C 1
ATOM 3140 O O . VAL B 1 83 ? -2.039 32.625 4.473 1 98.94 83 VAL B O 1
ATOM 3143 N N . VAL B 1 84 ? -1.278 31.141 3.027 1 98.94 84 VAL B N 1
ATOM 3144 C CA . VAL B 1 84 ? -0.843 30.125 3.971 1 98.94 84 VAL B CA 1
ATOM 3145 C C . VAL B 1 84 ? 0.572 29.672 3.625 1 98.94 84 VAL B C 1
ATOM 3147 O O . VAL B 1 84 ? 1.102 30.016 2.566 1 98.94 84 VAL B O 1
ATOM 3150 N N . MET B 1 85 ? 1.212 28.938 4.555 1 98.88 85 MET B N 1
ATOM 3151 C CA . MET B 1 85 ? 2.611 28.578 4.367 1 98.88 85 MET B CA 1
ATOM 3152 C C . MET B 1 85 ? 2.797 27.062 4.492 1 98.88 85 MET B C 1
ATOM 3154 O O . MET B 1 85 ? 2.117 26.422 5.293 1 98.88 85 MET B O 1
ATOM 3158 N N . TYR B 1 86 ? 3.66 26.531 3.668 1 98.81 86 TYR B N 1
ATOM 3159 C CA . TYR B 1 86 ? 4.074 25.141 3.789 1 98.81 86 TYR B CA 1
ATOM 3160 C C . TYR B 1 86 ? 4.945 24.922 5.023 1 98.81 86 TYR B C 1
ATOM 3162 O O . TYR B 1 86 ? 5.867 25.703 5.273 1 98.81 86 TYR B O 1
ATOM 3170 N N . GLY B 1 87 ? 4.715 23.938 5.789 1 97.75 87 GLY B N 1
ATOM 3171 C CA . GLY B 1 87 ? 5.246 23.797 7.133 1 97.75 87 GLY B CA 1
ATOM 3172 C C . GLY B 1 87 ? 6.57 23.062 7.18 1 97.75 87 GLY B C 1
ATOM 3173 O O . GLY B 1 87 ? 7.016 22.641 8.25 1 97.75 87 GLY B O 1
ATOM 3174 N N . ALA B 1 88 ? 7.191 22.812 6.027 1 97.94 88 ALA B N 1
ATOM 3175 C CA . ALA B 1 88 ? 8.492 22.141 5.992 1 97.94 88 ALA B CA 1
ATOM 3176 C C . ALA B 1 88 ? 9.477 22.922 5.117 1 97.94 88 ALA B C 1
ATOM 3178 O O . ALA B 1 88 ? 9.102 23.438 4.059 1 97.94 88 ALA B O 1
ATOM 3179 N N . LEU B 1 89 ? 10.727 22.984 5.605 1 98 89 LEU B N 1
ATOM 3180 C CA . LEU B 1 89 ? 11.781 23.672 4.859 1 98 89 LEU B CA 1
ATOM 3181 C C . LEU B 1 89 ? 12.359 22.75 3.789 1 98 89 LEU B C 1
ATOM 3183 O O . LEU B 1 89 ? 13.477 22.25 3.939 1 98 89 LEU B O 1
ATOM 3187 N N . THR B 1 90 ? 11.641 22.578 2.666 1 98.19 90 THR B N 1
ATOM 3188 C CA . THR B 1 90 ? 12.078 21.719 1.567 1 98.19 90 THR B CA 1
ATOM 3189 C C . THR B 1 90 ? 13.156 22.406 0.741 1 98.19 90 THR B C 1
ATOM 3191 O O . THR B 1 90 ? 13.258 23.641 0.74 1 98.19 90 THR B O 1
ATOM 3194 N N . CYS B 1 91 ? 13.961 21.703 -0.045 1 97.56 91 CYS B N 1
ATOM 3195 C CA . CYS B 1 91 ? 15.141 22.234 -0.715 1 97.56 91 CYS B CA 1
ATOM 3196 C C . CYS B 1 91 ? 14.766 22.906 -2.037 1 97.56 91 CYS B C 1
ATOM 3198 O O . CYS B 1 91 ? 15.477 23.781 -2.52 1 97.56 91 CYS B O 1
ATOM 3200 N N . GLY B 1 92 ? 13.805 22.453 -2.633 1 96.75 92 GLY B N 1
ATOM 3201 C CA . GLY B 1 92 ? 13.328 23.047 -3.873 1 96.75 92 GLY B CA 1
ATOM 3202 C C . GLY B 1 92 ? 14.078 22.562 -5.094 1 96.75 92 GLY B C 1
ATOM 3203 O O . GLY B 1 92 ? 13.734 22.922 -6.227 1 96.75 92 GLY B O 1
ATOM 3204 N N . HIS B 1 93 ? 15.109 21.688 -4.836 1 96.75 93 HIS B N 1
ATOM 3205 C CA . HIS B 1 93 ? 15.922 21.359 -6.004 1 96.75 93 HIS B CA 1
ATOM 3206 C C . HIS B 1 93 ? 16.109 19.859 -6.145 1 96.75 93 HIS B C 1
ATOM 3208 O O . HIS B 1 93 ? 16.562 19.375 -7.188 1 96.75 93 HIS B O 1
ATOM 3214 N N . CYS B 1 94 ? 15.805 19.047 -5.164 1 96.12 94 CYS B N 1
ATOM 3215 C CA . CYS B 1 94 ? 15.898 17.609 -5.336 1 96.12 94 CYS B CA 1
ATOM 3216 C C . CYS B 1 94 ? 14.82 17.094 -6.289 1 96.12 94 CYS B C 1
ATOM 3218 O O . CYS B 1 94 ? 13.914 17.844 -6.66 1 96.12 94 CYS B O 1
ATOM 3220 N N . LYS B 1 95 ? 14.922 15.852 -6.664 1 94.44 95 LYS B N 1
ATOM 3221 C CA . LYS B 1 95 ? 13.984 15.273 -7.625 1 94.44 95 LYS B CA 1
ATOM 3222 C C . LYS B 1 95 ? 12.547 15.367 -7.121 1 94.44 95 LYS B C 1
ATOM 3224 O O . LYS B 1 95 ? 11.648 15.75 -7.867 1 94.44 95 LYS B O 1
ATOM 3229 N N . ALA B 1 96 ? 12.32 15.086 -5.895 1 96.06 96 ALA B N 1
ATOM 3230 C CA . ALA B 1 96 ? 10.977 15.125 -5.312 1 96.06 96 ALA B CA 1
ATOM 3231 C C . ALA B 1 96 ? 10.406 16.531 -5.355 1 96.06 96 ALA B C 1
ATOM 3233 O O . ALA B 1 96 ? 9.25 16.734 -5.75 1 96.06 96 ALA B O 1
ATOM 3234 N N . CYS B 1 97 ? 11.203 17.5 -5.012 1 97.31 97 CYS B N 1
ATOM 3235 C CA . CYS B 1 97 ? 10.75 18.891 -5.02 1 97.31 97 CYS B CA 1
ATOM 3236 C C . CYS B 1 97 ? 10.422 19.359 -6.438 1 97.31 97 CYS B C 1
ATOM 3238 O O . CYS B 1 97 ? 9.398 20 -6.66 1 97.31 97 CYS B O 1
ATOM 3240 N N . GLN B 1 98 ? 11.227 18.938 -7.34 1 97.12 98 GLN B N 1
ATOM 3241 C CA . GLN B 1 98 ? 11.031 19.344 -8.727 1 97.12 98 GLN B CA 1
ATOM 3242 C C . GLN B 1 98 ? 9.773 18.719 -9.32 1 97.12 98 GLN B C 1
ATOM 3244 O O . GLN B 1 98 ? 9.148 19.281 -10.211 1 97.12 98 GLN B O 1
ATOM 3249 N N . GLU B 1 99 ? 9.406 17.578 -8.773 1 96.56 99 GLU B N 1
ATOM 3250 C CA . GLU B 1 99 ? 8.242 16.844 -9.266 1 96.56 99 GLU B CA 1
ATOM 3251 C C . GLU B 1 99 ? 6.988 17.219 -8.484 1 96.56 99 GLU B C 1
ATOM 3253 O O . GLU B 1 99 ? 5.926 16.625 -8.688 1 96.56 99 GLU B O 1
ATOM 3258 N N . GLY B 1 100 ? 7.066 18.172 -7.59 1 97.44 100 GLY B N 1
ATOM 3259 C CA . GLY B 1 100 ? 5.926 18.609 -6.797 1 97.44 100 GLY B CA 1
ATOM 3260 C C . GLY B 1 100 ? 5.594 17.656 -5.66 1 97.44 100 GLY B C 1
ATOM 3261 O O . GLY B 1 100 ? 4.492 17.703 -5.109 1 97.44 100 GLY B O 1
ATOM 3262 N N . ARG B 1 101 ? 6.504 16.703 -5.422 1 97.12 101 ARG B N 1
ATOM 3263 C CA . ARG B 1 101 ? 6.348 15.797 -4.289 1 97.12 101 ARG B CA 1
ATOM 3264 C C . ARG B 1 101 ? 7.07 16.328 -3.057 1 97.12 101 ARG B C 1
ATOM 3266 O O . ARG B 1 101 ? 7.965 15.672 -2.52 1 97.12 101 ARG B O 1
ATOM 3273 N N . ASP B 1 102 ? 6.574 17.469 -2.502 1 97.5 102 ASP B N 1
ATOM 3274 C CA . ASP B 1 102 ? 7.227 18.25 -1.458 1 97.5 102 ASP B CA 1
ATOM 3275 C C . ASP B 1 102 ? 7.434 17.422 -0.194 1 97.5 102 ASP B C 1
ATOM 3277 O O . ASP B 1 102 ? 8.484 17.516 0.449 1 97.5 102 ASP B O 1
ATOM 3281 N N . ASN B 1 103 ? 6.496 16.625 0.081 1 97.75 103 ASN B N 1
ATOM 3282 C CA . ASN B 1 103 ? 6.496 15.859 1.322 1 97.75 103 ASN B CA 1
ATOM 3283 C C . ASN B 1 103 ? 7.535 14.742 1.291 1 97.75 103 ASN B C 1
ATOM 3285 O O . ASN B 1 103 ? 7.754 14.062 2.295 1 97.75 103 ASN B O 1
ATOM 3289 N N . LEU B 1 104 ? 8.211 14.57 0.139 1 97.56 104 LEU B N 1
ATOM 3290 C CA . LEU B 1 104 ? 9.25 13.555 0.001 1 97.56 104 LEU B CA 1
ATOM 3291 C C . LEU B 1 104 ? 10.609 14.203 -0.261 1 97.56 104 LEU B C 1
ATOM 3293 O O . LEU B 1 104 ? 11.523 13.547 -0.771 1 97.56 104 LEU B O 1
ATOM 3297 N N . CYS B 1 105 ? 10.742 15.484 0.051 1 97.38 105 CYS B N 1
ATOM 3298 C CA . CYS B 1 105 ? 12.016 16.188 -0.099 1 97.38 105 CYS B CA 1
ATOM 3299 C C . CYS B 1 105 ? 13.148 15.406 0.564 1 97.38 105 CYS B C 1
ATOM 3301 O O . CYS B 1 105 ? 13 14.93 1.691 1 97.38 105 CYS B O 1
ATOM 3303 N N . GLU B 1 106 ? 14.297 15.336 -0.086 1 94.38 106 GLU B N 1
ATOM 3304 C CA . GLU B 1 106 ? 15.438 14.555 0.391 1 94.38 106 GLU B CA 1
ATOM 3305 C C . GLU B 1 106 ? 16.328 15.391 1.311 1 94.38 106 GLU B C 1
ATOM 3307 O O . GLU B 1 106 ? 17.219 14.852 1.979 1 94.38 106 GLU B O 1
ATOM 3312 N N . ASN B 1 107 ? 16.062 16.688 1.336 1 96.06 107 ASN B N 1
ATOM 3313 C CA . ASN B 1 107 ? 16.922 17.609 2.07 1 96.06 107 ASN B CA 1
ATOM 3314 C C . ASN B 1 107 ? 16.109 18.562 2.939 1 96.06 107 ASN B C 1
ATOM 3316 O O . ASN B 1 107 ? 16.328 19.781 2.91 1 96.06 107 ASN B O 1
ATOM 3320 N N . VAL B 1 108 ? 15.195 18.078 3.65 1 96.25 108 VAL B N 1
ATOM 3321 C CA . VAL B 1 108 ? 14.32 18.922 4.457 1 96.25 108 VAL B CA 1
ATOM 3322 C C . VAL B 1 108 ? 15.117 19.547 5.598 1 96.25 108 VAL B C 1
ATOM 3324 O O . VAL B 1 108 ? 15.789 18.844 6.355 1 96.25 108 VAL B O 1
ATOM 3327 N N . GLY B 1 109 ? 15.055 20.828 5.703 1 95.62 109 GLY B N 1
ATOM 3328 C CA . GLY B 1 109 ? 15.781 21.562 6.723 1 95.62 109 GLY B CA 1
ATOM 3329 C C . GLY B 1 109 ? 15.094 21.562 8.07 1 95.62 109 GLY B C 1
ATOM 3330 O O . GLY B 1 109 ? 15.617 22.109 9.047 1 95.62 109 GLY B O 1
ATOM 3331 N N . GLY B 1 110 ? 13.906 20.969 8.109 1 94.44 110 GLY B N 1
ATOM 3332 C CA . GLY B 1 110 ? 13.164 20.906 9.359 1 94.44 110 GLY B CA 1
ATOM 3333 C C . GLY B 1 110 ? 11.695 21.234 9.203 1 94.44 110 GLY B C 1
ATOM 3334 O O . GLY B 1 110 ? 11.312 21.938 8.258 1 94.44 110 GLY B O 1
ATOM 3335 N N . LEU B 1 111 ? 10.922 20.75 10.141 1 94.88 111 LEU B N 1
ATOM 3336 C CA . LEU B 1 111 ? 9.508 21.094 10.234 1 94.88 111 LEU B CA 1
ATOM 3337 C C . LEU B 1 111 ? 9.305 22.359 11.07 1 94.88 111 LEU B C 1
ATOM 3339 O O . LEU B 1 111 ? 9.789 22.438 12.203 1 94.88 111 LEU B O 1
ATOM 3343 N N . ILE B 1 112 ? 8.625 23.266 10.461 1 96.56 112 ILE B N 1
ATOM 3344 C CA . ILE B 1 112 ? 8.352 24.531 11.117 1 96.56 112 ILE B CA 1
ATOM 3345 C C . ILE B 1 112 ? 7.41 24.312 12.297 1 96.56 112 ILE B C 1
ATOM 3347 O O . ILE B 1 112 ? 6.367 23.672 12.164 1 96.56 112 ILE B O 1
ATOM 3351 N N . GLY B 1 113 ? 7.781 24.812 13.492 1 95.06 113 GLY B N 1
ATOM 3352 C CA . GLY B 1 113 ? 6.988 24.641 14.695 1 95.06 113 GLY B CA 1
ATOM 3353 C C . GLY B 1 113 ? 7.359 23.406 15.492 1 95.06 113 GLY B C 1
ATOM 3354 O O . GLY B 1 113 ? 6.828 23.172 16.578 1 95.06 113 GLY B O 1
ATOM 3355 N N . PHE B 1 114 ? 8.25 22.609 14.898 1 92.5 114 PHE B N 1
ATOM 3356 C CA . PHE B 1 114 ? 8.68 21.375 15.555 1 92.5 114 PHE B CA 1
ATOM 3357 C C . PHE B 1 114 ? 10.195 21.297 15.617 1 92.5 114 PHE B C 1
ATOM 3359 O O . PHE B 1 114 ? 10.773 21.188 16.703 1 92.5 114 PHE B O 1
ATOM 3366 N N . HIS B 1 115 ? 10.906 21.438 14.508 1 92.38 115 HIS B N 1
ATOM 3367 C CA . HIS B 1 115 ? 12.359 21.406 14.461 1 92.38 115 HIS B CA 1
ATOM 3368 C C . HIS B 1 115 ? 12.938 22.812 14.438 1 92.38 115 HIS B C 1
ATOM 3370 O O . HIS B 1 115 ? 14.055 23.047 14.914 1 92.38 115 HIS B O 1
ATOM 3376 N N . VAL B 1 116 ? 12.227 23.688 13.844 1 94.5 116 VAL B N 1
ATOM 3377 C CA . VAL B 1 116 ? 12.609 25.094 13.766 1 94.5 116 VAL B CA 1
ATOM 3378 C C . VAL B 1 116 ? 11.453 25.984 14.227 1 94.5 116 VAL B C 1
ATOM 3380 O O . VAL B 1 116 ? 10.328 25.5 14.414 1 94.5 116 VAL B O 1
ATOM 3383 N N . ASP B 1 117 ? 11.656 27.219 14.422 1 96.38 117 ASP B N 1
ATOM 3384 C CA . ASP B 1 117 ? 10.656 28.125 14.953 1 96.38 117 ASP B CA 1
ATOM 3385 C C . ASP B 1 117 ? 9.391 28.125 14.094 1 96.38 117 ASP B C 1
ATOM 3387 O O . ASP B 1 117 ? 9.477 28.156 12.867 1 96.38 117 ASP B O 1
ATOM 3391 N N . GLY B 1 118 ? 8.281 28.203 14.844 1 97.44 118 GLY B N 1
ATOM 3392 C CA . GLY B 1 118 ? 7 27.984 14.195 1 97.44 118 GLY B CA 1
ATOM 3393 C C . GLY B 1 118 ? 6.238 29.266 13.922 1 97.44 118 GLY B C 1
ATOM 3394 O O . GLY B 1 118 ? 6.832 30.359 13.875 1 97.44 118 GLY B O 1
ATOM 3395 N N . PHE B 1 119 ? 5 29.062 13.68 1 98.06 119 PHE B N 1
ATOM 3396 C CA . PHE B 1 119 ? 4.164 30.125 13.133 1 98.06 119 PHE B CA 1
ATOM 3397 C C . PHE B 1 119 ? 3.492 30.922 14.258 1 98.06 119 PHE B C 1
ATOM 3399 O O . PHE B 1 119 ? 2.918 31.984 14.023 1 98.06 119 PHE B O 1
ATOM 3406 N N . ALA B 1 120 ? 3.547 30.469 15.461 1 97.69 120 ALA B N 1
ATOM 3407 C CA . ALA B 1 120 ? 2.842 31.141 16.547 1 97.69 120 ALA B CA 1
ATOM 3408 C C . ALA B 1 120 ? 3.582 32.406 16.969 1 97.69 120 ALA B C 1
ATOM 3410 O O . ALA B 1 120 ? 4 32.531 18.125 1 97.69 120 ALA B O 1
ATOM 3411 N N . ARG B 1 121 ? 3.66 33.312 16.109 1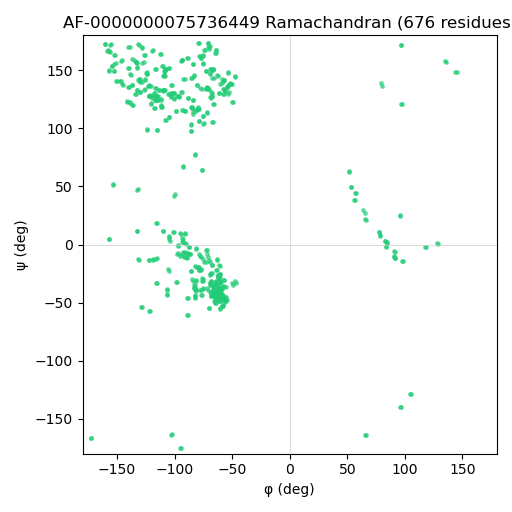 97.38 121 ARG B N 1
ATOM 3412 C CA . ARG B 1 121 ? 4.281 34.625 16.266 1 97.38 121 ARG B CA 1
ATOM 3413 C C . ARG B 1 121 ? 3.633 35.656 15.352 1 97.38 121 ARG B C 1
ATOM 3415 O O . ARG B 1 121 ? 2.93 35.281 14.406 1 97.38 121 ARG B O 1
ATOM 3422 N N . GLU B 1 122 ? 3.838 36.875 15.625 1 97.56 122 GLU B N 1
ATOM 3423 C CA . GLU B 1 122 ? 3.088 37.906 14.93 1 97.56 122 GLU B CA 1
ATOM 3424 C C . GLU B 1 122 ? 3.607 38.094 13.508 1 97.56 122 GLU B C 1
ATOM 3426 O O . GLU B 1 122 ? 2.83 38.375 12.594 1 97.56 122 GLU B O 1
ATOM 3431 N N . LEU B 1 123 ? 4.945 38 13.336 1 97.75 123 LEU B N 1
ATOM 3432 C CA . LEU B 1 123 ? 5.605 38.25 12.062 1 97.75 123 LEU B CA 1
ATOM 3433 C C . LEU B 1 123 ? 6.699 37.219 11.805 1 97.75 123 LEU B C 1
ATOM 3435 O O . LEU B 1 123 ? 7.41 36.812 12.734 1 97.75 123 LEU B O 1
ATOM 3439 N N . MET B 1 124 ? 6.871 36.875 10.539 1 97.94 124 MET B N 1
ATOM 3440 C CA . MET B 1 124 ? 7.973 35.969 10.211 1 97.94 124 MET B CA 1
ATOM 3441 C C . MET B 1 124 ? 8.391 36.125 8.75 1 97.94 124 MET B C 1
ATOM 3443 O O . MET B 1 124 ? 7.578 36.5 7.906 1 97.94 124 MET B O 1
ATOM 3447 N N . ASN B 1 125 ? 9.633 35.906 8.484 1 98.56 125 ASN B N 1
ATOM 3448 C CA . ASN B 1 125 ? 10.133 35.75 7.121 1 98.56 125 ASN B CA 1
ATOM 3449 C C . ASN B 1 125 ? 10.125 34.312 6.672 1 98.56 125 ASN B C 1
ATOM 3451 O O . ASN B 1 125 ? 10.414 33.406 7.465 1 98.56 125 ASN B O 1
ATOM 3455 N N . ILE B 1 126 ? 9.812 34.062 5.418 1 98.5 126 ILE B N 1
ATOM 3456 C CA . ILE B 1 126 ? 9.82 32.688 4.855 1 98.5 126 ILE B CA 1
ATOM 3457 C C . ILE B 1 126 ? 10.094 32.781 3.354 1 98.5 126 ILE B C 1
ATOM 3459 O O . ILE B 1 126 ? 9.773 33.781 2.705 1 98.5 126 ILE B O 1
ATOM 3463 N N . ALA B 1 127 ? 10.742 31.734 2.838 1 98.31 127 ALA B N 1
ATOM 3464 C CA . ALA B 1 127 ? 10.953 31.672 1.394 1 98.31 127 ALA B CA 1
ATOM 3465 C C . ALA B 1 127 ? 9.625 31.766 0.643 1 98.31 127 ALA B C 1
ATOM 3467 O O . ALA B 1 127 ? 8.68 31.047 0.96 1 98.31 127 ALA B O 1
ATOM 3468 N N . ALA B 1 128 ? 9.562 32.625 -0.396 1 98.69 128 ALA B N 1
ATOM 3469 C CA . ALA B 1 128 ? 8.344 32.844 -1.17 1 98.69 128 ALA B CA 1
ATOM 3470 C C . ALA B 1 128 ? 7.844 31.516 -1.767 1 98.69 128 ALA B C 1
ATOM 3472 O O . ALA B 1 128 ? 6.633 31.312 -1.899 1 98.69 128 ALA B O 1
ATOM 3473 N N . ARG B 1 129 ? 8.68 30.578 -2.074 1 97.75 129 ARG B N 1
ATOM 3474 C CA . ARG B 1 129 ? 8.32 29.328 -2.73 1 97.75 129 ARG B CA 1
ATOM 3475 C C . ARG B 1 129 ? 7.52 28.422 -1.794 1 97.75 129 ARG B C 1
ATOM 3477 O O . ARG B 1 129 ? 6.918 27.453 -2.232 1 97.75 129 ARG B O 1
ATOM 3484 N N . LEU B 1 130 ? 7.512 28.75 -0.485 1 98.62 130 LEU B N 1
ATOM 3485 C CA . LEU B 1 130 ? 6.789 27.938 0.493 1 98.62 130 LEU B CA 1
ATOM 3486 C C . LEU B 1 130 ? 5.461 28.594 0.863 1 98.62 130 LEU B C 1
ATOM 3488 O O . LEU B 1 130 ? 4.82 28.203 1.838 1 98.62 130 LEU B O 1
ATOM 3492 N N . VAL B 1 131 ? 5.09 29.594 0.131 1 98.88 131 VAL B N 1
ATOM 3493 C CA . VAL B 1 131 ? 3.889 30.375 0.422 1 98.88 131 VAL B CA 1
ATOM 3494 C C . VAL B 1 131 ? 2.83 30.094 -0.645 1 98.88 131 VAL B C 1
ATOM 3496 O O . VAL B 1 131 ? 3.141 30.047 -1.837 1 98.88 131 VAL B O 1
ATOM 3499 N N . ILE B 1 132 ? 1.572 29.828 -0.246 1 98.94 132 ILE B N 1
ATOM 3500 C CA . ILE B 1 132 ? 0.456 29.516 -1.132 1 98.94 132 ILE B CA 1
ATOM 3501 C C . ILE B 1 132 ? -0.63 30.578 -0.983 1 98.94 132 ILE B C 1
ATOM 3503 O O . ILE B 1 132 ? -1.06 30.891 0.132 1 98.94 132 ILE B O 1
ATOM 3507 N N . PRO B 1 133 ? -1.053 31.172 -2.059 1 98.88 133 PRO B N 1
ATOM 3508 C CA . PRO B 1 133 ? -2.105 32.188 -1.976 1 98.88 133 PRO B CA 1
ATOM 3509 C C . PRO B 1 133 ? -3.449 31.609 -1.532 1 98.88 133 PRO B C 1
ATOM 3511 O O . PRO B 1 133 ? -3.801 30.484 -1.915 1 98.88 133 PRO B O 1
ATOM 3514 N N . VAL B 1 134 ? -4.168 32.344 -0.767 1 98.88 134 VAL B N 1
ATOM 3515 C CA . VAL B 1 134 ? -5.512 31.984 -0.325 1 98.88 134 VAL B CA 1
ATOM 3516 C C . VAL B 1 134 ? -6.547 32.688 -1.22 1 98.88 134 VAL B C 1
ATOM 3518 O O . VAL B 1 134 ? -6.469 33.875 -1.457 1 98.88 134 VAL B O 1
ATOM 3521 N N . PRO B 1 135 ? -7.496 31.875 -1.764 1 98.69 135 PRO B N 1
ATOM 3522 C CA . PRO B 1 135 ? -8.578 32.531 -2.508 1 98.69 135 PRO B CA 1
ATOM 3523 C C . PRO B 1 135 ? -9.281 33.625 -1.695 1 98.69 135 PRO B C 1
ATOM 3525 O O . PRO B 1 135 ? -9.477 33.469 -0.488 1 98.69 135 PRO B O 1
ATOM 3528 N N . ASP B 1 136 ? -9.742 34.625 -2.35 1 97.06 136 ASP B N 1
ATOM 3529 C CA . ASP B 1 136 ? -10.32 35.812 -1.706 1 97.06 136 ASP B CA 1
ATOM 3530 C C . ASP B 1 136 ? -11.531 35.438 -0.86 1 97.06 136 ASP B C 1
ATOM 3532 O O . ASP B 1 136 ? -11.75 36.031 0.208 1 97.06 136 ASP B O 1
ATOM 3536 N N . ALA B 1 137 ? -12.234 34.438 -1.286 1 97.44 137 ALA B N 1
ATOM 3537 C CA . ALA B 1 137 ? -13.508 34.094 -0.653 1 97.44 137 ALA B CA 1
ATOM 3538 C C . ALA B 1 137 ? -13.281 33.344 0.644 1 97.44 137 ALA B C 1
ATOM 3540 O O . ALA B 1 137 ? -14.203 33.188 1.449 1 97.44 137 ALA B O 1
ATOM 3541 N N . VAL B 1 138 ? -12.07 32.938 0.929 1 98.69 138 VAL B N 1
ATOM 3542 C CA . VAL B 1 138 ? -11.789 32.094 2.098 1 98.69 138 VAL B CA 1
ATOM 3543 C C . VAL B 1 138 ? -11.242 32.969 3.227 1 98.69 138 VAL B C 1
ATOM 3545 O O . VAL B 1 138 ? -10.266 33.719 3.041 1 98.69 138 VAL B O 1
ATOM 3548 N N . ASP B 1 139 ? -11.859 32.906 4.371 1 98.44 139 ASP B N 1
ATOM 3549 C CA . ASP B 1 139 ? -11.398 33.625 5.559 1 98.44 139 ASP B CA 1
ATOM 3550 C C . ASP B 1 139 ? -10.094 33.031 6.082 1 98.44 139 ASP B C 1
ATOM 3552 O O . ASP B 1 139 ? -9.891 31.812 6.051 1 98.44 139 ASP B O 1
ATOM 3556 N N . LEU B 1 140 ? -9.281 33.906 6.629 1 98.62 140 LEU B N 1
ATOM 3557 C CA . LEU B 1 140 ? -7.977 33.469 7.117 1 98.62 140 LEU B CA 1
ATOM 3558 C C . LEU B 1 140 ? -8.133 32.5 8.273 1 98.62 140 LEU B C 1
ATOM 3560 O O . LEU B 1 140 ? -7.309 31.594 8.438 1 98.62 140 LEU B O 1
ATOM 3564 N N . ARG B 1 141 ? -9.188 32.656 9.086 1 98.5 141 ARG B N 1
ATOM 3565 C CA . ARG B 1 141 ? -9.445 31.688 10.141 1 98.5 141 ARG B CA 1
ATOM 3566 C C . ARG B 1 141 ? -9.562 30.281 9.57 1 98.5 141 ARG B C 1
ATOM 3568 O O . ARG B 1 141 ? -8.914 29.359 10.055 1 98.5 141 ARG B O 1
ATOM 3575 N N . ASP B 1 142 ? -10.391 30.156 8.508 1 98.81 142 ASP B N 1
ATOM 3576 C CA . ASP B 1 142 ? -10.617 28.859 7.883 1 98.81 142 ASP B CA 1
ATOM 3577 C C . ASP B 1 142 ? -9.383 28.391 7.117 1 98.81 142 ASP B C 1
ATOM 3579 O O . ASP B 1 142 ? -8.992 27.234 7.199 1 98.81 142 ASP B O 1
ATOM 3583 N N . ALA B 1 143 ? -8.703 29.344 6.43 1 98.88 143 ALA B N 1
ATOM 3584 C CA . ALA B 1 143 ? -7.527 29.031 5.621 1 98.88 143 ALA B CA 1
ATOM 3585 C C . ALA B 1 143 ? -6.414 28.422 6.477 1 98.88 143 ALA B C 1
ATOM 3587 O O . ALA B 1 143 ? -5.613 27.625 5.992 1 98.88 143 ALA B O 1
ATOM 3588 N N . ALA B 1 144 ? -6.398 28.797 7.734 1 98.88 144 ALA B N 1
ATOM 3589 C CA . ALA B 1 144 ? -5.352 28.328 8.633 1 98.88 144 ALA B CA 1
ATOM 3590 C C . ALA B 1 144 ? -5.395 26.797 8.766 1 98.88 144 ALA B C 1
ATOM 3592 O O . ALA B 1 144 ? -4.414 26.188 9.188 1 98.88 144 ALA B O 1
ATOM 3593 N N . CYS B 1 145 ? -6.504 26.172 8.398 1 98.88 145 CYS B N 1
ATOM 3594 C CA . CYS B 1 145 ? -6.672 24.734 8.547 1 98.88 145 CYS B CA 1
ATOM 3595 C C . CYS B 1 145 ? -6.27 24.016 7.27 1 98.88 145 CYS B C 1
ATOM 3597 O O . CYS B 1 145 ? -6.328 22.781 7.203 1 98.88 145 CYS B O 1
ATOM 3599 N N . ALA B 1 146 ? -5.797 24.703 6.23 1 98.94 146 ALA B N 1
ATOM 3600 C CA . ALA B 1 146 ? -5.535 24.094 4.93 1 98.94 146 ALA B CA 1
ATOM 3601 C C . ALA B 1 146 ? -4.18 23.391 4.914 1 98.94 146 ALA B C 1
ATOM 3603 O O . ALA B 1 146 ? -4.062 22.266 4.41 1 98.94 146 ALA B O 1
ATOM 3604 N N . PRO B 1 147 ? -3.156 23.938 5.523 1 98.88 147 PRO B N 1
ATOM 3605 C CA . PRO B 1 147 ? -1.802 23.438 5.293 1 98.88 147 PRO B CA 1
ATOM 3606 C C . PRO B 1 147 ? -1.586 22.031 5.875 1 98.88 147 PRO B C 1
ATOM 3608 O O . PRO B 1 147 ? -0.784 21.266 5.348 1 98.88 147 PRO B O 1
ATOM 3611 N N . ILE B 1 148 ? -2.285 21.734 6.969 1 98.56 148 ILE B N 1
ATOM 3612 C CA . ILE B 1 148 ? -2.076 20.422 7.551 1 98.56 148 ILE B CA 1
ATOM 3613 C C . ILE B 1 148 ? -3.402 19.656 7.609 1 98.56 148 ILE B C 1
ATOM 3615 O O . ILE B 1 148 ? -3.57 18.641 6.949 1 98.56 148 ILE B O 1
ATOM 3619 N N . ALA B 1 149 ? -4.434 20.188 8.266 1 98.56 149 ALA B N 1
ATOM 3620 C CA . ALA B 1 149 ? -5.668 19.453 8.516 1 98.56 149 ALA B CA 1
ATOM 3621 C C . ALA B 1 149 ? -6.309 19 7.207 1 98.56 149 ALA B C 1
ATOM 3623 O O . ALA B 1 149 ? -6.582 17.812 7.016 1 98.56 149 ALA B O 1
ATOM 3624 N N . PHE B 1 150 ? -6.516 19.938 6.27 1 98.94 150 PHE B N 1
ATOM 3625 C CA . PHE B 1 150 ? -7.184 19.594 5.016 1 98.94 150 PHE B CA 1
ATOM 3626 C C . PHE B 1 150 ? -6.23 18.875 4.074 1 98.94 150 PHE B C 1
ATOM 3628 O O . PHE B 1 150 ? -6.605 17.875 3.447 1 98.94 150 PHE B O 1
ATOM 3635 N N . SER B 1 151 ? -4.984 19.359 3.969 1 98.88 151 SER B N 1
ATOM 3636 C CA . SER B 1 151 ? -4.07 18.812 2.977 1 98.88 151 SER B CA 1
ATOM 3637 C C . SER B 1 151 ? -3.668 17.375 3.338 1 98.88 151 SER B C 1
ATOM 3639 O O . SER B 1 151 ? -3.451 16.547 2.453 1 98.88 151 SER B O 1
ATOM 3641 N N . THR B 1 152 ? -3.57 17.078 4.645 1 98.69 152 THR B N 1
ATOM 3642 C CA . THR B 1 152 ? -3.295 15.711 5.086 1 98.69 152 THR B CA 1
ATOM 3643 C C . THR B 1 152 ? -4.375 14.758 4.586 1 98.69 152 THR B C 1
ATOM 3645 O O . THR B 1 152 ? -4.066 13.688 4.047 1 98.69 152 THR B O 1
ATOM 3648 N N . VAL B 1 153 ? -5.613 15.148 4.742 1 98.94 153 VAL B N 1
ATOM 3649 C CA . VAL B 1 153 ? -6.738 14.328 4.324 1 98.94 153 VAL B CA 1
ATOM 3650 C C . VAL B 1 153 ? -6.754 14.203 2.803 1 98.94 153 VAL B C 1
ATOM 3652 O O . VAL B 1 153 ? -6.938 13.109 2.262 1 98.94 153 VAL B O 1
ATOM 3655 N N . GLN B 1 154 ? -6.52 15.359 2.123 1 98.94 154 GLN B N 1
ATOM 3656 C CA . GLN B 1 154 ? -6.453 15.367 0.667 1 98.94 154 GLN B CA 1
ATOM 3657 C C . GLN B 1 154 ? -5.41 14.375 0.158 1 98.94 154 GLN B C 1
ATOM 3659 O O . GLN B 1 154 ? -5.684 13.602 -0.76 1 98.94 154 GLN B O 1
ATOM 3664 N N . HIS B 1 155 ? -4.281 14.398 0.773 1 98.88 155 HIS B N 1
ATOM 3665 C CA . HIS B 1 155 ? -3.18 13.531 0.378 1 98.88 155 HIS B CA 1
ATOM 3666 C C . HIS B 1 155 ? -3.494 12.07 0.681 1 98.88 155 HIS B C 1
ATOM 3668 O O . HIS B 1 155 ? -3.264 11.195 -0.157 1 98.88 155 HIS B O 1
ATOM 3674 N N . MET B 1 156 ? -4.031 11.781 1.839 1 98.94 156 MET B N 1
ATOM 3675 C CA . MET B 1 156 ? -4.332 10.422 2.266 1 98.94 156 MET B CA 1
ATOM 3676 C C . MET B 1 156 ? -5.398 9.797 1.374 1 98.94 156 MET B C 1
ATOM 3678 O O . MET B 1 156 ? -5.188 8.719 0.807 1 98.94 156 MET B O 1
ATOM 3682 N N . LEU B 1 157 ? -6.508 10.469 1.157 1 98.94 157 LEU B N 1
ATOM 3683 C CA . LEU B 1 157 ? -7.668 9.859 0.518 1 98.94 157 LEU B CA 1
ATOM 3684 C C . LEU B 1 157 ? -7.504 9.836 -0.998 1 98.94 157 LEU B C 1
ATOM 3686 O O . LEU B 1 157 ? -7.941 8.891 -1.66 1 98.94 157 LEU B O 1
ATOM 3690 N N . PHE B 1 158 ? -6.793 10.844 -1.553 1 98.81 158 PHE B N 1
ATOM 3691 C CA . PHE B 1 158 ? -6.914 10.977 -3 1 98.81 158 PHE B CA 1
ATOM 3692 C C . PHE B 1 158 ? -5.574 10.711 -3.68 1 98.81 158 PHE B C 1
ATOM 3694 O O . PHE B 1 158 ? -5.531 10.25 -4.82 1 98.81 158 PHE B O 1
ATOM 3701 N N . ASP B 1 159 ? -4.414 11.047 -3.076 1 98.56 159 ASP B N 1
ATOM 3702 C CA . ASP B 1 159 ? -3.127 10.68 -3.654 1 98.56 159 ASP B CA 1
ATOM 3703 C C . ASP B 1 159 ? -2.76 9.242 -3.305 1 98.56 159 ASP B C 1
ATOM 3705 O O . ASP B 1 159 ? -2.312 8.484 -4.168 1 98.56 159 ASP B O 1
ATOM 3709 N N . ASN B 1 160 ? -2.957 8.844 -2.045 1 98.69 160 ASN B N 1
ATOM 3710 C CA . ASN B 1 160 ? -2.506 7.543 -1.578 1 98.69 160 ASN B CA 1
ATOM 3711 C C . ASN B 1 160 ? -3.568 6.469 -1.8 1 98.69 160 ASN B C 1
ATOM 3713 O O . ASN B 1 160 ? -3.404 5.594 -2.652 1 98.69 160 ASN B O 1
ATOM 3717 N N . ALA B 1 161 ? -4.754 6.656 -1.169 1 98.75 161 ALA B N 1
ATOM 3718 C CA . ALA B 1 161 ? -5.793 5.633 -1.244 1 98.75 161 ALA B CA 1
ATOM 3719 C C . ALA B 1 161 ? -6.527 5.695 -2.58 1 98.75 161 ALA B C 1
ATOM 3721 O O . ALA B 1 161 ? -7.207 4.742 -2.965 1 98.75 161 ALA B O 1
ATOM 3722 N N . LYS B 1 162 ? -6.469 6.875 -3.271 1 98.62 162 LYS B N 1
ATOM 3723 C CA . LYS B 1 162 ? -7.156 7.094 -4.543 1 98.62 162 LYS B CA 1
ATOM 3724 C C . LYS B 1 162 ? -8.641 6.75 -4.438 1 98.62 162 LYS B C 1
ATOM 3726 O O . LYS B 1 162 ? -9.164 5.992 -5.254 1 98.62 162 LYS B O 1
ATOM 3731 N N . LEU B 1 163 ? -9.273 7.266 -3.424 1 98.81 163 LEU B N 1
ATOM 3732 C CA . LEU B 1 163 ? -10.703 7.086 -3.174 1 98.81 163 LEU B CA 1
ATOM 3733 C C . LEU B 1 163 ? -11.523 7.5 -4.387 1 98.81 163 LEU B C 1
ATOM 3735 O O . LEU B 1 163 ? -11.25 8.531 -5.008 1 98.81 163 LEU B O 1
ATOM 3739 N N . GLN B 1 164 ? -12.5 6.699 -4.75 1 98.5 164 GLN B N 1
ATOM 3740 C CA . GLN B 1 164 ? -13.328 6.938 -5.93 1 98.5 164 GLN B CA 1
ATOM 3741 C C . GLN B 1 164 ? -14.781 7.172 -5.543 1 98.5 164 GLN B C 1
ATOM 3743 O O . GLN B 1 164 ? -15.242 6.691 -4.504 1 98.5 164 GLN B O 1
ATOM 3748 N N . PRO B 1 165 ? -15.477 7.969 -6.402 1 98.5 165 PRO B N 1
ATOM 3749 C CA . PRO B 1 165 ? -16.906 8.109 -6.172 1 98.5 165 PRO B CA 1
ATOM 3750 C C . PRO B 1 165 ? -17.625 6.766 -6.051 1 98.5 165 PRO B C 1
ATOM 3752 O O . PRO B 1 165 ? -17.297 5.82 -6.77 1 98.5 165 PRO B O 1
ATOM 3755 N N . GLY B 1 166 ? -18.547 6.684 -5.102 1 98.06 166 GLY B N 1
ATOM 3756 C CA . GLY B 1 166 ? -19.359 5.488 -4.957 1 98.06 166 GLY B CA 1
ATOM 3757 C C . GLY B 1 166 ? -18.75 4.465 -4.012 1 98.06 166 GLY B C 1
ATOM 3758 O O . GLY B 1 166 ? -19.422 3.525 -3.59 1 98.06 166 GLY B O 1
ATOM 3759 N N . GLU B 1 167 ? -17.531 4.582 -3.57 1 98.56 167 GLU B N 1
ATOM 3760 C CA . GLU B 1 167 ? -16.875 3.648 -2.656 1 98.56 167 GLU B CA 1
ATOM 3761 C C . GLU B 1 167 ? -17.344 3.875 -1.218 1 98.56 167 GLU B C 1
ATOM 3763 O O . GLU B 1 167 ? -17.969 4.895 -0.913 1 98.56 167 GLU B O 1
ATOM 3768 N N . THR B 1 168 ? -17.109 2.893 -0.39 1 98.88 168 THR B N 1
ATOM 3769 C CA . THR B 1 168 ? -17.375 2.977 1.044 1 98.88 168 THR B CA 1
ATOM 3770 C C . THR B 1 168 ? -16.062 3.184 1.814 1 98.88 168 THR B C 1
ATOM 3772 O O . THR B 1 168 ? -15.086 2.471 1.592 1 98.88 168 THR B O 1
ATOM 3775 N N . VAL B 1 169 ? -16.078 4.176 2.699 1 98.94 169 VAL B N 1
ATOM 3776 C CA . VAL B 1 169 ? -14.875 4.504 3.457 1 98.94 169 VAL B CA 1
ATOM 3777 C C . VAL B 1 169 ? -15.188 4.496 4.953 1 98.94 169 VAL B C 1
ATOM 3779 O O . VAL B 1 169 ? -16.25 4.953 5.371 1 98.94 169 VAL B O 1
ATOM 3782 N N . LEU B 1 170 ? -14.336 3.854 5.758 1 99 170 LEU B N 1
ATOM 3783 C CA . LEU B 1 170 ? -14.352 3.955 7.211 1 99 170 LEU B CA 1
ATOM 3784 C C . LEU B 1 170 ? -13.398 5.047 7.691 1 99 170 LEU B C 1
ATOM 3786 O O . LEU B 1 170 ? -12.195 4.965 7.465 1 99 170 LEU B O 1
ATOM 3790 N N . VAL B 1 171 ? -13.922 6.047 8.289 1 98.94 171 VAL B N 1
ATOM 3791 C CA . VAL B 1 171 ? -13.148 7.156 8.836 1 98.94 171 VAL B CA 1
ATOM 3792 C C . VAL B 1 171 ? -13.078 7.039 10.352 1 98.94 171 VAL B C 1
ATOM 3794 O O . VAL B 1 171 ? -14.078 7.234 11.047 1 98.94 171 VAL B O 1
ATOM 3797 N N . HIS B 1 172 ? -11.898 6.727 10.82 1 98.69 172 HIS B N 1
ATOM 3798 C CA . HIS B 1 172 ? -11.758 6.668 12.273 1 98.69 172 HIS B CA 1
ATOM 3799 C C . HIS B 1 172 ? -11.766 8.062 12.883 1 98.69 172 HIS B C 1
ATOM 3801 O O . HIS B 1 172 ? -11.266 9.016 12.281 1 98.69 172 HIS B O 1
ATOM 3807 N N . ALA B 1 173 ? -12.289 8.102 14.148 1 97.75 173 ALA B N 1
ATOM 3808 C CA . ALA B 1 173 ? -12.289 9.336 14.938 1 97.75 173 ALA B CA 1
ATOM 3809 C C . ALA B 1 173 ? -12.891 10.492 14.141 1 97.75 173 ALA B C 1
ATOM 3811 O O . ALA B 1 173 ? -12.258 11.539 13.984 1 97.75 173 ALA B O 1
ATOM 3812 N N . GLY B 1 174 ? -14.18 10.352 13.789 1 98.31 174 GLY B N 1
ATOM 3813 C CA . GLY B 1 174 ? -14.844 11.273 12.883 1 98.31 174 GLY B CA 1
ATOM 3814 C C . GLY B 1 174 ? -14.922 12.688 13.422 1 98.31 174 GLY B C 1
ATOM 3815 O O . GLY B 1 174 ? -15.031 13.648 12.648 1 98.31 174 GLY B O 1
ATOM 3816 N N . GLY B 1 175 ? -14.828 12.852 14.727 1 97.62 175 GLY B N 1
ATOM 3817 C CA . GLY B 1 175 ? -14.93 14.172 15.328 1 97.62 175 GLY B CA 1
ATOM 3818 C C . GLY B 1 175 ? -13.602 14.906 15.383 1 97.62 175 GLY B C 1
ATOM 3819 O O . GLY B 1 175 ? -13.555 16.078 15.75 1 97.62 175 GLY B O 1
ATOM 3820 N N . SER B 1 176 ? -12.547 14.203 15.047 1 96.94 176 SER B N 1
ATOM 3821 C CA . SER B 1 176 ? -11.227 14.836 15.094 1 96.94 176 SER B CA 1
ATOM 3822 C C . SER B 1 176 ? -11.07 15.875 13.984 1 96.94 176 SER B C 1
ATOM 3824 O O . SER B 1 176 ? -11.906 15.953 13.078 1 96.94 176 SER B O 1
ATOM 3826 N N . GLY B 1 177 ? -9.992 16.688 14.078 1 97.12 177 GLY B N 1
ATOM 3827 C CA . GLY B 1 177 ? -9.719 17.688 13.055 1 97.12 177 GLY B CA 1
ATOM 3828 C C . GLY B 1 177 ? -9.656 17.109 11.656 1 97.12 177 GLY B C 1
ATOM 3829 O O . GLY B 1 177 ? -10.32 17.594 10.742 1 97.12 177 GLY B O 1
ATOM 3830 N N . ILE B 1 178 ? -8.93 16.016 11.453 1 98.19 178 ILE B N 1
ATOM 3831 C CA . ILE B 1 178 ? -8.797 15.438 10.125 1 98.19 178 ILE B CA 1
ATOM 3832 C C . ILE B 1 178 ? -9.961 14.492 9.852 1 98.19 178 ILE B C 1
ATOM 3834 O O . ILE B 1 178 ? -10.359 14.305 8.695 1 98.19 178 ILE B O 1
ATOM 3838 N N . GLY B 1 179 ? -10.586 13.977 10.922 1 98.62 179 GLY B N 1
ATOM 3839 C CA . GLY B 1 179 ? -11.758 13.141 10.734 1 98.62 179 GLY B CA 1
ATOM 3840 C C . GLY B 1 179 ? -12.938 13.883 10.133 1 98.62 179 GLY B C 1
ATOM 3841 O O . GLY B 1 179 ? -13.594 13.383 9.219 1 98.62 179 GLY B O 1
ATOM 3842 N N . THR B 1 180 ? -13.203 15.094 10.656 1 98.88 180 THR B N 1
ATOM 3843 C CA . THR B 1 180 ? -14.289 15.914 10.125 1 98.88 180 THR B CA 1
ATOM 3844 C C . THR B 1 180 ? -14.047 16.234 8.656 1 98.88 180 THR B C 1
ATOM 3846 O O . THR B 1 180 ? -14.969 16.156 7.84 1 98.88 180 THR B O 1
ATOM 3849 N N . VAL B 1 181 ? -12.82 16.516 8.305 1 98.94 181 VAL B N 1
ATOM 3850 C CA . VAL B 1 181 ? -12.453 16.859 6.93 1 98.94 181 VAL B CA 1
ATOM 3851 C C . VAL B 1 181 ? -12.602 15.625 6.035 1 98.94 181 VAL B C 1
ATOM 3853 O O . VAL B 1 181 ? -13.125 15.727 4.918 1 98.94 181 VAL B O 1
ATOM 3856 N N . ALA B 1 182 ? -12.203 14.477 6.508 1 98.94 182 ALA B N 1
ATOM 3857 C CA . ALA B 1 182 ? -12.281 13.234 5.738 1 98.94 182 ALA B CA 1
ATOM 3858 C C . ALA B 1 182 ? -13.727 12.891 5.406 1 98.94 182 ALA B C 1
ATOM 3860 O O . ALA B 1 182 ? -14.031 12.477 4.281 1 98.94 182 ALA B O 1
ATOM 3861 N N . ILE B 1 183 ? -14.625 13.062 6.406 1 98.94 183 ILE B N 1
ATOM 3862 C CA . ILE B 1 183 ? -16.047 12.805 6.176 1 98.94 183 ILE B CA 1
ATOM 3863 C C . ILE B 1 183 ? -16.562 13.727 5.07 1 98.94 183 ILE B C 1
ATOM 3865 O O . ILE B 1 183 ? -17.172 13.258 4.105 1 98.94 183 ILE B O 1
ATOM 3869 N N . MET B 1 184 ? -16.25 14.992 5.18 1 98.94 184 MET B N 1
ATOM 3870 C CA . MET B 1 184 ? -16.766 15.961 4.219 1 98.94 184 MET B CA 1
ATOM 3871 C C . MET B 1 184 ? -16.219 15.68 2.82 1 98.94 184 MET B C 1
ATOM 3873 O O . MET B 1 184 ? -16.984 15.68 1.847 1 98.94 184 MET B O 1
ATOM 3877 N N . MET B 1 185 ? -14.898 15.43 2.684 1 98.94 185 MET B N 1
ATOM 3878 C CA . MET B 1 185 ? -14.297 15.219 1.367 1 98.94 185 MET B CA 1
ATOM 3879 C C . MET B 1 185 ? -14.844 13.945 0.725 1 98.94 185 MET B C 1
ATOM 3881 O O . MET B 1 185 ? -15.133 13.93 -0.472 1 98.94 185 MET B O 1
ATOM 3885 N N . ALA B 1 186 ? -14.938 12.875 1.512 1 98.94 186 ALA B N 1
ATOM 3886 C CA . ALA B 1 186 ? -15.453 11.617 0.98 1 98.94 186 ALA B CA 1
ATOM 3887 C C . ALA B 1 186 ? -16.906 11.758 0.528 1 98.94 186 ALA B C 1
ATOM 3889 O O . ALA B 1 186 ? -17.266 11.297 -0.552 1 98.94 186 ALA B O 1
ATOM 3890 N N . LYS B 1 187 ? -17.688 12.422 1.371 1 98.88 187 LYS B N 1
ATOM 3891 C CA . LYS B 1 187 ? -19.109 12.602 1.038 1 98.88 187 LYS B CA 1
ATOM 3892 C C . LYS B 1 187 ? -19.266 13.445 -0.225 1 98.88 187 LYS B C 1
ATOM 3894 O O . LYS B 1 187 ? -20.141 13.18 -1.048 1 98.88 187 LYS B O 1
ATOM 3899 N N . ALA B 1 188 ? -18.469 14.406 -0.393 1 98.81 188 ALA B N 1
ATOM 3900 C CA . ALA B 1 188 ? -18.547 15.359 -1.502 1 98.81 188 ALA B CA 1
ATOM 3901 C C . ALA B 1 188 ? -18.406 14.641 -2.844 1 98.81 188 ALA B C 1
ATOM 3903 O O . ALA B 1 188 ? -18.906 15.117 -3.863 1 98.81 188 ALA B O 1
ATOM 3904 N N . ILE B 1 189 ? -17.75 13.484 -2.885 1 98.5 189 ILE B N 1
ATOM 3905 C CA . ILE B 1 189 ? -17.578 12.797 -4.16 1 98.5 189 ILE B CA 1
ATOM 3906 C C . ILE B 1 189 ? -18.531 11.602 -4.23 1 98.5 189 ILE B C 1
ATOM 3908 O O . ILE B 1 189 ? -18.406 10.742 -5.109 1 98.5 189 ILE B O 1
ATOM 3912 N N . GLY B 1 190 ? -19.391 11.484 -3.236 1 98.75 190 GLY B N 1
ATOM 3913 C CA . GLY B 1 190 ? -20.469 10.531 -3.342 1 98.75 190 GLY B CA 1
ATOM 3914 C C . GLY B 1 190 ? -20.172 9.203 -2.676 1 98.75 190 GLY B C 1
ATOM 3915 O O . GLY B 1 190 ? -20.781 8.18 -3.012 1 98.75 190 GLY B O 1
ATOM 3916 N N . CYS B 1 191 ? -19.328 9.133 -1.73 1 98.88 191 CYS B N 1
ATOM 3917 C CA . CYS B 1 191 ? -19 7.902 -1.022 1 98.88 191 CYS B CA 1
ATOM 3918 C C . CYS B 1 191 ? -20 7.629 0.09 1 98.88 191 CYS B C 1
ATOM 3920 O O . CYS B 1 191 ? -20.703 8.539 0.538 1 98.88 191 CYS B O 1
ATOM 3922 N N . THR B 1 192 ? -20.094 6.355 0.422 1 98.88 192 THR B N 1
ATOM 3923 C CA . THR B 1 192 ? -20.719 5.98 1.69 1 98.88 192 THR B CA 1
ATOM 3924 C C . THR B 1 192 ? -19.703 6.07 2.828 1 98.88 192 THR B C 1
ATOM 3926 O O . THR B 1 192 ? -18.641 5.43 2.779 1 98.88 192 THR B O 1
ATOM 3929 N N . VAL B 1 193 ? -20.078 6.863 3.832 1 98.94 193 VAL B N 1
ATOM 3930 C CA . VAL B 1 193 ? -19.109 7.129 4.898 1 98.94 193 VAL B CA 1
ATOM 3931 C C . VAL B 1 193 ? -19.578 6.453 6.188 1 98.94 193 VAL B C 1
ATOM 3933 O O . VAL B 1 193 ? -20.656 6.754 6.703 1 98.94 193 VAL B O 1
ATOM 3936 N N . ILE B 1 194 ? -18.781 5.539 6.68 1 98.94 194 ILE B N 1
ATOM 3937 C CA . ILE B 1 194 ? -18.875 4.992 8.031 1 98.94 194 ILE B CA 1
ATOM 3938 C C . ILE B 1 194 ? -17.828 5.648 8.922 1 98.94 194 ILE B C 1
ATOM 3940 O O . ILE B 1 194 ? -16.656 5.77 8.531 1 98.94 194 ILE B O 1
ATOM 3944 N N . THR B 1 195 ? -18.234 6.141 10.094 1 98.94 195 THR B N 1
ATOM 3945 C CA . THR B 1 195 ? -17.25 6.781 10.961 1 98.94 195 THR B CA 1
ATOM 3946 C C . THR B 1 195 ? -17.391 6.297 12.398 1 98.94 195 THR B C 1
ATOM 3948 O O . THR B 1 195 ? -18.422 5.723 12.766 1 98.94 195 THR B O 1
ATOM 3951 N N . THR B 1 196 ? -16.328 6.418 13.148 1 98.81 196 THR B N 1
ATOM 3952 C CA . THR B 1 196 ? -16.344 6.074 14.57 1 98.81 196 THR B CA 1
ATOM 3953 C C . THR B 1 196 ? -16.234 7.332 15.43 1 98.81 196 THR B C 1
ATOM 3955 O O . THR B 1 196 ? -15.602 8.312 15.031 1 98.81 196 THR B O 1
ATOM 3958 N N . VAL B 1 197 ? -16.891 7.324 16.547 1 98.12 197 VAL B N 1
ATOM 3959 C CA . VAL B 1 197 ? -16.766 8.367 17.562 1 98.12 197 VAL B CA 1
ATOM 3960 C C . VAL B 1 197 ? -16.594 7.734 18.938 1 98.12 197 VAL B C 1
ATOM 3962 O O . VAL B 1 197 ? -16.922 6.566 19.141 1 98.12 197 VAL B O 1
ATOM 3965 N N . GLY B 1 198 ? -16 8.477 19.844 1 95.31 198 GLY B N 1
ATOM 3966 C CA . GLY B 1 198 ? -15.766 7.957 21.188 1 95.31 198 GLY B CA 1
ATOM 3967 C C . GLY B 1 198 ? -16.844 8.32 22.172 1 95.31 198 GLY B C 1
ATOM 3968 O O . GLY B 1 198 ? -16.844 7.848 23.312 1 95.31 198 GLY B O 1
ATOM 3969 N N . ASP B 1 199 ? -17.734 9.203 21.75 1 94.81 199 ASP B N 1
ATOM 3970 C CA . ASP B 1 199 ? -18.812 9.703 22.609 1 94.81 199 ASP B CA 1
ATOM 3971 C C . ASP B 1 199 ? -20.062 10 21.781 1 94.81 199 ASP B C 1
ATOM 3973 O O . ASP B 1 199 ? -19.984 10.539 20.672 1 94.81 199 ASP B O 1
ATOM 3977 N N . ASP B 1 200 ? -21.234 9.648 22.391 1 97 200 ASP B N 1
ATOM 3978 C CA . ASP B 1 200 ? -22.5 9.828 21.672 1 97 200 ASP B CA 1
ATOM 3979 C C . ASP B 1 200 ? -22.75 11.305 21.359 1 97 200 ASP B C 1
ATOM 3981 O O . ASP B 1 200 ? -23.422 11.625 20.375 1 97 200 ASP B O 1
ATOM 3985 N N . SER B 1 201 ? -22.172 12.172 22.172 1 96.88 201 SER B N 1
ATOM 3986 C CA . SER B 1 201 ? -22.375 13.602 21.969 1 96.88 201 SER B CA 1
ATOM 3987 C C . SER B 1 201 ? -21.812 14.07 20.641 1 96.88 201 SER B C 1
ATOM 3989 O O . SER B 1 201 ? -22.156 15.156 20.156 1 96.88 201 SER B O 1
ATOM 3991 N N . LYS B 1 202 ? -21.016 13.25 19.969 1 97.38 202 LYS B N 1
ATOM 3992 C CA . LYS B 1 202 ? -20.391 13.633 18.719 1 97.38 202 LYS B CA 1
ATOM 3993 C C . LYS B 1 202 ? -21.188 13.109 17.516 1 97.38 202 LYS B C 1
ATOM 3995 O O . LYS B 1 202 ? -20.922 13.484 16.375 1 97.38 202 LYS B O 1
ATOM 4000 N N . ILE B 1 203 ? -22.188 12.281 17.781 1 98.38 203 ILE B N 1
ATOM 4001 C CA . ILE B 1 203 ? -22.875 11.539 16.719 1 98.38 203 ILE B CA 1
ATOM 4002 C C . ILE B 1 203 ? -23.594 12.516 15.789 1 98.38 203 ILE B C 1
ATOM 4004 O O . ILE B 1 203 ? -23.438 12.445 14.57 1 98.38 203 ILE B O 1
ATOM 4008 N N . GLU B 1 204 ? -24.328 13.43 16.344 1 98.31 204 GLU B N 1
ATOM 4009 C CA . GLU B 1 204 ? -25.094 14.352 15.5 1 98.31 204 GLU B CA 1
ATOM 4010 C C . GLU B 1 204 ? -24.156 15.25 14.688 1 98.31 204 GLU B C 1
ATOM 4012 O O . GLU B 1 204 ? -24.469 15.586 13.539 1 98.31 204 GLU B O 1
ATOM 4017 N N . GLY B 1 205 ? -23.031 15.648 15.32 1 98.31 205 GLY B N 1
ATOM 4018 C CA . GLY B 1 205 ? -22.062 16.469 14.609 1 98.31 205 GLY B CA 1
ATOM 4019 C C . GLY B 1 205 ? -21.516 15.812 13.359 1 98.31 205 GLY B C 1
ATOM 4020 O O . GLY B 1 205 ? -21.484 16.422 12.289 1 98.31 205 GLY B O 1
ATOM 4021 N N . VAL B 1 206 ? -21.156 14.547 13.461 1 98.75 206 VAL B N 1
ATOM 4022 C CA . VAL B 1 206 ? -20.547 13.875 12.312 1 98.75 206 VAL B CA 1
ATOM 4023 C C . VAL B 1 206 ? -21.625 13.531 11.281 1 98.75 206 VAL B C 1
ATOM 4025 O O . VAL B 1 206 ? -21.344 13.531 10.078 1 98.75 206 VAL B O 1
ATOM 4028 N N . LYS B 1 207 ? -22.828 13.266 11.672 1 98.81 207 LYS B N 1
ATOM 4029 C CA . LYS B 1 207 ? -23.922 13.055 10.727 1 98.81 207 LYS B CA 1
ATOM 4030 C C . LYS B 1 207 ? -24.172 14.305 9.883 1 98.81 207 LYS B C 1
ATOM 4032 O O . LYS B 1 207 ? -24.375 14.211 8.672 1 98.81 207 LYS B O 1
ATOM 4037 N N . LYS B 1 208 ? -24.109 15.438 10.578 1 98.62 208 LYS B N 1
ATOM 4038 C CA . LYS B 1 208 ? -24.297 16.703 9.883 1 98.62 208 LYS B CA 1
ATOM 4039 C C . LYS B 1 208 ? -23.219 16.922 8.828 1 98.62 208 LYS B C 1
ATOM 4041 O O . LYS B 1 208 ? -23.469 17.578 7.812 1 98.62 208 LYS B O 1
ATOM 4046 N N . LEU B 1 209 ? -22.078 16.359 9.047 1 98.69 209 LEU B N 1
ATOM 4047 C CA . LEU B 1 209 ? -20.969 16.516 8.117 1 98.69 209 LEU B CA 1
ATOM 4048 C C . LEU B 1 209 ? -21.141 15.586 6.918 1 98.69 209 LEU B C 1
ATOM 4050 O O . LEU B 1 209 ? -20.453 15.75 5.902 1 98.69 209 LEU B O 1
ATOM 4054 N N . GLY B 1 210 ? -21.984 14.539 7.059 1 98.75 210 GLY B N 1
ATOM 4055 C CA . GLY B 1 210 ? -22.266 13.68 5.914 1 98.75 210 GLY B CA 1
ATOM 4056 C C . GLY B 1 210 ? -22.062 12.203 6.215 1 98.75 210 GLY B C 1
ATOM 4057 O O . GLY B 1 210 ? -22.297 11.359 5.344 1 98.75 210 GLY B O 1
ATOM 4058 N N . ALA B 1 211 ? -21.703 11.859 7.414 1 98.88 211 ALA B N 1
ATOM 4059 C CA . ALA B 1 211 ? -21.531 10.445 7.746 1 98.88 211 ALA B CA 1
ATOM 4060 C C . ALA B 1 211 ? -22.844 9.688 7.582 1 98.88 211 ALA B C 1
ATOM 4062 O O . ALA B 1 211 ? -23.891 10.125 8.078 1 98.88 211 ALA B O 1
ATOM 4063 N N . ASP B 1 212 ? -22.781 8.594 6.883 1 98.94 212 ASP B N 1
ATOM 4064 C CA . ASP B 1 212 ? -23.969 7.77 6.672 1 98.94 212 ASP B CA 1
ATOM 4065 C C . ASP B 1 212 ? -24.219 6.836 7.852 1 98.94 212 ASP B C 1
ATOM 4067 O O . ASP B 1 212 ? -25.359 6.551 8.203 1 98.94 212 ASP B O 1
ATOM 4071 N N . HIS B 1 213 ? -23.188 6.332 8.406 1 98.88 213 HIS B N 1
ATOM 4072 C CA . HIS B 1 213 ? -23.219 5.43 9.547 1 98.88 213 HIS B CA 1
ATOM 4073 C C . HIS B 1 213 ? -22.219 5.855 10.617 1 98.88 213 HIS B C 1
ATOM 4075 O O . HIS B 1 213 ? -21.094 6.254 10.297 1 98.88 213 HIS B O 1
ATOM 4081 N N . VAL B 1 214 ? -22.703 5.875 11.867 1 98.88 214 VAL B N 1
ATOM 4082 C CA . VAL B 1 214 ? -21.859 6.293 12.977 1 98.88 214 VAL B CA 1
ATOM 4083 C C . VAL B 1 214 ? -21.781 5.18 14.016 1 98.88 214 VAL B C 1
ATOM 4085 O O . VAL B 1 214 ? -22.812 4.629 14.422 1 98.88 214 VAL B O 1
ATOM 4088 N N . ILE B 1 215 ? -20.578 4.828 14.383 1 98.81 215 ILE B N 1
ATOM 4089 C CA . ILE B 1 215 ? -20.344 3.773 15.367 1 98.81 215 ILE B CA 1
ATOM 4090 C C . ILE B 1 215 ? -19.656 4.359 16.594 1 98.81 215 ILE B C 1
ATOM 4092 O O . ILE B 1 215 ? -18.562 4.93 16.484 1 98.81 215 ILE B O 1
ATOM 4096 N N . ASN B 1 216 ? -20.25 4.32 17.766 1 98.5 216 ASN B N 1
ATOM 4097 C CA . ASN B 1 216 ? -19.547 4.57 19.016 1 98.5 216 ASN B CA 1
ATOM 4098 C C . ASN B 1 216 ? -18.672 3.383 19.422 1 98.5 216 ASN B C 1
ATOM 4100 O O . ASN B 1 216 ? -19.188 2.371 19.906 1 98.5 216 ASN B O 1
ATOM 4104 N N . TYR B 1 217 ? -17.344 3.562 19.203 1 96.62 217 TYR B N 1
ATOM 4105 C CA . TYR B 1 217 ? -16.438 2.436 19.328 1 96.62 217 TYR B CA 1
ATOM 4106 C C . TYR B 1 217 ? -16.25 2.025 20.781 1 96.62 217 TYR B C 1
ATOM 4108 O O . TYR B 1 217 ? -15.625 1.003 21.078 1 96.62 217 TYR B O 1
ATOM 4116 N N . ARG B 1 218 ? -16.766 2.818 21.734 1 96 218 ARG B N 1
ATOM 4117 C CA . ARG B 1 218 ? -16.734 2.457 23.141 1 96 218 ARG B CA 1
ATOM 4118 C C . ARG B 1 218 ? -17.875 1.508 23.484 1 96 218 ARG B C 1
ATOM 4120 O O . ARG B 1 218 ? -17.859 0.858 24.531 1 96 218 ARG B O 1
ATOM 4127 N N . GLN B 1 219 ? -18.828 1.474 22.672 1 97 219 GLN B N 1
ATOM 4128 C CA . GLN B 1 219 ? -20.016 0.658 22.922 1 97 219 GLN B CA 1
ATOM 4129 C C . GLN B 1 219 ? -20.031 -0.571 22.016 1 97 219 GLN B C 1
ATOM 4131 O O . GLN B 1 219 ? -20.453 -1.65 22.438 1 97 219 GLN B O 1
ATOM 4136 N N . ASP B 1 220 ? -19.594 -0.371 20.797 1 97.31 220 ASP B N 1
ATOM 4137 C CA . ASP B 1 220 ? -19.641 -1.436 19.797 1 97.31 220 ASP B CA 1
ATOM 4138 C C . ASP B 1 220 ? -18.25 -1.679 19.203 1 97.31 220 ASP B C 1
ATOM 4140 O O . ASP B 1 220 ? -17.469 -0.741 19.031 1 97.31 220 ASP B O 1
ATOM 4144 N N . ARG B 1 221 ? -18.031 -2.955 18.859 1 97.44 221 ARG B N 1
ATOM 4145 C CA . ARG B 1 221 ? -16.844 -3.262 18.062 1 97.44 221 ARG B CA 1
ATOM 4146 C C . ARG B 1 221 ? -17 -2.775 16.625 1 97.44 221 ARG B C 1
ATOM 4148 O O . ARG B 1 221 ? -17.844 -3.287 15.883 1 97.44 221 ARG B O 1
ATOM 4155 N N . PHE B 1 222 ? -16.219 -1.812 16.25 1 98.44 222 PHE B N 1
ATOM 4156 C CA . PHE B 1 222 ? -16.469 -1.13 14.984 1 98.44 222 PHE B CA 1
ATOM 4157 C C . PHE B 1 222 ? -16.297 -2.086 13.805 1 98.44 222 PHE B C 1
ATOM 4159 O O . PHE B 1 222 ? -16.969 -1.946 12.781 1 98.44 222 PHE B O 1
ATOM 4166 N N . GLU B 1 223 ? -15.297 -3.055 13.898 1 98.12 223 GLU B N 1
ATOM 4167 C CA . GLU B 1 223 ? -15.086 -3.971 12.781 1 98.12 223 GLU B CA 1
ATOM 4168 C C . GLU B 1 223 ? -16.312 -4.84 12.539 1 98.12 223 GLU B C 1
ATOM 4170 O O . GLU B 1 223 ? -16.641 -5.148 11.391 1 98.12 223 GLU B O 1
ATOM 4175 N N . HIS B 1 224 ? -16.969 -5.285 13.547 1 97.88 224 HIS B N 1
ATOM 4176 C CA . HIS B 1 224 ? -18.203 -6.051 13.422 1 97.88 224 HIS B CA 1
ATOM 4177 C C . HIS B 1 224 ? -19.312 -5.215 12.797 1 97.88 224 HIS B C 1
ATOM 4179 O O . HIS B 1 224 ? -20 -5.672 11.875 1 97.88 224 HIS B O 1
ATOM 4185 N N . GLU B 1 225 ? -19.484 -3.971 13.297 1 98.44 225 GLU B N 1
ATOM 4186 C CA . GLU B 1 225 ? -20.516 -3.084 12.766 1 98.44 225 GLU B CA 1
ATOM 4187 C C . GLU B 1 225 ? -20.266 -2.766 11.297 1 98.44 225 GLU B C 1
ATOM 4189 O O . GLU B 1 225 ? -21.203 -2.715 10.492 1 98.44 225 GLU B O 1
ATOM 4194 N N . CYS B 1 226 ? -18.984 -2.537 10.922 1 98.19 226 CYS B N 1
ATOM 4195 C CA . CYS B 1 226 ? -18.641 -2.264 9.531 1 98.19 226 CYS B CA 1
ATOM 4196 C C . CYS B 1 226 ? -19.047 -3.418 8.625 1 98.19 226 CYS B C 1
ATOM 4198 O O . CYS B 1 226 ? -19.609 -3.201 7.551 1 98.19 226 CYS B O 1
ATOM 4200 N N . ARG B 1 227 ? -18.75 -4.641 9.055 1 97.12 227 ARG B N 1
ATOM 4201 C CA . ARG B 1 227 ? -19.109 -5.824 8.273 1 97.12 227 ARG B CA 1
ATOM 4202 C C . ARG B 1 227 ? -20.609 -5.961 8.125 1 97.12 227 ARG B C 1
ATOM 4204 O O . ARG B 1 227 ? -21.109 -6.34 7.062 1 97.12 227 ARG B O 1
ATOM 4211 N N . LYS B 1 228 ? -21.312 -5.68 9.227 1 98 228 LYS B N 1
ATOM 4212 C CA . LYS B 1 228 ? -22.781 -5.715 9.18 1 98 228 LYS B CA 1
ATOM 4213 C C . LYS B 1 228 ? -23.312 -4.688 8.188 1 98 228 LYS B C 1
ATOM 4215 O O . LYS B 1 228 ? -24.141 -5.016 7.328 1 98 228 LYS B O 1
ATOM 4220 N N . ILE B 1 229 ? -22.828 -3.457 8.266 1 98.5 229 ILE B N 1
ATOM 4221 C CA . ILE B 1 229 ? -23.281 -2.346 7.441 1 98.5 229 ILE B CA 1
ATOM 4222 C C . ILE B 1 229 ? -23.016 -2.652 5.969 1 98.5 229 ILE B C 1
ATOM 4224 O O . ILE B 1 229 ? -23.828 -2.328 5.102 1 98.5 229 ILE B O 1
ATOM 4228 N N . THR B 1 230 ? -21.875 -3.314 5.699 1 97.94 230 THR B N 1
ATOM 4229 C CA . THR B 1 230 ? -21.469 -3.564 4.328 1 97.94 230 THR B CA 1
ATOM 4230 C C . THR B 1 230 ? -21.922 -4.945 3.863 1 97.94 230 THR B C 1
ATOM 4232 O O . THR B 1 230 ? -21.469 -5.441 2.828 1 97.94 230 THR B O 1
ATOM 4235 N N . LYS B 1 231 ? -22.766 -5.605 4.68 1 96.94 231 LYS B N 1
ATOM 4236 C CA . LYS B 1 231 ? -23.281 -6.934 4.367 1 96.94 231 LYS B CA 1
ATOM 4237 C C . LYS B 1 231 ? -22.141 -7.926 4.125 1 96.94 231 LYS B C 1
ATOM 4239 O O . LYS B 1 231 ? -22.156 -8.648 3.129 1 96.94 231 LYS B O 1
ATOM 4244 N N . LYS B 1 232 ? -21.078 -7.809 4.895 1 95.44 232 LYS B N 1
ATOM 4245 C CA . LYS B 1 232 ? -19.953 -8.727 5.008 1 95.44 232 LYS B 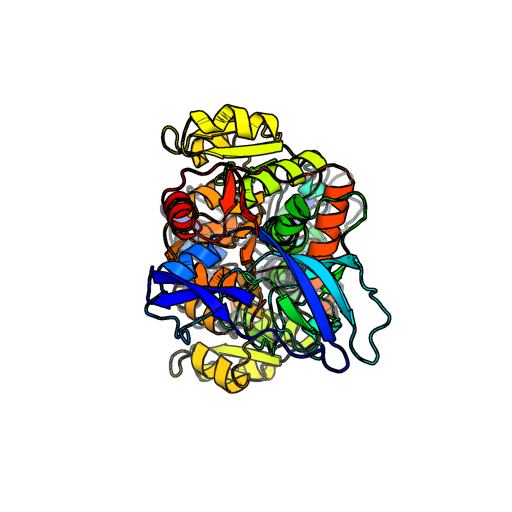CA 1
ATOM 4246 C C . LYS B 1 232 ? -18.984 -8.555 3.844 1 95.44 232 LYS B C 1
ATOM 4248 O O . LYS B 1 232 ? -18.047 -9.328 3.691 1 95.44 232 LYS B O 1
ATOM 4253 N N . LYS B 1 233 ? -19.156 -7.578 3.021 1 95.12 233 LYS B N 1
ATOM 4254 C CA . LYS B 1 233 ? -18.234 -7.316 1.916 1 95.12 233 LYS B CA 1
ATOM 4255 C C . LYS B 1 233 ? -17 -6.551 2.393 1 95.12 233 LYS B C 1
ATOM 4257 O O . LYS B 1 233 ? -15.891 -6.777 1.906 1 95.12 233 LYS B O 1
ATOM 4262 N N . GLY B 1 234 ? -17.203 -5.582 3.355 1 98.06 234 GLY B N 1
ATOM 4263 C CA . GLY B 1 234 ? -16.141 -4.719 3.84 1 98.06 234 GLY B CA 1
ATOM 4264 C C . GLY B 1 234 ? -16.109 -3.371 3.145 1 98.06 234 GLY B C 1
ATOM 4265 O O . GLY B 1 234 ? -16.844 -3.143 2.182 1 98.06 234 GLY B O 1
ATOM 4266 N N . VAL B 1 235 ? -15.281 -2.496 3.662 1 98.88 235 VAL B N 1
ATOM 4267 C CA . VAL B 1 235 ? -15.156 -1.157 3.096 1 98.88 235 VAL B CA 1
ATOM 4268 C C . VAL B 1 235 ? -14.016 -1.13 2.078 1 98.88 235 VAL B C 1
ATOM 4270 O O . VAL B 1 235 ? -13.133 -1.985 2.107 1 98.88 235 VAL B O 1
ATOM 4273 N N . ASP B 1 236 ? -14.031 -0.15 1.156 1 98.69 236 ASP B N 1
ATOM 4274 C CA . ASP B 1 236 ? -13 0.007 0.136 1 98.69 236 ASP B CA 1
ATOM 4275 C C . ASP B 1 236 ? -11.742 0.644 0.722 1 98.69 236 ASP B C 1
ATOM 4277 O O . ASP B 1 236 ? -10.625 0.278 0.35 1 98.69 236 ASP B O 1
ATOM 4281 N N . VAL B 1 237 ? -11.953 1.601 1.608 1 98.94 237 VAL B N 1
ATOM 4282 C CA . VAL B 1 237 ? -10.852 2.387 2.148 1 98.94 237 VAL B CA 1
ATOM 4283 C C . VAL B 1 237 ? -11.031 2.568 3.652 1 98.94 237 VAL B C 1
ATOM 4285 O O . VAL B 1 237 ? -12.148 2.768 4.133 1 98.94 237 VAL B O 1
ATOM 4288 N N . VAL B 1 238 ? -9.977 2.428 4.383 1 98.94 238 VAL B N 1
ATOM 4289 C CA . VAL B 1 238 ? -9.953 2.834 5.785 1 98.94 238 VAL B CA 1
ATOM 4290 C C . VAL B 1 238 ? -9.023 4.031 5.961 1 98.94 238 VAL B C 1
ATOM 4292 O O . VAL B 1 238 ? -7.855 3.979 5.574 1 98.94 238 VAL B O 1
ATOM 4295 N N . PHE B 1 239 ? -9.625 5.125 6.438 1 98.94 239 PHE B N 1
ATOM 4296 C CA . PHE B 1 239 ? -8.898 6.305 6.879 1 98.94 239 PHE B CA 1
ATOM 4297 C C . PHE B 1 239 ? -8.461 6.164 8.336 1 98.94 239 PHE B C 1
ATOM 4299 O O . PHE B 1 239 ? -9.273 6.336 9.25 1 98.94 239 PHE B O 1
ATOM 4306 N N . GLU B 1 240 ? -7.129 5.855 8.508 1 98.69 240 GLU B N 1
ATOM 4307 C CA . GLU B 1 240 ? -6.598 5.391 9.789 1 98.69 240 GLU B CA 1
ATOM 4308 C C . GLU B 1 240 ? -5.586 6.379 10.359 1 98.69 240 GLU B C 1
ATOM 4310 O O . GLU B 1 240 ? -4.734 6.891 9.633 1 98.69 240 GLU B O 1
ATOM 4315 N N . HIS B 1 241 ? -5.668 6.703 11.664 1 97.38 241 HIS B N 1
ATOM 4316 C CA . HIS B 1 241 ? -4.672 7.543 12.32 1 97.38 241 HIS B CA 1
ATOM 4317 C C . HIS B 1 241 ? -4.656 7.312 13.828 1 97.38 241 HIS B C 1
ATOM 4319 O O . HIS B 1 241 ? -3.943 8.008 14.555 1 97.38 241 HIS B O 1
ATOM 4325 N N . VAL B 1 242 ? -5.465 6.328 14.289 1 96.56 242 VAL B N 1
ATOM 4326 C CA . VAL B 1 242 ? -5.559 5.992 15.703 1 96.56 242 VAL B CA 1
ATOM 4327 C C . VAL B 1 242 ? -4.402 5.074 16.094 1 96.56 242 VAL B C 1
ATOM 4329 O O . VAL B 1 242 ? -3.771 5.27 17.141 1 96.56 242 VAL B O 1
ATOM 4332 N N . GLY B 1 243 ? -4.105 4.051 15.297 1 96.75 243 GLY B N 1
ATOM 4333 C CA . GLY B 1 243 ? -2.922 3.232 15.508 1 96.75 243 GLY B CA 1
ATOM 4334 C C . GLY B 1 243 ? -3.232 1.874 16.109 1 96.75 243 GLY B C 1
ATOM 4335 O O . GLY B 1 243 ? -4.09 1.148 15.602 1 96.75 243 GLY B O 1
ATOM 4336 N N . ALA B 1 244 ? -2.549 1.505 17.203 1 97 244 ALA B N 1
ATOM 4337 C CA . ALA B 1 244 ? -2.498 0.154 17.75 1 97 244 ALA B CA 1
ATOM 4338 C C . ALA B 1 244 ? -3.9 -0.366 18.062 1 97 244 ALA B C 1
ATOM 4340 O O . ALA B 1 244 ? -4.215 -1.525 17.781 1 97 244 ALA B O 1
ATOM 4341 N N . ASP B 1 245 ? -4.801 0.483 18.516 1 97.06 245 ASP B N 1
ATOM 4342 C CA . ASP B 1 245 ? -6.102 0.049 19.016 1 97.06 245 ASP B CA 1
ATOM 4343 C C . ASP B 1 245 ? -7.039 -0.306 17.859 1 97.06 245 ASP B C 1
ATOM 4345 O O . ASP B 1 245 ? -8.008 -1.046 18.047 1 97.06 245 ASP B O 1
ATOM 4349 N N . THR B 1 246 ? -6.75 0.214 16.703 1 98.25 246 THR B N 1
ATOM 4350 C CA . THR B 1 246 ? -7.762 0.078 15.656 1 98.25 246 THR B CA 1
ATOM 4351 C C . THR B 1 246 ? -7.188 -0.631 14.438 1 98.25 246 THR B C 1
ATOM 4353 O O . THR B 1 246 ? -7.934 -1.077 13.562 1 98.25 246 THR B O 1
ATOM 4356 N N . PHE B 1 247 ? -5.918 -0.774 14.344 1 98.62 247 PHE B N 1
ATOM 4357 C CA . PHE B 1 247 ? -5.25 -1.147 13.102 1 98.62 247 PHE B CA 1
ATOM 4358 C C . PHE B 1 247 ? -5.738 -2.506 12.609 1 98.62 247 PHE B C 1
ATOM 4360 O O . PHE B 1 247 ? -6.191 -2.635 11.469 1 98.62 247 PHE B O 1
ATOM 4367 N N . ASN B 1 248 ? -5.664 -3.539 13.406 1 98.44 248 ASN B N 1
ATOM 4368 C CA . ASN B 1 248 ? -6.074 -4.875 13 1 98.44 248 ASN B CA 1
ATOM 4369 C C . ASN B 1 248 ? -7.57 -4.938 12.703 1 98.44 248 ASN B C 1
ATOM 4371 O O . ASN B 1 248 ? -7.992 -5.586 11.742 1 98.44 248 ASN B O 1
ATOM 4375 N N . GLY B 1 249 ? -8.375 -4.289 13.578 1 98.5 249 GLY B N 1
ATOM 4376 C CA . GLY B 1 249 ? -9.797 -4.195 13.266 1 98.5 249 GLY B CA 1
ATOM 4377 C C . GLY B 1 249 ? -10.07 -3.514 11.938 1 98.5 249 GLY B C 1
ATOM 4378 O O . GLY B 1 249 ? -11.008 -3.881 11.227 1 98.5 249 GLY B O 1
ATOM 4379 N N . SER B 1 250 ? -9.25 -2.498 11.617 1 98.81 250 SER B N 1
ATOM 4380 C CA . SER B 1 250 ? -9.367 -1.8 10.344 1 98.81 250 SER B CA 1
ATOM 4381 C C . SER B 1 250 ? -9.094 -2.74 9.172 1 98.81 250 SER B C 1
ATOM 4383 O O . SER B 1 250 ? -9.836 -2.736 8.18 1 98.81 250 SER B O 1
ATOM 4385 N N . LEU B 1 251 ? -8.078 -3.553 9.297 1 98.62 251 LEU B N 1
ATOM 4386 C CA . LEU B 1 251 ? -7.781 -4.523 8.242 1 98.62 251 LEU B CA 1
ATOM 4387 C C . LEU B 1 251 ? -8.93 -5.508 8.078 1 98.62 251 LEU B C 1
ATOM 4389 O O . LEU B 1 251 ? -9.328 -5.828 6.953 1 98.62 251 LEU B O 1
ATOM 4393 N N . LEU B 1 252 ? -9.508 -5.941 9.156 1 98.06 252 LEU B N 1
ATOM 4394 C CA . LEU B 1 252 ? -10.617 -6.891 9.141 1 98.06 252 LEU B CA 1
ATOM 4395 C C . LEU B 1 252 ? -11.859 -6.254 8.531 1 98.06 252 LEU B C 1
ATOM 4397 O O . LEU B 1 252 ? -12.789 -6.961 8.133 1 98.06 252 LEU B O 1
ATOM 4401 N N . SER B 1 253 ? -11.875 -4.914 8.469 1 98.75 253 SER B N 1
ATOM 4402 C CA . SER B 1 253 ? -13.039 -4.195 7.961 1 98.75 253 SER B CA 1
ATOM 4403 C C . SER B 1 253 ? -12.938 -3.971 6.457 1 98.75 253 SER B C 1
ATOM 4405 O O . SER B 1 253 ? -13.898 -3.527 5.824 1 98.75 253 SER B O 1
ATOM 4407 N N . LEU B 1 254 ? -11.828 -4.289 5.879 1 98.75 254 LEU B N 1
ATOM 4408 C CA . LEU B 1 254 ? -11.586 -4.031 4.465 1 98.75 254 LEU B CA 1
ATOM 4409 C C . LEU B 1 254 ? -12.18 -5.137 3.6 1 98.75 254 LEU B C 1
ATOM 4411 O O . LEU B 1 254 ? -12.211 -6.301 4.004 1 98.75 254 LEU B O 1
ATOM 4415 N N . LYS B 1 255 ? -12.656 -4.766 2.477 1 97.5 255 LYS B N 1
ATOM 4416 C CA . LYS B 1 255 ? -12.906 -5.789 1.468 1 97.5 255 LYS B CA 1
ATOM 4417 C C . LYS B 1 255 ? -11.602 -6.293 0.855 1 97.5 255 LYS B C 1
ATOM 4419 O O . LYS B 1 255 ? -10.547 -5.684 1.045 1 97.5 255 LYS B O 1
ATOM 4424 N N . ARG B 1 256 ? -11.672 -7.406 0.115 1 97.06 256 ARG B N 1
ATOM 4425 C CA . ARG B 1 256 ? -10.508 -7.887 -0.632 1 97.06 256 ARG B CA 1
ATOM 4426 C C . ARG B 1 256 ? -10.008 -6.824 -1.604 1 97.06 256 ARG B C 1
ATOM 4428 O O . ARG B 1 256 ? -10.797 -6.199 -2.312 1 97.06 256 ARG B O 1
ATOM 4435 N N . GLY B 1 257 ? -8.672 -6.566 -1.538 1 97.81 257 GLY B N 1
ATOM 4436 C CA . GLY B 1 257 ? -8.086 -5.547 -2.391 1 97.81 257 GLY B CA 1
ATOM 4437 C C . GLY B 1 257 ? -8.234 -4.145 -1.831 1 97.81 257 GLY B C 1
ATOM 4438 O O . GLY B 1 257 ? -7.859 -3.168 -2.482 1 97.81 257 GLY B O 1
ATOM 4439 N N . GLY B 1 258 ? -8.828 -4.051 -0.606 1 98.56 258 GLY B N 1
ATOM 4440 C CA . GLY B 1 258 ? -9.055 -2.75 0.004 1 98.56 258 GLY B CA 1
ATOM 4441 C C . GLY B 1 258 ? -7.766 -2.012 0.325 1 98.56 258 GLY B C 1
ATOM 4442 O O . GLY B 1 258 ? -6.676 -2.588 0.252 1 98.56 258 GLY B O 1
ATOM 4443 N N . ARG B 1 259 ? -7.891 -0.699 0.644 1 98.81 259 ARG B N 1
ATOM 4444 C CA . ARG B 1 259 ? -6.762 0.188 0.915 1 98.81 259 ARG B CA 1
ATOM 4445 C C . ARG B 1 259 ? -6.867 0.797 2.309 1 98.81 259 ARG B C 1
ATOM 4447 O O . ARG B 1 259 ? -7.922 1.305 2.691 1 98.81 259 ARG B O 1
ATOM 4454 N N . LEU B 1 260 ? -5.84 0.69 3.064 1 98.94 260 LEU B N 1
ATOM 4455 C CA . LEU B 1 260 ? -5.727 1.369 4.352 1 98.94 260 LEU B CA 1
ATOM 4456 C C . LEU B 1 260 ? -4.648 2.449 4.301 1 98.94 260 LEU B C 1
ATOM 4458 O O . LEU B 1 260 ? -3.52 2.188 3.879 1 98.94 260 LEU B O 1
ATOM 4462 N N . VAL B 1 261 ? -4.961 3.664 4.625 1 98.94 261 VAL B N 1
ATOM 4463 C CA . VAL B 1 261 ? -3.992 4.75 4.691 1 98.94 261 VAL B CA 1
ATOM 4464 C C . VAL B 1 261 ? -3.895 5.273 6.121 1 98.94 261 VAL B C 1
ATOM 4466 O O . VAL B 1 261 ? -4.914 5.523 6.77 1 98.94 261 VAL B O 1
ATOM 4469 N N . THR B 1 262 ? -2.68 5.398 6.641 1 98.81 262 THR B N 1
ATOM 4470 C CA . THR B 1 262 ? -2.492 5.805 8.031 1 98.81 262 THR B CA 1
ATOM 4471 C C . THR B 1 262 ? -1.476 6.941 8.125 1 98.81 262 THR B C 1
ATOM 4473 O O . THR B 1 262 ? -0.479 6.953 7.402 1 98.81 262 THR B O 1
ATOM 4476 N N . CYS B 1 263 ? -1.735 7.906 9.047 1 98.19 263 CYS B N 1
ATOM 4477 C CA . CYS B 1 263 ? -0.812 9.016 9.258 1 98.19 263 CYS B CA 1
ATOM 4478 C C . CYS B 1 263 ? -0.544 9.227 10.742 1 98.19 263 CYS B C 1
ATOM 4480 O O . CYS B 1 263 ? 0.009 10.258 11.141 1 98.19 263 CYS B O 1
ATOM 4482 N N . GLY B 1 264 ? -0.988 8.242 11.562 1 95.62 264 GLY B N 1
ATOM 4483 C CA . GLY B 1 264 ? -0.834 8.461 12.992 1 95.62 264 GLY B CA 1
ATOM 4484 C C . GLY B 1 264 ? -0.904 7.176 13.797 1 95.62 264 GLY B C 1
ATOM 4485 O O . GLY B 1 264 ? -1.153 6.102 13.25 1 95.62 264 GLY B O 1
ATOM 4486 N N . SER B 1 265 ? -0.618 7.328 15.062 1 95.31 265 SER B N 1
ATOM 4487 C CA . SER B 1 265 ? -0.601 6.219 16.016 1 95.31 265 SER B CA 1
ATOM 4488 C C . SER B 1 265 ? -0.875 6.699 17.438 1 95.31 265 SER B C 1
ATOM 4490 O O . SER B 1 265 ? -0.131 6.375 18.359 1 95.31 265 SER B O 1
ATOM 4492 N N . THR B 1 266 ? -1.934 7.426 17.562 1 90.62 266 THR B N 1
ATOM 4493 C CA . THR B 1 266 ? -2.25 8.102 18.812 1 90.62 266 THR B CA 1
ATOM 4494 C C . THR B 1 266 ? -2.447 7.086 19.938 1 90.62 266 THR B C 1
ATOM 4496 O O . THR B 1 266 ? -2.199 7.391 21.109 1 90.62 266 THR B O 1
ATOM 4499 N N . SER B 1 267 ? -2.852 5.832 19.656 1 92.69 267 SER B N 1
ATOM 4500 C CA . SER B 1 267 ? -3.104 4.832 20.688 1 92.69 267 SER B CA 1
ATOM 4501 C C . SER B 1 267 ? -1.894 3.922 20.875 1 92.69 267 SER B C 1
ATOM 4503 O O . SER B 1 267 ? -1.935 2.988 21.688 1 92.69 267 SER B O 1
ATOM 4505 N N . GLY B 1 268 ? -0.841 4.148 20.109 1 93.12 268 GLY B N 1
ATOM 4506 C CA . GLY B 1 268 ? 0.363 3.336 20.172 1 93.12 268 GLY B CA 1
ATOM 4507 C C . GLY B 1 268 ? 1.021 3.121 18.828 1 93.12 268 GLY B C 1
ATOM 4508 O O . GLY B 1 268 ? 0.337 2.973 17.812 1 93.12 268 GLY B O 1
ATOM 4509 N N . PRO B 1 269 ? 2.312 3.01 18.875 1 94.38 269 PRO B N 1
ATOM 4510 C CA . PRO B 1 269 ? 3.062 3.014 17.609 1 94.38 269 PRO B CA 1
ATOM 4511 C C . PRO B 1 269 ? 3.299 1.608 17.062 1 94.38 269 PRO B C 1
ATOM 4513 O O . PRO B 1 269 ? 3.809 1.453 15.945 1 94.38 269 PRO B O 1
ATOM 4516 N N . THR B 1 270 ? 2.961 0.58 17.828 1 96.62 270 THR B N 1
ATOM 4517 C CA . THR B 1 270 ? 3.293 -0.779 17.406 1 96.62 270 THR B CA 1
ATOM 4518 C C . THR B 1 270 ? 2.035 -1.64 17.312 1 96.62 270 THR B C 1
ATOM 4520 O O . THR B 1 270 ? 1.162 -1.565 18.188 1 96.62 270 THR B O 1
ATOM 4523 N N . THR B 1 271 ? 1.969 -2.402 16.266 1 97.69 271 THR B N 1
ATOM 4524 C CA . THR B 1 271 ? 0.891 -3.371 16.109 1 97.69 271 THR B CA 1
ATOM 4525 C C . THR B 1 271 ? 1.421 -4.676 15.516 1 97.69 271 THR B C 1
ATOM 4527 O O . THR B 1 271 ? 2.613 -4.789 15.227 1 97.69 271 THR B O 1
ATOM 4530 N N . THR B 1 272 ? 0.63 -5.684 15.508 1 97.5 272 THR B N 1
ATOM 4531 C CA . THR B 1 272 ? 0.933 -6.918 14.797 1 97.5 272 THR B CA 1
ATOM 4532 C C . THR B 1 272 ? 0.318 -6.902 13.398 1 97.5 272 THR B C 1
ATOM 4534 O O . THR B 1 272 ? -0.563 -6.086 13.117 1 97.5 272 THR B O 1
ATOM 4537 N N . LEU B 1 273 ? 0.837 -7.68 12.555 1 98 273 LEU B N 1
ATOM 4538 C CA . LEU B 1 273 ? 0.331 -7.824 11.195 1 98 273 LEU B CA 1
ATOM 4539 C C . LEU B 1 273 ? 0.288 -9.289 10.781 1 98 273 LEU B C 1
ATOM 4541 O O . LEU B 1 273 ? 1.293 -10 10.883 1 98 273 LEU B O 1
ATOM 4545 N N . ASN B 1 274 ? -0.875 -9.82 10.453 1 98.31 274 ASN B N 1
ATOM 4546 C CA . ASN B 1 274 ? -1.025 -11.141 9.852 1 98.31 274 ASN B CA 1
ATOM 4547 C C . ASN B 1 274 ? -0.707 -11.125 8.359 1 98.31 274 ASN B C 1
ATOM 4549 O O . ASN B 1 274 ? -1.521 -10.672 7.555 1 98.31 274 ASN B O 1
ATOM 4553 N N . LEU B 1 275 ? 0.419 -11.672 8.031 1 97.94 275 LEU B N 1
ATOM 4554 C CA . LEU B 1 275 ? 0.91 -11.602 6.656 1 97.94 275 LEU B CA 1
ATOM 4555 C C . LEU B 1 275 ? 0.039 -12.445 5.727 1 97.94 275 LEU B C 1
ATOM 4557 O O . LEU B 1 275 ? -0.144 -12.094 4.559 1 97.94 275 LEU B O 1
ATOM 4561 N N . MET B 1 276 ? -0.473 -13.547 6.199 1 96.38 276 MET B N 1
ATOM 4562 C CA . MET B 1 276 ? -1.361 -14.367 5.387 1 96.38 276 MET B CA 1
ATOM 4563 C C . MET B 1 276 ? -2.619 -13.602 5 1 96.38 276 MET B C 1
ATOM 4565 O O . MET B 1 276 ? -3.031 -13.617 3.838 1 96.38 276 MET B O 1
ATOM 4569 N N . GLN B 1 277 ? -3.141 -12.914 5.988 1 97.38 277 GLN B N 1
ATOM 4570 C CA . GLN B 1 277 ? -4.297 -12.07 5.707 1 97.38 277 GLN B CA 1
ATOM 4571 C C . GLN B 1 277 ? -3.945 -10.977 4.703 1 97.38 277 GLN B C 1
ATOM 4573 O O . GLN B 1 277 ? -4.711 -10.711 3.773 1 97.38 277 GLN B O 1
ATOM 4578 N N . LEU B 1 278 ? -2.793 -10.352 4.863 1 98.5 278 LEU B N 1
ATOM 4579 C CA . LEU B 1 278 ? -2.348 -9.258 4.004 1 98.5 278 LEU B CA 1
ATOM 4580 C C . LEU B 1 278 ? -2.291 -9.703 2.547 1 98.5 278 LEU B C 1
ATOM 4582 O O . LEU B 1 278 ? -2.883 -9.062 1.675 1 98.5 278 LEU B O 1
ATOM 4586 N N . PHE B 1 279 ? -1.61 -10.812 2.203 1 97.81 279 PHE B N 1
ATOM 4587 C CA . PHE B 1 279 ? -1.451 -11.164 0.796 1 97.81 279 PHE B CA 1
ATOM 4588 C C . PHE B 1 279 ? -2.68 -11.898 0.28 1 97.81 279 PHE B C 1
ATOM 4590 O O . PHE B 1 279 ? -3.064 -11.742 -0.881 1 97.81 279 PHE B O 1
ATOM 4597 N N . GLN B 1 280 ? -3.387 -12.758 1.09 1 96.12 280 GLN B N 1
ATOM 4598 C CA . GLN B 1 280 ? -4.574 -13.461 0.613 1 96.12 280 GLN B CA 1
ATOM 4599 C C . GLN B 1 280 ? -5.688 -12.477 0.259 1 96.12 280 GLN B C 1
ATOM 4601 O O . GLN B 1 280 ? -6.41 -12.68 -0.721 1 96.12 280 GLN B O 1
ATOM 4606 N N . GLN B 1 281 ? -5.789 -11.414 1.13 1 97.75 281 GLN B N 1
ATOM 4607 C CA . GLN B 1 281 ? -6.828 -10.414 0.894 1 97.75 281 GLN B CA 1
ATOM 4608 C C . GLN B 1 281 ? -6.328 -9.312 -0.031 1 97.75 281 GLN B C 1
ATOM 4610 O O . GLN B 1 281 ? -7.098 -8.438 -0.442 1 97.75 281 GLN B O 1
ATOM 4615 N N . GLN B 1 282 ? -5.051 -9.352 -0.304 1 98.62 282 GLN B N 1
ATOM 4616 C CA . GLN B 1 282 ? -4.426 -8.414 -1.224 1 98.62 282 GLN B CA 1
ATOM 4617 C C . GLN B 1 282 ? -4.648 -6.973 -0.769 1 98.62 282 GLN B C 1
ATOM 4619 O O . GLN B 1 282 ? -5.004 -6.105 -1.574 1 98.62 282 GLN B O 1
ATOM 4624 N N . TYR B 1 283 ? -4.469 -6.754 0.518 1 98.81 283 TYR B N 1
ATOM 4625 C CA . TYR B 1 283 ? -4.59 -5.41 1.068 1 98.81 283 TYR B CA 1
ATOM 4626 C C . TYR B 1 283 ? -3.459 -4.516 0.58 1 98.81 283 TYR B C 1
ATOM 4628 O O . TYR B 1 283 ? -2.375 -5 0.246 1 98.81 283 TYR B O 1
ATOM 4636 N N . LYS B 1 284 ? -3.773 -3.242 0.504 1 98.88 284 LYS B N 1
ATOM 4637 C CA . LYS B 1 284 ? -2.773 -2.201 0.279 1 98.88 284 LYS B CA 1
ATOM 4638 C C . LYS B 1 284 ? -2.703 -1.243 1.464 1 98.88 284 LYS B C 1
ATOM 4640 O O . LYS B 1 284 ? -3.719 -0.678 1.874 1 98.88 284 LYS B O 1
ATOM 4645 N N . ILE B 1 285 ? -1.541 -1.104 2.012 1 98.94 285 ILE B N 1
ATOM 4646 C CA . ILE B 1 285 ? -1.337 -0.266 3.189 1 98.94 285 ILE B CA 1
ATOM 4647 C C . ILE B 1 285 ? -0.403 0.892 2.842 1 98.94 285 ILE B C 1
ATOM 4649 O O . ILE B 1 285 ? 0.71 0.676 2.357 1 98.94 285 ILE B O 1
ATOM 4653 N N . PHE B 1 286 ? -0.857 2.107 3.135 1 98.88 286 PHE B N 1
ATOM 4654 C CA . PHE B 1 286 ? -0.099 3.307 2.803 1 98.88 286 PHE B CA 1
ATOM 4655 C C . PHE B 1 286 ? 0.222 4.109 4.059 1 98.88 286 PHE B C 1
ATOM 4657 O O . PHE B 1 286 ? -0.684 4.527 4.785 1 98.88 286 PHE B O 1
ATOM 4664 N N . GLY B 1 287 ? 1.505 4.297 4.266 1 98.81 287 GLY B N 1
ATOM 4665 C CA . GLY B 1 287 ? 1.905 5.336 5.199 1 98.81 287 GLY B CA 1
ATOM 4666 C C . GLY B 1 287 ? 1.883 6.727 4.594 1 98.81 287 GLY B C 1
ATOM 4667 O O . GLY B 1 287 ? 2.309 6.918 3.455 1 98.81 287 GLY B O 1
ATOM 4668 N N . SER B 1 288 ? 1.368 7.629 5.375 1 98.69 288 SER B N 1
ATOM 4669 C CA . SER B 1 288 ? 1.248 8.992 4.875 1 98.69 288 SER B CA 1
ATOM 4670 C C . SER B 1 288 ? 1.817 10 5.871 1 98.69 288 SER B C 1
ATOM 4672 O O . SER B 1 288 ? 1.546 9.914 7.074 1 98.69 288 SER B O 1
ATOM 4674 N N . PHE B 1 289 ? 2.631 10.883 5.383 1 97.25 289 PHE B N 1
ATOM 4675 C CA . PHE B 1 289 ? 3.197 11.953 6.199 1 97.25 289 PHE B CA 1
ATOM 4676 C C . PHE B 1 289 ? 3.223 13.266 5.434 1 97.25 289 PHE B C 1
ATOM 4678 O O . PHE B 1 289 ? 3.809 13.352 4.352 1 97.25 289 PHE B O 1
ATOM 4685 N N . GLY B 1 290 ? 2.539 14.219 6.062 1 95.75 290 GLY B N 1
ATOM 4686 C CA . GLY B 1 290 ? 2.443 15.5 5.371 1 95.75 290 GLY B CA 1
ATOM 4687 C C . GLY B 1 290 ? 1.641 15.422 4.086 1 95.75 290 GLY B C 1
ATOM 4688 O O . GLY B 1 290 ? 0.75 14.586 3.955 1 95.75 290 GLY B O 1
ATOM 4689 N N . ALA B 1 291 ? 1.804 16.438 3.283 1 98.25 291 ALA B N 1
ATOM 4690 C CA . ALA B 1 291 ? 1.148 16.578 1.986 1 98.25 291 ALA B CA 1
ATOM 4691 C C . ALA B 1 291 ? 1.946 17.516 1.071 1 98.25 291 ALA B C 1
ATOM 4693 O O . ALA B 1 291 ? 2.975 18.062 1.476 1 98.25 291 ALA B O 1
ATOM 4694 N N . THR B 1 292 ? 1.549 17.594 -0.159 1 98.62 292 THR B N 1
ATOM 4695 C CA . THR B 1 292 ? 2.213 18.484 -1.109 1 98.62 292 THR B CA 1
ATOM 4696 C C . THR B 1 292 ? 1.588 19.875 -1.084 1 98.62 292 THR B C 1
ATOM 4698 O O . THR B 1 292 ? 0.472 20.047 -0.589 1 98.62 292 THR B O 1
ATOM 4701 N N . MET B 1 293 ? 2.314 20.828 -1.578 1 98.75 293 MET B N 1
ATOM 4702 C CA . MET B 1 293 ? 1.759 22.172 -1.713 1 98.75 293 MET B CA 1
ATOM 4703 C C . MET B 1 293 ? 0.553 22.172 -2.645 1 98.75 293 MET B C 1
ATOM 4705 O O . MET B 1 293 ? -0.385 22.953 -2.457 1 98.75 293 MET B O 1
ATOM 4709 N N . LYS B 1 294 ? 0.565 21.281 -3.646 1 98.75 294 LYS B N 1
ATOM 4710 C CA . LYS B 1 294 ? -0.596 21.109 -4.516 1 98.75 294 LYS B CA 1
ATOM 4711 C C . LYS B 1 294 ? -1.826 20.688 -3.711 1 98.75 294 LYS B C 1
ATOM 4713 O O . LYS B 1 294 ? -2.924 21.203 -3.941 1 98.75 294 LYS B O 1
ATOM 4718 N N . ASN B 1 295 ? -1.629 19.797 -2.764 1 98.88 295 ASN B N 1
ATOM 4719 C CA . ASN B 1 295 ? -2.73 19.359 -1.913 1 98.88 295 ASN B CA 1
ATOM 4720 C C . ASN B 1 295 ? -3.295 20.516 -1.089 1 98.88 295 ASN B C 1
ATOM 4722 O O . ASN B 1 295 ? -4.5 20.562 -0.832 1 98.88 295 ASN B O 1
ATOM 4726 N N . ILE B 1 296 ? -2.434 21.406 -0.629 1 98.94 296 ILE B N 1
ATOM 4727 C CA . ILE B 1 296 ? -2.881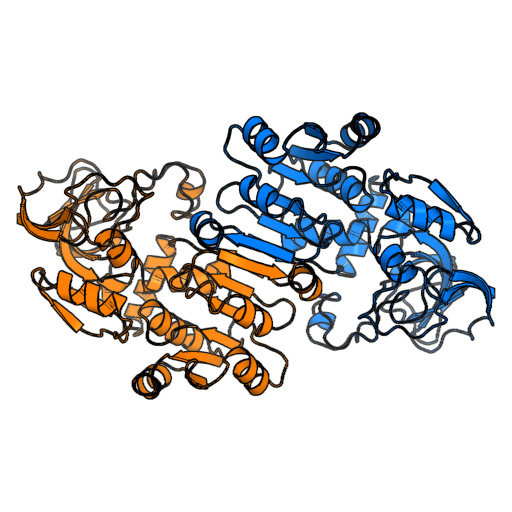 22.578 0.112 1 98.94 296 ILE B CA 1
ATOM 4728 C C . ILE B 1 296 ? -3.736 23.469 -0.792 1 98.94 296 ILE B C 1
ATOM 4730 O O . ILE B 1 296 ? -4.82 23.906 -0.397 1 98.94 296 ILE B O 1
ATOM 4734 N N . ALA B 1 297 ? -3.262 23.703 -1.973 1 98.88 297 ALA B N 1
ATOM 4735 C CA . ALA B 1 297 ? -4.016 24.516 -2.926 1 98.88 297 ALA B CA 1
ATOM 4736 C C . ALA B 1 297 ? -5.367 23.891 -3.236 1 98.88 297 ALA B C 1
ATOM 4738 O O . ALA B 1 297 ? -6.387 24.578 -3.275 1 98.88 297 ALA B O 1
ATOM 4739 N N . GLU B 1 298 ? -5.387 22.562 -3.453 1 98.88 298 GLU B N 1
ATOM 4740 C CA . GLU B 1 298 ? -6.637 21.828 -3.691 1 98.88 298 GLU B CA 1
ATOM 4741 C C . GLU B 1 298 ? -7.594 21.984 -2.514 1 98.88 298 GLU B C 1
ATOM 4743 O O . GLU B 1 298 ? -8.805 22.109 -2.703 1 98.88 298 GLU B O 1
ATOM 4748 N N . SER B 1 299 ? -7.016 21.969 -1.34 1 98.88 299 SER B N 1
ATOM 4749 C CA . SER B 1 299 ? -7.816 22.125 -0.13 1 98.88 299 SER B CA 1
ATOM 4750 C C . SER B 1 299 ? -8.43 23.516 -0.057 1 98.88 299 SER B C 1
ATOM 4752 O O . SER B 1 299 ? -9.602 23.672 0.285 1 98.88 299 SER B O 1
ATOM 4754 N N . LEU B 1 300 ? -7.668 24.484 -0.404 1 98.94 300 LEU B N 1
ATOM 4755 C CA . LEU B 1 300 ? -8.156 25.859 -0.414 1 98.94 300 LEU B CA 1
ATOM 4756 C C . LEU B 1 300 ? -9.266 26.047 -1.45 1 98.94 300 LEU B C 1
ATOM 4758 O O . LEU B 1 300 ? -10.227 26.766 -1.218 1 98.94 300 LEU B O 1
ATOM 4762 N N . ASP B 1 301 ? -9.133 25.375 -2.561 1 98.88 301 ASP B N 1
ATOM 4763 C CA . ASP B 1 301 ? -10.188 25.406 -3.57 1 98.88 301 ASP B CA 1
ATOM 4764 C C . ASP B 1 301 ? -11.484 24.812 -3.023 1 98.88 301 ASP B C 1
ATOM 4766 O O . ASP B 1 301 ? -12.57 25.328 -3.293 1 98.88 301 ASP B O 1
ATOM 4770 N N . LYS B 1 302 ? -11.359 23.781 -2.289 1 98.88 302 LYS B N 1
ATOM 4771 C CA . LYS B 1 302 ? -12.539 23.172 -1.682 1 98.88 302 LYS B CA 1
ATOM 4772 C C . LYS B 1 302 ? -13.18 24.125 -0.666 1 98.88 302 LYS B C 1
ATOM 4774 O O . LYS B 1 302 ? -14.406 24.203 -0.575 1 98.88 302 LYS B O 1
ATOM 4779 N N . MET B 1 303 ? -12.336 24.797 0.066 1 98.88 303 MET B N 1
ATOM 4780 C CA . MET B 1 303 ? -12.852 25.781 1.008 1 98.88 303 MET B CA 1
ATOM 4781 C C . MET B 1 303 ? -13.586 26.906 0.274 1 98.88 303 MET B C 1
ATOM 4783 O O . MET B 1 303 ? -14.664 27.328 0.699 1 98.88 303 MET B O 1
ATOM 4787 N N . ALA B 1 304 ? -12.984 27.328 -0.809 1 98.81 304 ALA B N 1
ATOM 4788 C CA . ALA B 1 304 ? -13.602 28.375 -1.609 1 98.81 304 ALA B CA 1
ATOM 4789 C C . ALA B 1 304 ? -14.961 27.922 -2.154 1 98.81 304 ALA B C 1
ATOM 4791 O O . ALA B 1 304 ? -15.859 28.75 -2.352 1 98.81 304 ALA B O 1
ATOM 4792 N N . ALA B 1 305 ? -15.094 26.641 -2.338 1 98.56 305 ALA B N 1
ATOM 4793 C CA . ALA B 1 305 ? -16.328 26.062 -2.861 1 98.56 305 ALA B CA 1
ATOM 4794 C C . ALA B 1 305 ? -17.312 25.766 -1.734 1 98.56 305 ALA B C 1
ATOM 4796 O O . ALA B 1 305 ? -18.391 25.219 -1.975 1 98.56 305 ALA B O 1
ATOM 4797 N N . GLY B 1 306 ? -16.906 26.016 -0.489 1 98.44 306 GLY B N 1
ATOM 4798 C CA . GLY B 1 306 ? -17.891 25.969 0.58 1 98.44 306 GLY B CA 1
ATOM 4799 C C . GLY B 1 306 ? -17.594 24.891 1.613 1 98.44 306 GLY B C 1
ATOM 4800 O O . GLY B 1 306 ? -18.312 24.766 2.609 1 98.44 306 GLY B O 1
ATOM 4801 N N . MET B 1 307 ? -16.547 24.109 1.441 1 98.75 307 MET B N 1
ATOM 4802 C CA . MET B 1 307 ? -16.172 23.109 2.441 1 98.75 307 MET B CA 1
ATOM 4803 C C . MET B 1 307 ? -15.297 23.734 3.527 1 98.75 307 MET B C 1
ATOM 4805 O O . MET B 1 307 ? -14.078 23.828 3.373 1 98.75 307 MET B O 1
ATOM 4809 N N . LEU B 1 308 ? -15.867 24.078 4.57 1 98.75 308 LEU B N 1
ATOM 4810 C CA . LEU B 1 308 ? -15.164 24.828 5.598 1 98.75 308 LEU B CA 1
ATOM 4811 C C . LEU B 1 308 ? -14.828 23.938 6.793 1 98.75 308 LEU B C 1
ATOM 4813 O O . LEU B 1 308 ? -15.523 22.953 7.051 1 98.75 308 LEU B O 1
ATOM 4817 N N . PRO B 1 309 ? -13.766 24.25 7.496 1 98.75 309 PRO B N 1
ATOM 4818 C CA . PRO B 1 309 ? -13.422 23.453 8.672 1 98.75 309 PRO B CA 1
ATOM 4819 C C . PRO B 1 309 ? -14.445 23.578 9.797 1 98.75 309 PRO B C 1
ATOM 4821 O O . PRO B 1 309 ? -15.125 24.609 9.898 1 98.75 309 PRO B O 1
ATOM 4824 N N . VAL B 1 310 ? -14.539 22.5 10.547 1 98.69 310 VAL B N 1
ATOM 4825 C CA . VAL B 1 310 ? -15.273 22.547 11.805 1 98.69 310 VAL B CA 1
ATOM 4826 C C . VAL B 1 310 ? -14.383 23.141 12.898 1 98.69 310 VAL B C 1
ATOM 4828 O O . VAL B 1 310 ? -13.336 22.578 13.227 1 98.69 310 VAL B O 1
ATOM 4831 N N . ILE B 1 311 ? -14.773 24.266 13.383 1 98.56 311 ILE B N 1
ATOM 4832 C CA . ILE B 1 311 ? -14 24.922 14.43 1 98.56 311 ILE B CA 1
ATOM 4833 C C . ILE B 1 311 ? -14.617 24.625 15.789 1 98.56 311 ILE B C 1
ATOM 4835 O O . ILE B 1 311 ? -15.766 24.984 16.047 1 98.56 311 ILE B O 1
ATOM 4839 N N . ASP B 1 312 ? -13.852 23.906 16.594 1 97.81 312 ASP B N 1
ATOM 4840 C CA . ASP B 1 312 ? -14.305 23.625 17.953 1 97.81 312 ASP B CA 1
ATOM 4841 C C . ASP B 1 312 ? -14.289 24.875 18.797 1 97.81 312 ASP B C 1
ATOM 4843 O O . ASP B 1 312 ? -15.305 25.234 19.406 1 97.81 312 ASP B O 1
ATOM 4847 N N . THR B 1 313 ? -13.109 25.547 18.859 1 97.12 313 THR B N 1
ATOM 4848 C CA . THR B 1 313 ? -12.953 26.766 19.656 1 97.12 313 THR B CA 1
ATOM 4849 C C . THR B 1 313 ? -11.844 27.641 19.094 1 97.12 313 THR B C 1
ATOM 4851 O O . THR B 1 313 ? -10.984 27.172 18.344 1 97.12 313 THR B O 1
ATOM 4854 N N . GLU B 1 314 ? -11.969 28.906 19.344 1 98.06 314 GLU B N 1
ATOM 4855 C CA . GLU B 1 314 ? -10.906 29.875 19.125 1 98.06 314 GLU B CA 1
ATOM 4856 C C . GLU B 1 314 ? -10.344 30.391 20.453 1 98.06 314 GLU B C 1
ATOM 4858 O O . GLU B 1 314 ? -11.094 30.688 21.375 1 98.06 314 GLU B O 1
ATOM 4863 N N . VAL B 1 315 ? -9.047 30.422 20.547 1 97.81 315 VAL B N 1
ATOM 4864 C CA . VAL B 1 315 ? -8.43 30.812 21.812 1 97.81 315 VAL B CA 1
ATOM 4865 C C . VAL B 1 315 ? -7.336 31.844 21.547 1 97.81 315 VAL B C 1
ATOM 4867 O O . VAL B 1 315 ? -6.742 31.859 20.469 1 97.81 315 VAL B O 1
ATOM 4870 N N . PRO B 1 316 ? -7.059 32.719 22.531 1 96.25 316 PRO B N 1
ATOM 4871 C CA . PRO B 1 316 ? -5.898 33.594 22.406 1 96.25 316 PRO B CA 1
ATOM 4872 C C . PRO B 1 316 ? -4.578 32.875 22.656 1 96.25 316 PRO B C 1
ATOM 4874 O O . PRO B 1 316 ? -4.566 31.75 23.156 1 96.25 316 PRO B O 1
ATOM 4877 N N . LEU B 1 317 ? -3.506 33.5 22.203 1 94.62 317 LEU B N 1
ATOM 4878 C CA . LEU B 1 317 ? -2.158 32.938 22.328 1 94.62 317 LEU B CA 1
ATOM 4879 C C . LEU B 1 317 ? -1.893 32.469 23.766 1 94.62 317 LEU B C 1
ATOM 4881 O O . LEU B 1 317 ? -1.276 31.438 23.969 1 94.62 317 LEU B O 1
ATOM 4885 N N . ASP B 1 318 ? -2.453 33.188 24.75 1 93.56 318 ASP B N 1
ATOM 4886 C CA . ASP B 1 318 ? -2.176 32.938 26.156 1 93.56 318 ASP B CA 1
ATOM 4887 C C . ASP B 1 318 ? -2.855 31.656 26.641 1 93.56 318 ASP B C 1
ATOM 4889 O O . ASP B 1 318 ? -2.484 31.094 27.672 1 93.56 318 ASP B O 1
ATOM 4893 N N . ASP B 1 319 ? -3.787 31.125 25.906 1 95.31 319 ASP B N 1
ATOM 4894 C CA . ASP B 1 319 ? -4.586 30 26.359 1 95.31 319 ASP B CA 1
ATOM 4895 C C . ASP B 1 319 ? -4.242 28.734 25.578 1 95.31 319 ASP B C 1
ATOM 4897 O O . ASP B 1 319 ? -4.965 27.734 25.656 1 95.31 319 ASP B O 1
ATOM 4901 N N . VAL B 1 320 ? -3.193 28.75 24.828 1 95.69 320 VAL B N 1
ATOM 4902 C CA . VAL B 1 320 ? -2.842 27.625 23.953 1 95.69 320 VAL B CA 1
ATOM 4903 C C . VAL B 1 320 ? -2.508 26.406 24.812 1 95.69 320 VAL B C 1
ATOM 4905 O O . VAL B 1 320 ? -2.842 25.266 24.453 1 95.69 320 VAL B O 1
ATOM 4908 N N . GLY B 1 321 ? -1.871 26.594 25.922 1 93.44 321 GLY B N 1
ATOM 4909 C CA . GLY B 1 321 ? -1.58 25.469 26.797 1 93.44 321 GLY B CA 1
ATOM 4910 C C . GLY B 1 321 ? -2.818 24.688 27.203 1 93.44 321 GLY B C 1
ATOM 4911 O O . GLY B 1 321 ? -2.836 23.469 27.156 1 93.44 321 GLY B O 1
ATOM 4912 N N . ALA B 1 322 ? -3.801 25.406 27.609 1 93.44 322 ALA B N 1
ATOM 4913 C CA . ALA B 1 322 ? -5.066 24.797 27.984 1 93.44 322 ALA B CA 1
ATOM 4914 C C . ALA B 1 322 ? -5.715 24.094 26.797 1 93.44 322 ALA B C 1
ATOM 4916 O O . ALA B 1 322 ? -6.293 23.016 26.953 1 93.44 322 ALA B O 1
ATOM 4917 N N . ALA B 1 323 ? -5.582 24.688 25.672 1 95.5 323 ALA B N 1
ATOM 4918 C CA . ALA B 1 323 ? -6.145 24.109 24.453 1 95.5 323 ALA B CA 1
ATOM 4919 C C . ALA B 1 323 ? -5.457 22.797 24.094 1 95.5 323 ALA B C 1
ATOM 4921 O O . ALA B 1 323 ? -6.113 21.828 23.719 1 95.5 323 ALA B O 1
ATOM 4922 N N . LEU B 1 324 ? -4.145 22.734 24.234 1 95 324 LEU B N 1
ATOM 4923 C CA . LEU B 1 324 ? -3.389 21.516 23.938 1 95 324 LEU B CA 1
ATOM 4924 C C . LEU B 1 324 ? -3.76 20.391 24.906 1 95 324 LEU B C 1
ATOM 4926 O O . LEU B 1 324 ? -3.848 19.234 24.5 1 95 324 LEU B O 1
ATOM 4930 N N . LYS B 1 325 ? -4.043 20.734 26.125 1 92.31 325 LYS B N 1
ATOM 4931 C CA . LYS B 1 325 ? -4.48 19.75 27.094 1 92.31 325 LYS B CA 1
ATOM 4932 C C . LYS B 1 325 ? -5.836 19.156 26.719 1 92.31 325 LYS B C 1
ATOM 4934 O O . LYS B 1 325 ? -6.059 17.953 26.859 1 92.31 325 LYS B O 1
ATOM 4939 N N . ARG B 1 326 ? -6.656 19.969 26.219 1 91.88 326 ARG B N 1
ATOM 4940 C CA . ARG B 1 326 ? -7.961 19.5 25.766 1 91.88 326 ARG B CA 1
ATOM 4941 C C . ARG B 1 326 ? -7.824 18.562 24.578 1 91.88 326 ARG B C 1
ATOM 4943 O O . ARG B 1 326 ? -8.523 17.547 24.516 1 91.88 326 ARG B O 1
ATOM 4950 N N . MET B 1 327 ? -6.953 18.891 23.688 1 92.69 327 MET B N 1
ATOM 4951 C CA . MET B 1 327 ? -6.711 18.031 22.547 1 92.69 327 MET B CA 1
ATOM 4952 C C . MET B 1 327 ? -6.184 16.672 22.984 1 92.69 327 MET B C 1
ATOM 4954 O O . MET B 1 327 ? -6.582 15.633 22.438 1 92.69 327 MET B O 1
ATOM 4958 N N . GLU B 1 328 ? -5.371 16.688 23.938 1 88.81 328 GLU B N 1
ATOM 4959 C CA . GLU B 1 328 ? -4.801 15.445 24.469 1 88.81 328 GLU B CA 1
ATOM 4960 C C . GLU B 1 328 ? -5.883 14.539 25.047 1 88.81 328 GLU B C 1
ATOM 4962 O O . GLU B 1 328 ? -5.773 13.32 24.984 1 88.81 328 GLU B O 1
ATOM 4967 N N . SER B 1 329 ? -6.93 15.188 25.562 1 87.31 329 SER B N 1
ATOM 4968 C CA . SER B 1 329 ? -7.984 14.43 26.234 1 87.31 329 SER B CA 1
ATOM 4969 C C . SER B 1 329 ? -9.086 14.039 25.25 1 87.31 329 SER B C 1
ATOM 4971 O O . SER B 1 329 ? -10.078 13.43 25.625 1 87.31 329 SER B O 1
ATOM 4973 N N . ARG B 1 330 ? -9.023 14.352 24 1 84.88 330 ARG B N 1
ATOM 4974 C CA . ARG B 1 330 ? -9.938 13.984 22.922 1 84.88 330 ARG B CA 1
ATOM 4975 C C . ARG B 1 330 ? -11.32 14.586 23.172 1 84.88 330 ARG B C 1
ATOM 4977 O O . ARG B 1 330 ? -12.336 13.969 22.844 1 84.88 330 ARG B O 1
ATOM 4984 N N . GLN B 1 331 ? -11.297 15.602 23.781 1 87 331 GLN B N 1
ATOM 4985 C CA . GLN B 1 331 ? -12.531 16.328 24.062 1 87 331 GLN B CA 1
ATOM 4986 C C . GLN B 1 331 ? -12.719 17.5 23.109 1 87 331 GLN B C 1
ATOM 4988 O O . GLN B 1 331 ? -13.047 18.609 23.547 1 87 331 GLN B O 1
ATOM 4993 N N . VAL B 1 332 ? -12.453 17.328 21.938 1 93.81 332 VAL B N 1
ATOM 4994 C CA . VAL B 1 332 ? -12.547 18.359 20.906 1 93.81 332 VAL B CA 1
ATOM 4995 C C . VAL B 1 332 ? -13.336 17.828 19.719 1 93.81 332 VAL B C 1
ATOM 4997 O O . VAL B 1 332 ? -13.273 16.641 19.406 1 93.81 332 VAL B O 1
ATOM 5000 N N . PHE B 1 333 ? -14.156 18.641 19.125 1 97.31 333 PHE B N 1
ATOM 5001 C CA . PHE B 1 333 ? -14.836 18.344 17.875 1 97.31 333 PHE B CA 1
ATOM 5002 C C . PHE B 1 333 ? -14.383 19.297 16.766 1 97.31 333 PHE B C 1
ATOM 5004 O O . PHE B 1 333 ? -14.852 20.438 16.703 1 97.31 333 PHE B O 1
ATOM 5011 N N . GLY B 1 334 ? -13.477 18.859 15.938 1 97.88 334 GLY B N 1
ATOM 5012 C CA . GLY B 1 334 ? -12.906 19.688 14.891 1 97.88 334 GLY B CA 1
ATOM 5013 C C . GLY B 1 334 ? -11.586 20.328 15.289 1 97.88 334 GLY B C 1
ATOM 5014 O O . GLY B 1 334 ? -10.719 19.672 15.867 1 97.88 334 GLY B O 1
ATOM 5015 N N . LYS B 1 335 ? -11.406 21.578 14.898 1 98.44 335 LYS B N 1
ATOM 5016 C CA . LYS B 1 335 ? -10.125 22.266 15.023 1 98.44 335 LYS B CA 1
ATOM 5017 C C . LYS B 1 335 ? -10.172 23.344 16.109 1 98.44 335 LYS B C 1
ATOM 5019 O O . LYS B 1 335 ? -11.219 23.938 16.344 1 98.44 335 LYS B O 1
ATOM 5024 N N . ILE B 1 336 ? -9.039 23.562 16.734 1 98.38 336 ILE B N 1
ATOM 5025 C CA . ILE B 1 336 ? -8.844 24.703 17.609 1 98.38 336 ILE B CA 1
ATOM 5026 C C . ILE B 1 336 ? -7.973 25.75 16.906 1 98.38 336 ILE B C 1
ATOM 5028 O O . ILE B 1 336 ? -6.906 25.422 16.375 1 98.38 336 ILE B O 1
ATOM 5032 N N . ILE B 1 337 ? -8.453 26.969 16.906 1 98.62 337 ILE B N 1
ATOM 5033 C CA . ILE B 1 337 ? -7.75 28.062 16.25 1 98.62 337 ILE B CA 1
ATOM 5034 C C . ILE B 1 337 ? -7.191 29.031 17.297 1 98.62 337 ILE B C 1
ATOM 5036 O O . ILE B 1 337 ? -7.875 29.375 18.266 1 98.62 337 ILE B O 1
ATOM 5040 N N . VAL B 1 338 ? -5.938 29.359 17.094 1 98 338 VAL B N 1
ATOM 5041 C CA . VAL B 1 338 ? -5.297 30.391 17.891 1 98 338 VAL B CA 1
ATOM 5042 C C . VAL B 1 338 ? -5.352 31.734 17.156 1 98 338 VAL B C 1
ATOM 5044 O O . VAL B 1 338 ? -4.914 31.828 16 1 98 338 VAL B O 1
ATOM 5047 N N . ARG B 1 339 ? -5.848 32.688 17.844 1 92.5 339 ARG B N 1
ATOM 5048 C CA . ARG B 1 339 ? -5.906 34.031 17.281 1 92.5 339 ARG B CA 1
ATOM 5049 C C . ARG B 1 339 ? -4.891 34.969 17.953 1 92.5 339 ARG B C 1
ATOM 5051 O O . ARG B 1 339 ? -4.562 34.781 19.125 1 92.5 339 ARG B O 1
ATOM 5058 N N . PHE B 1 340 ? -4.391 35.844 17.125 1 86.94 340 PHE B N 1
ATOM 5059 C CA . PHE B 1 340 ? -3.428 36.844 17.609 1 86.94 340 PHE B CA 1
ATOM 5060 C C . PHE B 1 340 ? -4.129 38.125 17.984 1 86.94 340 PHE B C 1
ATOM 5062 O O . PHE B 1 340 ? -5.16 38.469 17.391 1 86.94 340 PHE B O 1
#